Protein AF-A0A0N4XKV4-F1 (afdb_monomer_lite)

Sequence (459 aa):
LARQKFRELRDILNRVPDIALVIYGSSAWNGFHTFFLPNDKAFAKVIDRNRIDREVLLAHVTGMNRVLFTYPWMYDFGIHYYPSVRFSSNIIEDNFKLKLSMRNITDRRTGRWDLFAVSEVYERYSQFRRGAVWAKILVPNIPVQNGVVHIVDNVLGIVSNTIDQLLMDNYRCTTLMRYINTIGQIVRNYFSATGGLVTFFAPVNEAFERIPEQIERRLLRDRVWLEQVLKLHIVPAKELTSDEINNETIVSTVDNIRQLYFIKGEWPKNNITYYVIGGGIKTAIFQDNVAATNGIVHYIERVLGVPYQSLWEIIRNETRLQRSYEMLRNLQLRYALDPWQVLTPEQNFTFFVPTNEAWDLKVAPSLRARMNDGNHWLALQYVYKRHIIQGQALMYTDLRERTYVMMNDEKVVIRRRGRYFELYWPRGGRVARVIEGGEIAGKCDELFWRMPRFFIGLR

Structure (mmCIF, N/CA/C/O backbone):
data_AF-A0A0N4XKV4-F1
#
_entry.id   AF-A0A0N4XKV4-F1
#
loop_
_atom_site.group_PDB
_atom_site.id
_atom_site.type_symbol
_atom_site.label_atom_id
_atom_site.label_alt_id
_atom_site.label_comp_id
_atom_site.label_asym_id
_atom_site.label_entity_id
_atom_site.label_seq_id
_atom_site.pdbx_PDB_ins_code
_atom_site.Cartn_x
_atom_site.Cartn_y
_atom_site.Cartn_z
_atom_site.occupancy
_atom_site.B_iso_or_equiv
_atom_site.auth_seq_id
_atom_site.auth_comp_id
_atom_site.auth_asym_id
_atom_site.auth_atom_id
_atom_site.pdbx_PDB_model_num
ATOM 1 N N . LEU A 1 1 ? -33.233 -11.458 20.538 1.00 38.41 1 LEU A N 1
ATOM 2 C CA . LEU A 1 1 ? -32.051 -11.294 19.654 1.00 38.41 1 LEU A CA 1
ATOM 3 C C . LEU A 1 1 ? -31.167 -10.099 20.043 1.00 38.41 1 LEU A C 1
ATOM 5 O O . LEU A 1 1 ? -30.001 -10.334 20.319 1.00 38.41 1 LEU A O 1
ATOM 9 N N . ALA A 1 2 ? -31.674 -8.861 20.164 1.00 41.53 2 ALA A N 1
ATOM 10 C CA . ALA A 1 2 ? -30.857 -7.708 20.605 1.00 41.53 2 ALA A CA 1
ATOM 11 C C . ALA A 1 2 ? -30.274 -7.855 22.033 1.00 41.53 2 ALA A C 1
ATOM 13 O O . ALA A 1 2 ? -29.098 -7.586 22.245 1.00 41.53 2 ALA A O 1
ATOM 14 N N . ARG A 1 3 ? -31.042 -8.405 22.991 1.00 43.50 3 ARG A N 1
ATOM 15 C CA . ARG A 1 3 ? -30.588 -8.679 24.379 1.00 43.50 3 ARG A CA 1
ATOM 16 C C . ARG A 1 3 ? -29.423 -9.678 24.512 1.00 43.50 3 ARG A C 1
ATOM 18 O O . ARG A 1 3 ? -28.839 -9.777 25.584 1.00 43.50 3 ARG A O 1
ATOM 25 N N . GLN A 1 4 ? -29.124 -10.457 23.474 1.00 53.59 4 GLN A N 1
ATOM 26 C CA . GLN A 1 4 ? -28.037 -11.447 23.485 1.00 53.59 4 GLN A CA 1
ATOM 27 C C . GLN A 1 4 ? -26.747 -10.936 22.834 1.00 53.59 4 GLN A C 1
ATOM 29 O O . GLN A 1 4 ? -25.746 -11.619 22.964 1.00 53.59 4 GLN A O 1
ATOM 34 N N . LYS A 1 5 ? -26.781 -9.797 22.121 1.00 59.19 5 LYS A N 1
ATOM 35 C CA . LYS A 1 5 ? -25.649 -9.269 21.333 1.00 59.19 5 LYS A CA 1
ATOM 36 C C . LYS A 1 5 ? -24.845 -8.153 22.021 1.00 59.19 5 LYS A C 1
ATOM 38 O O . LYS A 1 5 ? -23.857 -7.708 21.439 1.00 59.19 5 LYS A O 1
ATOM 43 N N . PHE A 1 6 ? -25.302 -7.689 23.186 1.00 65.69 6 PHE A N 1
ATOM 44 C CA . PHE A 1 6 ? -24.722 -6.571 23.945 1.00 65.69 6 PHE A CA 1
ATOM 45 C C . PHE A 1 6 ? -24.595 -6.878 25.441 1.00 65.69 6 PHE A C 1
ATOM 47 O O . PHE A 1 6 ? -24.685 -5.975 26.277 1.00 65.69 6 PHE A O 1
ATOM 54 N N . ARG A 1 7 ? -24.477 -8.158 25.810 1.00 75.50 7 ARG A N 1
ATOM 55 C CA . ARG A 1 7 ? -24.331 -8.522 27.228 1.00 75.50 7 ARG A CA 1
ATOM 56 C C . ARG A 1 7 ? -23.021 -7.977 27.781 1.00 75.50 7 ARG A C 1
ATOM 58 O O . ARG A 1 7 ? -23.017 -7.426 28.876 1.00 75.50 7 ARG A O 1
ATOM 65 N N . GLU A 1 8 ? -21.953 -8.060 26.994 1.00 74.94 8 GLU A N 1
ATOM 66 C CA . GLU A 1 8 ? -20.627 -7.615 27.419 1.00 74.94 8 GLU A CA 1
ATOM 67 C C . GLU A 1 8 ? -20.560 -6.092 27.512 1.00 74.94 8 GLU A C 1
ATOM 69 O O . GLU A 1 8 ? -20.041 -5.559 28.491 1.00 74.94 8 GLU A O 1
ATOM 74 N N . LEU A 1 9 ? -21.179 -5.385 26.559 1.00 76.12 9 LEU A N 1
ATOM 75 C CA . LEU A 1 9 ? -21.307 -3.929 26.633 1.00 76.12 9 LEU A CA 1
ATOM 76 C C . LEU A 1 9 ? -22.019 -3.504 27.922 1.00 76.12 9 LEU A C 1
ATOM 78 O O . LEU A 1 9 ? -21.560 -2.596 28.606 1.00 76.12 9 LEU A O 1
ATOM 82 N N . ARG A 1 10 ? -23.122 -4.172 28.282 1.00 77.12 10 ARG A N 1
ATOM 83 C CA . ARG A 1 10 ? -23.870 -3.855 29.504 1.00 77.12 10 ARG A CA 1
ATOM 84 C C . ARG A 1 10 ? -23.022 -4.048 30.759 1.00 77.12 10 ARG A C 1
ATOM 86 O O . ARG A 1 10 ? -23.053 -3.188 31.633 1.00 77.12 10 ARG A O 1
ATOM 93 N N . ASP A 1 11 ? -22.264 -5.136 30.842 1.00 78.44 11 ASP A N 1
ATOM 94 C CA . ASP A 1 11 ? -21.378 -5.389 31.980 1.00 78.44 11 ASP A CA 1
ATOM 95 C C . ASP A 1 11 ? -20.280 -4.326 32.096 1.00 78.44 11 ASP A C 1
ATOM 97 O O . ASP A 1 11 ? -19.992 -3.865 33.199 1.00 78.44 11 ASP A O 1
ATOM 101 N N . ILE A 1 12 ? -19.704 -3.889 30.973 1.00 75.44 12 ILE A N 1
ATOM 102 C CA . ILE A 1 12 ? -18.707 -2.809 30.944 1.00 75.44 12 ILE A CA 1
ATOM 103 C C . ILE A 1 12 ? -19.331 -1.485 31.399 1.00 75.44 12 ILE A C 1
ATOM 105 O O . ILE A 1 12 ? -18.766 -0.794 32.243 1.00 75.44 12 ILE A O 1
ATOM 109 N N . LEU A 1 13 ? -20.522 -1.153 30.901 1.00 76.12 13 LEU A N 1
ATOM 110 C CA . LEU A 1 13 ? -21.241 0.055 31.303 1.00 76.12 13 LEU A CA 1
ATOM 111 C C . LEU A 1 13 ? -21.625 0.039 32.789 1.00 76.12 13 LEU A C 1
ATOM 113 O O . LEU A 1 13 ? -21.560 1.074 33.443 1.00 76.12 13 LEU A O 1
ATOM 117 N N . ASN A 1 14 ? -21.944 -1.126 33.354 1.00 77.00 14 ASN A N 1
ATOM 118 C CA . ASN A 1 14 ? -22.190 -1.260 34.792 1.00 77.00 14 ASN A CA 1
ATOM 119 C C . ASN A 1 14 ? -20.922 -1.041 35.635 1.00 77.00 14 ASN A C 1
ATOM 121 O O . ASN A 1 14 ? -21.028 -0.598 36.775 1.00 77.00 14 ASN A O 1
ATOM 125 N N . ARG A 1 15 ? -19.730 -1.351 35.101 1.00 77.19 15 ARG A N 1
ATOM 126 C CA . ARG A 1 15 ? -18.445 -1.094 35.781 1.00 77.19 15 ARG A CA 1
ATOM 127 C C . ARG A 1 15 ? -18.070 0.384 35.789 1.00 77.19 15 ARG A C 1
ATOM 129 O O . ARG A 1 15 ? -17.327 0.800 36.671 1.00 77.19 15 ARG A O 1
ATOM 136 N N . VAL A 1 16 ? -18.566 1.156 34.821 1.00 73.12 16 VAL A N 1
ATOM 137 C CA . VAL A 1 16 ? -18.258 2.585 34.659 1.00 73.12 16 VAL A CA 1
ATOM 138 C C . VAL A 1 16 ? -19.567 3.391 34.568 1.00 73.12 16 VAL A C 1
ATOM 140 O O . VAL A 1 16 ? -19.893 3.950 33.514 1.00 73.12 16 VAL A O 1
ATOM 143 N N . PRO A 1 17 ? -20.384 3.381 35.644 1.00 70.06 17 PRO A N 1
ATOM 144 C CA . PRO A 1 17 ? -21.762 3.866 35.610 1.00 70.06 17 PRO A CA 1
ATOM 145 C C . PRO A 1 17 ? -21.857 5.379 35.405 1.00 70.06 17 PRO A C 1
ATOM 147 O O . PRO A 1 17 ? -22.820 5.850 34.810 1.00 70.06 17 PRO A O 1
ATOM 150 N N . ASP A 1 18 ? -20.853 6.132 35.846 1.00 66.31 18 ASP A N 1
ATOM 151 C CA . ASP A 1 18 ? -20.698 7.569 35.623 1.00 66.31 18 ASP A CA 1
ATOM 152 C C . ASP A 1 18 ? -20.663 7.902 34.125 1.00 66.31 18 ASP A C 1
ATOM 154 O O . ASP A 1 18 ? -21.394 8.771 33.652 1.00 66.31 18 ASP A O 1
ATOM 158 N N . ILE A 1 19 ? -19.882 7.148 33.353 1.00 66.94 19 ILE A N 1
ATOM 159 C CA . ILE A 1 19 ? -19.776 7.315 31.902 1.00 66.94 19 ILE A CA 1
ATOM 160 C C . ILE A 1 19 ? -20.976 6.721 31.193 1.00 66.94 19 ILE A C 1
ATOM 162 O O . ILE A 1 19 ? -21.460 7.298 30.225 1.00 66.94 19 ILE A O 1
ATOM 166 N N . ALA A 1 20 ? -21.472 5.578 31.655 1.00 66.38 20 ALA A N 1
ATOM 167 C CA . ALA A 1 20 ? -22.654 4.968 31.073 1.00 66.38 20 ALA A CA 1
ATOM 168 C C . ALA A 1 20 ? -23.873 5.891 31.182 1.00 66.38 20 ALA A C 1
ATOM 170 O O . ALA A 1 20 ? -24.606 6.038 30.205 1.00 66.38 20 ALA A O 1
ATOM 171 N N . LEU A 1 21 ? -24.057 6.569 32.322 1.00 63.41 21 LEU A N 1
ATOM 172 C CA . LEU A 1 21 ? -25.083 7.601 32.462 1.00 63.41 21 LEU A CA 1
ATOM 173 C C . LEU A 1 21 ? -24.807 8.781 31.531 1.00 63.41 21 LEU A C 1
ATOM 175 O O . LEU A 1 21 ? -25.715 9.243 30.854 1.00 63.41 21 LEU A O 1
ATOM 179 N N . VAL A 1 22 ? -23.565 9.256 31.476 1.00 58.44 22 VAL A N 1
ATOM 180 C CA . VAL A 1 22 ? -23.162 10.396 30.640 1.00 58.44 22 VAL A CA 1
ATOM 181 C C . VAL A 1 22 ? -23.374 10.137 29.143 1.00 58.44 22 VAL A C 1
ATOM 183 O O . VAL A 1 22 ? -23.864 11.010 28.437 1.00 58.44 22 VAL A O 1
ATOM 186 N N . ILE A 1 23 ? -23.037 8.943 28.658 1.00 62.19 23 ILE A N 1
ATOM 187 C CA . ILE A 1 23 ? -23.083 8.587 27.235 1.00 62.19 23 ILE A CA 1
ATOM 188 C C . ILE A 1 23 ? -24.475 8.059 26.835 1.00 62.19 23 ILE A C 1
ATOM 190 O O . ILE A 1 23 ? -24.957 8.378 25.748 1.00 62.19 23 ILE A O 1
ATOM 194 N N . TYR A 1 24 ? -25.141 7.276 27.695 1.00 64.19 24 TYR A N 1
ATOM 195 C CA . TYR A 1 24 ? -26.354 6.517 27.338 1.00 64.19 24 TYR A CA 1
ATOM 196 C C . TYR A 1 24 ? -27.591 6.799 28.198 1.00 64.19 24 TYR A C 1
ATOM 198 O O . TYR A 1 24 ? -28.667 6.309 27.857 1.00 64.19 24 TYR A O 1
ATOM 206 N N . GLY A 1 25 ? -27.469 7.525 29.313 1.00 54.38 25 GLY A N 1
ATOM 207 C CA . GLY A 1 25 ? -28.520 7.580 30.338 1.00 54.38 25 GLY A CA 1
ATOM 208 C C . GLY A 1 25 ? -28.974 8.966 30.793 1.00 54.38 25 GLY A C 1
ATOM 209 O O . GLY A 1 25 ? -29.924 9.036 31.566 1.00 54.38 25 GLY A O 1
ATOM 210 N N . SER A 1 26 ? -28.338 10.058 30.367 1.00 51.59 26 SER A N 1
ATOM 211 C CA . SER A 1 26 ? -28.558 11.373 30.972 1.00 51.59 26 SER A CA 1
ATOM 212 C C . SER A 1 26 ? -28.829 12.470 29.949 1.00 51.59 26 SER A C 1
ATOM 214 O O . SER A 1 26 ? -28.073 12.666 29.002 1.00 51.59 26 SER A O 1
ATOM 216 N N . SER A 1 27 ? -29.875 13.253 30.219 1.00 49.88 27 SER A N 1
ATOM 217 C CA . SER A 1 27 ? -30.174 14.540 29.584 1.00 49.88 27 SER A CA 1
ATOM 218 C C . SER A 1 27 ? -29.180 15.651 29.961 1.00 49.88 27 SER A C 1
ATOM 220 O O . SER A 1 27 ? -29.312 16.766 29.471 1.00 49.88 27 SER A O 1
ATOM 222 N N . ALA A 1 28 ? -28.214 15.387 30.853 1.00 47.12 28 ALA A N 1
ATOM 223 C CA . ALA A 1 28 ? -27.253 16.384 31.335 1.00 47.12 28 ALA A CA 1
ATOM 224 C C . ALA A 1 28 ? -26.119 16.684 30.338 1.00 47.12 28 ALA A C 1
ATOM 226 O O . ALA A 1 28 ? -25.458 17.714 30.460 1.00 47.12 28 ALA A O 1
ATOM 227 N N . TRP A 1 29 ? -25.896 15.821 29.342 1.00 57.09 29 TRP A N 1
ATOM 228 C CA . TRP A 1 29 ? -25.086 16.170 28.175 1.00 57.09 29 TRP A CA 1
ATOM 229 C C . TRP A 1 29 ? -25.999 16.825 27.140 1.00 57.09 29 TRP A C 1
ATOM 231 O O . TRP A 1 29 ? -26.644 16.156 26.337 1.00 57.09 29 TRP A O 1
ATOM 241 N N . ASN A 1 30 ? -26.083 18.155 27.199 1.00 57.88 30 ASN A N 1
ATOM 242 C CA . ASN A 1 30 ? -26.790 18.962 26.209 1.00 57.88 30 ASN A CA 1
ATOM 243 C C . ASN A 1 30 ? -26.079 18.832 24.859 1.00 57.88 30 ASN A C 1
ATOM 245 O O . ASN A 1 30 ? -25.188 19.613 24.567 1.00 57.88 30 ASN A O 1
ATOM 249 N N . GLY A 1 31 ? -26.427 17.859 24.026 1.00 68.38 31 GLY A N 1
ATOM 250 C CA . GLY A 1 31 ? -25.850 17.776 22.692 1.00 68.38 31 GLY A CA 1
ATOM 251 C C . GLY A 1 31 ? -26.158 16.478 21.978 1.00 68.38 31 GLY A C 1
ATOM 252 O O . GLY A 1 31 ? -26.447 15.453 22.591 1.00 68.38 31 GLY A O 1
ATOM 253 N N . PHE A 1 32 ? -26.086 16.532 20.653 1.00 78.94 32 PHE A N 1
ATOM 254 C CA . PHE A 1 32 ? -26.254 15.346 19.830 1.00 78.94 32 PHE A CA 1
ATOM 255 C C . PHE A 1 32 ? -24.901 14.727 19.463 1.00 78.94 32 PHE A C 1
ATOM 257 O O . PHE A 1 32 ? -23.983 15.435 19.039 1.00 78.94 32 PHE A O 1
ATOM 264 N N . HIS A 1 33 ? -24.787 13.407 19.584 1.00 83.62 33 HIS A N 1
ATOM 265 C CA . HIS A 1 33 ? -23.550 12.657 19.373 1.00 83.62 33 HIS A CA 1
ATOM 266 C C . HIS A 1 33 ? -23.731 11.499 18.389 1.00 83.62 33 HIS A C 1
ATOM 268 O O . HIS A 1 33 ? -24.838 11.042 18.105 1.00 83.62 33 HIS A O 1
ATOM 274 N N . THR A 1 34 ? -22.614 10.986 17.886 1.00 86.38 34 THR A N 1
ATOM 275 C CA . THR A 1 34 ? -22.557 9.732 17.141 1.00 86.38 34 THR A CA 1
ATOM 276 C C . THR A 1 34 ? -21.841 8.693 17.988 1.00 86.38 34 THR A C 1
ATOM 278 O O . THR A 1 34 ? -20.711 8.919 18.425 1.00 86.38 34 THR A O 1
ATOM 281 N N . PHE A 1 35 ? -22.495 7.558 18.210 1.00 87.62 35 PHE A N 1
ATOM 282 C CA . PHE A 1 35 ? -22.003 6.464 19.039 1.00 87.62 35 PHE A CA 1
ATOM 283 C C . PHE A 1 35 ? -21.613 5.274 18.168 1.00 87.62 35 PHE A C 1
ATOM 285 O O . PHE A 1 35 ? -22.405 4.811 17.347 1.00 87.62 35 PHE A O 1
ATOM 292 N N . PHE A 1 36 ? -20.423 4.731 18.392 1.00 89.56 36 PHE A N 1
ATOM 293 C CA . PHE A 1 36 ? -19.970 3.486 17.784 1.00 89.56 36 PHE A CA 1
ATOM 294 C C . PHE A 1 36 ? -20.004 2.383 18.831 1.00 89.56 36 PHE A C 1
ATOM 296 O O . PHE A 1 36 ? -19.192 2.372 19.745 1.00 89.56 36 PHE A O 1
ATOM 303 N N . LEU A 1 37 ? -20.955 1.458 18.732 1.00 89.12 37 LEU A N 1
ATOM 304 C CA . LEU A 1 37 ? -21.138 0.408 19.734 1.00 89.12 37 LEU A CA 1
ATOM 305 C C . LEU A 1 37 ? -20.534 -0.906 19.259 1.00 89.12 37 LEU A C 1
ATOM 307 O O . LEU A 1 37 ? -21.073 -1.504 18.321 1.00 89.12 37 LEU A O 1
ATOM 311 N N . PRO A 1 38 ? -19.460 -1.397 19.900 1.00 89.12 38 PRO A N 1
ATOM 312 C CA . PRO A 1 38 ? -18.952 -2.723 19.609 1.00 89.12 38 PRO A CA 1
ATOM 313 C C . PRO A 1 38 ? -19.982 -3.781 20.014 1.00 89.12 38 PRO A C 1
ATOM 315 O O . PRO A 1 38 ? -20.668 -3.660 21.031 1.00 89.12 38 PRO A O 1
ATOM 318 N N . ASN A 1 39 ? -20.114 -4.824 19.201 1.00 89.19 39 ASN A N 1
ATOM 319 C CA . ASN A 1 39 ? -20.915 -5.994 19.555 1.00 89.19 39 ASN A CA 1
ATOM 320 C C . ASN A 1 39 ? -20.140 -6.947 20.492 1.00 89.19 39 ASN A C 1
ATOM 322 O O . ASN A 1 39 ? -18.925 -6.837 20.639 1.00 89.19 39 ASN A O 1
ATOM 326 N N . ASP A 1 40 ? -20.815 -7.945 21.069 1.00 86.12 40 ASP A N 1
ATOM 327 C CA . ASP A 1 40 ? -20.156 -8.935 21.946 1.00 86.12 40 ASP A CA 1
ATOM 328 C C . ASP A 1 40 ? -18.999 -9.689 21.243 1.00 86.12 40 ASP A C 1
ATOM 330 O O . ASP A 1 40 ? -18.014 -10.064 21.870 1.00 86.12 40 ASP A O 1
ATOM 334 N N . LYS A 1 41 ? -19.053 -9.869 19.913 1.00 86.44 41 LYS A N 1
ATOM 335 C CA . LYS A 1 41 ? -17.936 -10.476 19.161 1.00 86.44 41 LYS A CA 1
ATOM 336 C C . LYS A 1 41 ? -16.698 -9.577 19.118 1.00 86.44 41 LYS A C 1
ATOM 338 O O . LYS A 1 41 ? -15.590 -10.095 19.063 1.00 86.44 41 LYS A O 1
ATOM 343 N N . ALA A 1 42 ? -16.878 -8.261 19.101 1.00 84.88 42 ALA A N 1
ATOM 344 C CA . ALA A 1 42 ? -15.798 -7.286 19.115 1.00 84.88 42 ALA A CA 1
ATOM 345 C C . ALA A 1 42 ? -15.077 -7.312 20.463 1.00 84.88 42 ALA A C 1
ATOM 347 O O . ALA A 1 42 ? -13.853 -7.369 20.507 1.00 84.88 42 ALA A O 1
ATOM 348 N N . PHE A 1 43 ? -15.839 -7.347 21.555 1.00 84.94 43 PHE A N 1
ATOM 349 C CA . PHE A 1 43 ? -15.293 -7.452 22.904 1.00 84.94 43 PHE A CA 1
ATOM 350 C C . PHE A 1 43 ? -14.587 -8.789 23.149 1.00 84.94 43 PHE A C 1
ATOM 352 O O . PHE A 1 43 ? -13.522 -8.806 23.762 1.00 84.94 43 PHE A O 1
ATOM 359 N N . ALA A 1 44 ? -15.087 -9.887 22.575 1.00 83.75 44 ALA A N 1
ATOM 360 C CA . ALA A 1 44 ? -14.415 -11.185 22.627 1.00 83.75 44 ALA A CA 1
ATOM 361 C C . ALA A 1 44 ? -13.024 -11.206 21.957 1.00 83.75 44 ALA A C 1
ATOM 363 O O . ALA A 1 44 ? -12.199 -12.042 22.320 1.00 83.75 44 ALA A O 1
ATOM 364 N N . LYS A 1 45 ? -12.735 -10.298 21.009 1.00 82.12 45 LYS A N 1
ATOM 365 C CA . LYS A 1 45 ? -11.398 -10.165 20.392 1.00 82.12 45 LYS A CA 1
ATOM 366 C C . LYS A 1 45 ? -10.381 -9.501 21.325 1.00 82.12 45 LYS A C 1
ATOM 368 O O . LYS A 1 45 ? -9.176 -9.647 21.132 1.00 82.12 45 LYS A O 1
ATOM 373 N N . VAL A 1 46 ? -10.844 -8.753 22.326 1.00 82.31 46 VAL A N 1
ATOM 374 C CA . VAL A 1 46 ? -9.967 -8.050 23.261 1.00 82.31 46 VAL A CA 1
ATOM 375 C C . VAL A 1 46 ? -9.502 -9.029 24.338 1.00 82.31 46 VAL A C 1
ATOM 377 O O . VAL A 1 46 ? -10.264 -9.401 25.228 1.00 82.31 46 VAL A O 1
ATOM 380 N N . ILE A 1 47 ? -8.230 -9.429 24.256 1.00 77.94 47 ILE A N 1
ATOM 381 C CA . ILE A 1 47 ? -7.608 -10.385 25.190 1.00 77.94 47 ILE A CA 1
ATOM 382 C C . ILE A 1 47 ? -7.656 -9.853 26.629 1.00 77.94 47 ILE A C 1
ATOM 384 O O . ILE A 1 47 ? -8.091 -10.552 27.540 1.00 77.94 47 ILE A O 1
ATOM 388 N N . ASP A 1 48 ? -7.229 -8.604 26.829 1.00 79.81 48 ASP A N 1
ATOM 389 C CA . ASP A 1 48 ? -7.230 -7.959 28.140 1.00 79.81 48 ASP A CA 1
ATOM 390 C C . ASP A 1 48 ? -8.407 -6.990 28.266 1.00 79.81 48 ASP A C 1
ATOM 392 O O . ASP A 1 48 ? -8.351 -5.839 27.825 1.00 79.81 48 ASP A O 1
ATOM 396 N N . ARG A 1 49 ? -9.485 -7.469 28.891 1.00 76.75 49 ARG A N 1
ATOM 397 C CA . ARG A 1 49 ? -10.711 -6.691 29.110 1.00 76.75 49 ARG A CA 1
ATOM 398 C C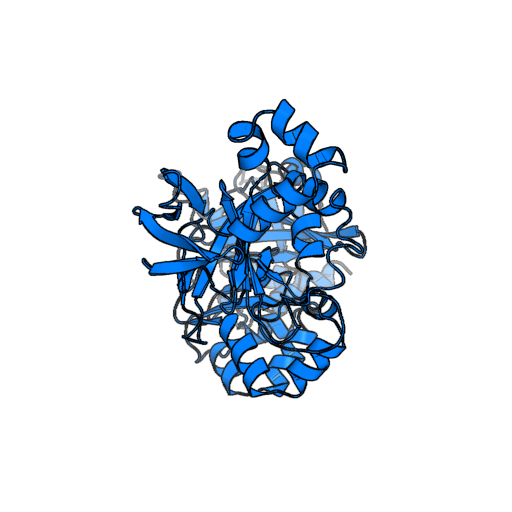 . ARG A 1 49 ? -10.503 -5.493 30.035 1.00 76.75 49 ARG A C 1
ATOM 400 O O . ARG A 1 49 ? -11.286 -4.552 29.954 1.00 76.75 49 ARG A O 1
ATOM 407 N N . ASN A 1 50 ? -9.467 -5.491 30.876 1.00 79.12 50 ASN A N 1
ATOM 408 C CA . ASN A 1 50 ? -9.196 -4.370 31.781 1.00 79.12 50 ASN A CA 1
ATOM 409 C C . ASN A 1 50 ? -8.689 -3.132 31.033 1.00 79.12 50 ASN A C 1
ATOM 411 O O . ASN A 1 50 ? -8.764 -2.027 31.560 1.00 79.12 50 ASN A O 1
ATOM 415 N N . ARG A 1 51 ? -8.231 -3.299 29.785 1.00 78.56 51 ARG A N 1
ATOM 416 C CA . ARG A 1 51 ? -7.872 -2.183 28.900 1.00 78.56 51 ARG A CA 1
ATOM 417 C C . ARG A 1 51 ? -9.080 -1.391 28.413 1.00 78.56 51 ARG A C 1
ATOM 419 O O . ARG A 1 51 ? -8.921 -0.260 27.963 1.00 78.56 51 ARG A O 1
ATOM 426 N N . ILE A 1 52 ? -10.283 -1.966 28.482 1.00 80.50 52 ILE A N 1
ATOM 427 C CA . ILE A 1 52 ? -11.518 -1.258 28.140 1.00 80.50 52 ILE A CA 1
ATOM 428 C C . ILE A 1 52 ? -11.900 -0.388 29.334 1.00 80.50 52 ILE A C 1
ATOM 430 O O . ILE A 1 52 ? -12.683 -0.776 30.200 1.00 80.50 52 ILE A O 1
ATOM 434 N N . ASP A 1 53 ? -11.290 0.785 29.381 1.00 77.38 53 ASP A N 1
ATOM 435 C CA . ASP A 1 53 ? -11.498 1.784 30.411 1.00 77.38 53 ASP A CA 1
ATOM 436 C C . ASP A 1 53 ? -12.411 2.917 29.915 1.00 77.38 53 ASP A C 1
ATOM 438 O O . ASP A 1 53 ? -12.937 2.930 28.795 1.00 77.38 53 ASP A O 1
ATOM 442 N N . ARG A 1 54 ? -12.567 3.914 30.785 1.00 77.94 54 ARG A N 1
ATOM 443 C CA . ARG A 1 54 ? -13.207 5.199 30.502 1.00 77.94 54 ARG A CA 1
ATOM 444 C C . ARG A 1 54 ? -12.782 5.811 29.167 1.00 77.94 54 ARG A C 1
ATOM 446 O O . ARG A 1 54 ? -13.601 6.345 28.423 1.00 77.94 54 ARG A O 1
ATOM 453 N N . GLU A 1 55 ? -11.493 5.764 28.889 1.00 77.69 55 GLU A N 1
ATOM 454 C CA . GLU A 1 55 ? -10.846 6.482 27.802 1.00 77.69 55 GLU A CA 1
ATOM 455 C C . GLU A 1 55 ? -11.195 5.843 26.461 1.00 77.69 55 GLU A C 1
ATOM 457 O O . GLU A 1 55 ? -11.520 6.538 25.497 1.00 77.69 55 GLU A O 1
ATOM 462 N N . VAL A 1 56 ? -11.207 4.509 26.432 1.00 80.88 56 VAL A N 1
ATOM 463 C CA . VAL A 1 56 ? -11.643 3.719 25.281 1.00 80.88 56 VAL A CA 1
ATOM 464 C C . VAL A 1 56 ? -13.122 3.947 24.999 1.00 80.88 56 VAL A C 1
ATOM 466 O O . VAL A 1 56 ? -13.487 4.167 23.848 1.00 80.88 56 VAL A O 1
ATOM 469 N N . LEU A 1 57 ? -13.992 3.959 26.013 1.00 80.81 57 LEU A N 1
ATOM 470 C CA . LEU A 1 57 ? -15.423 4.216 25.793 1.00 80.81 57 LEU A CA 1
ATOM 471 C C . LEU A 1 57 ? -15.672 5.607 25.195 1.00 80.81 57 LEU A C 1
ATOM 473 O O . LEU A 1 57 ? -16.476 5.750 24.277 1.00 80.81 57 LEU A O 1
ATOM 477 N N . LEU A 1 58 ? -14.936 6.623 25.647 1.00 79.50 58 LEU A N 1
ATOM 478 C CA . LEU A 1 58 ? -15.035 7.979 25.102 1.00 79.50 58 LEU A CA 1
ATOM 479 C C . LEU A 1 58 ? -14.448 8.115 23.687 1.00 79.50 58 LEU A C 1
ATOM 481 O O . LEU A 1 58 ? -14.848 9.019 22.953 1.00 79.50 58 LEU A O 1
ATOM 485 N N . ALA A 1 59 ? -13.538 7.225 23.280 1.00 80.25 59 ALA A N 1
ATOM 486 C CA . ALA A 1 59 ? -13.036 7.153 21.906 1.00 80.25 59 ALA A CA 1
ATOM 487 C C . ALA A 1 59 ? -14.111 6.692 20.901 1.00 80.25 59 ALA A C 1
ATOM 489 O O . ALA A 1 59 ? -14.012 6.995 19.713 1.00 80.25 59 ALA A O 1
ATOM 490 N N . HIS A 1 60 ? -15.155 6.003 21.375 1.00 84.88 60 HIS A N 1
ATOM 491 C CA . HIS A 1 60 ? -16.272 5.518 20.559 1.00 84.88 60 HIS A CA 1
ATOM 492 C C . HIS A 1 60 ? -17.379 6.559 20.341 1.00 84.88 60 HIS A C 1
ATOM 494 O O . HIS A 1 60 ? -18.386 6.260 19.698 1.00 84.88 60 HIS A O 1
ATOM 500 N N . VAL A 1 61 ? -17.224 7.770 20.878 1.00 83.50 61 VAL A N 1
ATOM 501 C CA . VAL A 1 61 ? -18.232 8.829 20.788 1.00 83.50 61 VAL A CA 1
ATOM 502 C C . VAL A 1 61 ? -17.622 10.044 20.116 1.00 83.50 61 VAL A C 1
ATOM 504 O O . VAL A 1 61 ? -16.511 10.453 20.450 1.00 83.50 61 VAL A O 1
ATOM 507 N N . THR A 1 62 ? -18.335 10.647 19.172 1.00 81.00 62 THR A N 1
ATOM 508 C CA . THR A 1 62 ? -17.915 11.911 18.549 1.00 81.00 62 THR A CA 1
ATOM 509 C C . THR A 1 62 ? -18.166 13.101 19.465 1.00 81.00 62 THR A C 1
ATOM 511 O O . THR A 1 62 ? -19.098 13.081 20.268 1.00 81.00 62 THR A O 1
ATOM 514 N N . GLY A 1 63 ? -17.391 14.177 19.294 1.00 75.31 63 GLY A N 1
ATOM 515 C CA . GLY A 1 63 ? -17.612 15.445 19.996 1.00 75.31 63 GLY A CA 1
ATOM 516 C C . GLY A 1 63 ? -19.054 15.983 19.911 1.00 75.31 63 GLY A C 1
ATOM 517 O O . GLY A 1 63 ? -19.869 15.540 19.100 1.00 75.31 63 GLY A O 1
ATOM 518 N N . MET A 1 64 ? -19.364 16.951 20.773 1.00 75.81 64 MET A N 1
ATOM 519 C CA . MET A 1 64 ? -20.699 17.544 20.932 1.00 75.81 64 MET A CA 1
ATOM 520 C C . MET A 1 64 ? -21.258 18.132 19.625 1.00 75.81 64 MET A C 1
ATOM 522 O O . MET A 1 64 ? -20.533 18.762 18.854 1.00 75.81 64 MET A O 1
ATOM 526 N N . ASN A 1 65 ? -22.562 17.938 19.396 1.00 76.25 65 ASN A N 1
ATOM 527 C CA . ASN A 1 65 ? -23.314 18.383 18.212 1.00 76.25 65 ASN A CA 1
ATOM 528 C C . ASN A 1 65 ? -22.780 17.837 16.877 1.00 76.25 65 ASN A C 1
ATOM 530 O O . ASN A 1 65 ? -22.872 18.489 15.835 1.00 76.25 65 ASN A O 1
ATOM 534 N N . ARG A 1 66 ? -22.234 16.616 16.895 1.00 78.25 66 ARG A N 1
ATOM 535 C CA . ARG A 1 66 ? -21.792 15.888 15.700 1.00 78.25 66 ARG A CA 1
ATOM 536 C C . ARG A 1 66 ? -22.631 14.627 15.534 1.00 78.25 66 ARG A C 1
ATOM 538 O O . ARG A 1 66 ? -22.299 13.570 16.065 1.00 78.25 66 ARG A O 1
ATOM 545 N N . VAL A 1 67 ? -23.721 14.749 14.779 1.00 81.38 67 VAL A N 1
ATOM 546 C CA . VAL A 1 67 ? -24.550 13.615 14.345 1.00 81.38 67 VAL A CA 1
ATOM 547 C C . VAL A 1 67 ? -24.171 13.254 12.929 1.00 81.38 67 VAL A C 1
ATOM 549 O O . VAL A 1 67 ? -24.360 14.046 12.008 1.00 81.38 67 VAL A O 1
ATOM 552 N N . LEU A 1 68 ? -23.628 12.060 12.759 1.00 81.25 68 LEU A N 1
ATOM 553 C CA . LEU A 1 68 ? -23.027 11.655 11.509 1.00 81.25 68 LEU A CA 1
ATOM 554 C C . LEU A 1 68 ? -23.724 10.401 11.007 1.00 81.25 68 LEU A C 1
ATOM 556 O O . LEU A 1 68 ? -23.518 9.285 11.493 1.00 81.25 68 LEU A O 1
ATOM 560 N N . PHE A 1 69 ? -24.580 10.614 10.015 1.00 83.69 69 PHE A N 1
ATOM 561 C CA . PHE A 1 69 ? -25.121 9.540 9.202 1.00 83.69 69 PHE A CA 1
ATOM 562 C C . PHE A 1 69 ? -24.067 9.086 8.193 1.00 83.69 69 PHE A C 1
ATOM 564 O O . PHE A 1 69 ? -23.230 9.864 7.735 1.00 83.69 69 PHE A O 1
ATOM 571 N N . THR A 1 70 ? -24.139 7.815 7.822 1.00 82.12 70 THR A N 1
ATOM 572 C CA . THR A 1 70 ? -23.155 7.184 6.934 1.00 82.12 70 THR A CA 1
ATOM 573 C C . THR A 1 70 ? -23.062 7.842 5.559 1.00 82.12 70 THR A C 1
ATOM 575 O O . THR A 1 70 ? -21.964 8.023 5.047 1.00 82.12 70 THR A O 1
ATOM 578 N N . TYR A 1 71 ? -24.189 8.240 4.963 1.00 78.25 71 TYR A N 1
ATOM 579 C CA . TYR A 1 71 ? -24.201 8.821 3.618 1.00 78.25 71 TYR A CA 1
ATOM 580 C C . TYR A 1 71 ? -23.621 10.251 3.563 1.00 78.25 71 TYR A C 1
ATOM 582 O O . TYR A 1 71 ? -22.705 10.468 2.772 1.00 78.25 71 TYR A O 1
ATOM 590 N N . PRO A 1 72 ? -24.048 11.215 4.411 1.00 71.69 72 PRO A N 1
ATOM 591 C CA . PRO A 1 72 ? -23.465 12.561 4.420 1.00 71.69 72 PRO A CA 1
ATOM 592 C C . PRO A 1 72 ? -21.978 12.599 4.784 1.00 71.69 72 PRO A C 1
ATOM 594 O O . PRO A 1 72 ? -21.246 13.414 4.236 1.00 71.69 72 PRO A O 1
ATOM 597 N N . TRP A 1 73 ? -21.518 11.721 5.681 1.00 71.81 73 TRP A N 1
ATOM 598 C CA . TRP A 1 73 ? -20.108 11.689 6.084 1.00 71.81 73 TRP A CA 1
ATOM 599 C C . TRP A 1 73 ? -19.200 11.099 4.998 1.00 71.81 73 TRP A C 1
ATOM 601 O O . TRP A 1 73 ? -18.034 11.440 4.925 1.00 71.81 73 TRP A O 1
ATOM 611 N N . MET A 1 74 ? -19.717 10.260 4.100 1.00 70.75 74 MET A N 1
ATOM 612 C CA . MET A 1 74 ? -18.936 9.769 2.959 1.00 70.75 74 MET A CA 1
ATOM 613 C C . MET A 1 74 ? -18.883 10.739 1.772 1.00 70.75 74 MET A C 1
ATOM 615 O O . MET A 1 74 ? -18.225 10.426 0.779 1.00 70.75 74 MET A O 1
ATOM 619 N N . TYR A 1 75 ? -19.576 11.885 1.828 1.00 66.12 75 TYR A N 1
ATOM 620 C CA . TYR A 1 75 ? -19.669 12.825 0.701 1.00 66.12 75 TYR A CA 1
ATOM 621 C C . TYR A 1 75 ? -18.298 13.323 0.215 1.00 66.12 75 TYR A C 1
ATOM 623 O O . TYR A 1 75 ? -18.113 13.638 -0.957 1.00 66.12 75 TYR A O 1
ATOM 631 N N . ASP A 1 76 ? -17.326 13.365 1.113 1.00 59.94 76 ASP A N 1
ATOM 632 C CA . ASP A 1 76 ? -15.966 13.822 0.869 1.00 59.94 76 ASP A CA 1
ATOM 633 C C . ASP A 1 76 ? -14.951 12.668 0.784 1.00 59.94 76 ASP A C 1
ATOM 635 O O . ASP A 1 76 ? -13.750 12.889 0.919 1.00 59.94 76 ASP A O 1
ATOM 639 N N . PHE A 1 77 ? -15.430 11.435 0.605 1.00 61.31 77 PHE A N 1
ATOM 640 C CA . PHE A 1 77 ? -14.607 10.227 0.569 1.00 61.31 77 PHE A CA 1
ATOM 641 C C . PHE A 1 77 ? -13.840 9.934 1.873 1.00 61.31 77 PHE A C 1
ATOM 643 O O . PHE A 1 77 ? -12.841 9.217 1.845 1.00 61.31 77 PHE A O 1
ATOM 650 N N . GLY A 1 78 ? -14.318 10.426 3.023 1.00 59.62 78 GLY A N 1
ATOM 651 C CA . GLY A 1 78 ? -13.739 10.102 4.330 1.00 59.62 78 GLY A CA 1
ATOM 652 C C . GLY A 1 78 ? -12.512 10.937 4.702 1.00 59.62 78 GLY A C 1
ATOM 653 O O . GLY A 1 78 ? -11.713 10.514 5.539 1.00 59.62 78 GLY A O 1
ATOM 654 N N . ILE A 1 79 ? -12.354 12.111 4.085 1.00 62.16 79 ILE A N 1
ATOM 655 C CA . ILE A 1 79 ? -11.286 13.078 4.385 1.00 62.16 79 ILE A CA 1
ATOM 656 C C . ILE A 1 79 ? -11.565 13.815 5.704 1.00 62.16 79 ILE A C 1
ATOM 658 O O . ILE A 1 79 ? -10.644 14.141 6.456 1.00 62.16 79 ILE A O 1
ATOM 662 N N . HIS A 1 80 ? -12.836 14.053 6.013 1.00 71.50 80 HIS A N 1
ATOM 663 C CA . HIS A 1 80 ? -13.301 14.698 7.223 1.00 71.50 80 HIS A CA 1
ATOM 664 C C . HIS A 1 80 ? -13.201 13.708 8.370 1.00 71.50 80 HIS A C 1
ATOM 666 O O . HIS A 1 80 ? -13.922 12.707 8.465 1.00 71.50 80 HIS A O 1
ATOM 672 N N . TYR A 1 81 ? -12.318 14.049 9.292 1.00 73.81 81 TYR A N 1
ATOM 673 C CA . TYR A 1 81 ? -12.255 13.431 10.594 1.00 73.81 81 TYR A CA 1
ATOM 674 C C . TYR A 1 81 ? -12.967 14.310 11.616 1.00 73.81 81 TYR A C 1
ATOM 676 O O . TYR A 1 81 ? -12.984 15.538 11.524 1.00 73.81 81 TYR A O 1
ATOM 684 N N . TYR A 1 82 ? -13.518 13.662 12.632 1.00 74.44 82 TYR A N 1
ATOM 685 C CA . TYR A 1 82 ? -14.072 14.328 13.795 1.00 74.44 82 TYR A CA 1
ATOM 686 C C . TYR A 1 82 ? -13.286 13.915 15.037 1.00 74.44 82 TYR A C 1
ATOM 688 O O . TYR A 1 82 ? -12.893 12.749 15.165 1.00 74.44 82 TYR A O 1
ATOM 696 N N . PRO A 1 83 ? -13.043 14.848 15.970 1.00 71.31 83 PRO A N 1
ATOM 697 C CA . PRO A 1 83 ? -12.483 14.488 17.257 1.00 71.31 83 PRO A CA 1
ATOM 698 C C . PRO A 1 83 ? -13.499 13.645 18.034 1.00 71.31 83 PRO A C 1
ATOM 700 O O . PRO A 1 83 ? -14.709 13.910 18.021 1.00 71.31 83 PRO A O 1
ATOM 703 N N . SER A 1 84 ? -13.003 12.628 18.732 1.00 73.25 84 SER A N 1
ATOM 704 C CA . SER A 1 84 ? -13.814 11.915 19.719 1.00 73.25 84 SER A CA 1
ATOM 705 C C . SER A 1 84 ? -14.024 12.776 20.969 1.00 73.25 84 SER A C 1
ATOM 707 O O . SER A 1 84 ? -13.216 13.664 21.257 1.00 73.25 84 SER A O 1
ATOM 709 N N . VAL A 1 85 ? -15.083 12.498 21.741 1.00 73.62 85 VAL A N 1
ATOM 710 C CA . VAL A 1 85 ? -15.387 13.193 23.010 1.00 73.62 85 VAL A CA 1
ATOM 711 C C . VAL A 1 85 ? -14.187 13.162 23.941 1.00 73.62 85 VAL A C 1
ATOM 713 O O . VAL A 1 85 ? -13.911 14.135 24.641 1.00 73.62 85 VAL A O 1
ATOM 716 N N . ARG A 1 86 ? -13.433 12.057 23.918 1.00 65.62 86 ARG A N 1
ATOM 717 C CA . ARG A 1 86 ? -12.249 11.916 24.754 1.00 65.62 86 ARG A CA 1
ATOM 718 C C . ARG A 1 86 ? -11.253 13.057 24.561 1.00 65.62 86 ARG A C 1
ATOM 720 O O . ARG A 1 86 ? -10.647 13.497 25.534 1.00 65.62 86 ARG A O 1
ATOM 727 N N . PHE A 1 87 ? -11.073 13.519 23.331 1.00 58.38 87 PHE A N 1
ATOM 728 C CA . PHE A 1 87 ? -10.053 14.504 22.983 1.00 58.38 87 PHE A CA 1
ATOM 729 C C . PHE A 1 87 ? -10.644 15.874 22.627 1.00 58.38 87 PHE A C 1
ATOM 731 O O . PHE A 1 87 ? -9.887 16.800 22.363 1.00 58.38 87 PHE A O 1
ATOM 738 N N . SER A 1 88 ? -11.973 16.041 22.668 1.00 52.72 88 SER A N 1
ATOM 739 C CA . SER A 1 88 ? -12.633 17.323 22.389 1.00 52.72 88 SER A CA 1
ATOM 740 C C . SER A 1 88 ? -12.660 18.291 23.579 1.00 52.72 88 SER A C 1
ATOM 742 O O . SER A 1 88 ? -12.995 19.454 23.390 1.00 52.72 88 SER A O 1
ATOM 744 N N . SER A 1 89 ? -12.354 17.837 24.802 1.00 49.31 89 SER A N 1
ATOM 745 C CA . SER A 1 89 ? -12.427 18.666 26.019 1.00 49.31 89 SER A CA 1
ATOM 746 C C . SER A 1 89 ? -11.178 19.515 26.295 1.00 49.31 89 SER A C 1
ATOM 748 O O . SER A 1 89 ? -11.232 20.386 27.156 1.00 49.31 89 SER A O 1
ATOM 750 N N . ASN A 1 90 ? -10.077 19.306 25.564 1.00 44.94 90 ASN A N 1
ATOM 751 C CA . ASN A 1 90 ? -8.893 20.165 25.630 1.00 44.94 90 ASN A CA 1
ATOM 752 C C . ASN A 1 90 ? -8.874 21.067 24.389 1.00 44.94 90 ASN A C 1
ATOM 754 O O . ASN A 1 90 ? -8.299 20.719 23.366 1.00 44.94 90 ASN A O 1
ATOM 758 N N . ILE A 1 91 ? -9.544 22.217 24.489 1.00 42.97 91 ILE A N 1
ATOM 759 C CA . ILE A 1 91 ? -9.718 23.241 23.434 1.00 42.97 91 ILE A CA 1
ATOM 760 C C . ILE A 1 91 ? -8.443 24.101 23.254 1.00 42.97 91 ILE A C 1
ATOM 762 O O . ILE A 1 91 ? -8.481 25.204 22.723 1.00 42.97 91 ILE A O 1
ATOM 766 N N . ILE A 1 92 ? -7.281 23.613 23.690 1.00 42.53 92 ILE A N 1
ATOM 767 C CA . ILE A 1 92 ? -6.018 24.339 23.551 1.00 42.53 92 ILE A CA 1
ATOM 768 C C . ILE A 1 92 ? -5.061 23.447 22.758 1.00 42.53 92 ILE A C 1
ATOM 770 O O . ILE A 1 92 ? -4.621 22.413 23.253 1.00 42.53 92 ILE A O 1
ATOM 774 N N . GLU A 1 93 ? -4.797 23.903 21.531 1.00 41.25 93 GLU A N 1
ATOM 775 C CA . GLU A 1 93 ? -3.845 23.424 20.518 1.00 41.25 93 GLU A CA 1
ATOM 776 C C . GLU A 1 93 ? -4.301 22.284 19.591 1.00 41.25 93 GLU A C 1
ATOM 778 O O . GLU A 1 93 ? -4.802 21.245 20.009 1.00 41.25 93 GLU A O 1
ATOM 783 N N . ASP A 1 94 ? -4.047 22.496 18.296 1.00 40.69 94 ASP A N 1
ATOM 784 C CA . ASP A 1 94 ? -4.342 21.690 17.101 1.00 40.69 94 ASP A CA 1
ATOM 785 C C . ASP A 1 94 ? -3.765 20.249 17.082 1.00 40.69 94 ASP A C 1
ATOM 787 O O . ASP A 1 94 ? -3.658 19.611 16.033 1.00 40.69 94 ASP A O 1
ATOM 791 N N . ASN A 1 95 ? -3.425 19.685 18.240 1.00 47.94 95 ASN A N 1
ATOM 792 C CA . ASN A 1 95 ? -2.820 18.368 18.421 1.00 47.94 95 ASN A CA 1
ATOM 793 C C . ASN A 1 95 ? -3.877 17.294 18.721 1.00 47.94 95 ASN A C 1
ATOM 795 O O . ASN A 1 95 ? -3.850 16.632 19.764 1.00 47.94 95 ASN A O 1
ATOM 799 N N . PHE A 1 96 ? -4.829 17.087 17.807 1.00 51.59 96 PHE A N 1
ATOM 800 C CA . PHE A 1 96 ? -5.781 15.977 17.925 1.00 51.59 96 PHE A CA 1
ATOM 801 C C . PHE A 1 96 ? -5.053 14.630 17.786 1.00 51.59 96 PHE A C 1
ATOM 803 O O . PHE A 1 96 ? -4.815 14.145 16.681 1.00 51.59 96 PHE A O 1
ATOM 810 N N . LYS A 1 97 ? -4.720 14.012 18.927 1.00 63.91 97 LYS A N 1
ATOM 811 C CA . LYS A 1 97 ? -3.994 12.730 19.000 1.00 63.91 97 LYS A CA 1
ATOM 812 C C . LYS A 1 97 ? -4.812 11.526 18.532 1.00 63.91 97 LYS A C 1
ATOM 814 O O . LYS A 1 97 ? -4.205 10.533 18.148 1.00 63.91 97 LYS A O 1
ATOM 819 N N . LEU A 1 98 ? -6.147 11.617 18.554 1.00 71.31 98 LEU A N 1
ATOM 820 C CA . LEU A 1 98 ? -7.070 10.576 18.094 1.00 71.31 98 LEU A CA 1
ATOM 821 C C . LEU A 1 98 ? -8.106 11.150 17.118 1.00 71.31 98 LEU A C 1
ATOM 823 O O . LEU A 1 98 ? -8.951 11.960 17.510 1.00 71.31 98 LEU A O 1
ATOM 827 N N . LYS A 1 99 ? -8.079 10.688 15.870 1.00 77.50 99 LYS A N 1
ATOM 828 C CA . LYS A 1 99 ? -9.026 11.068 14.817 1.00 77.50 99 LYS A CA 1
ATOM 829 C C . LYS A 1 99 ? -10.031 9.951 14.584 1.00 77.50 99 LYS A C 1
ATOM 831 O O . LYS A 1 99 ? -9.650 8.787 14.490 1.00 77.50 99 LYS A O 1
ATOM 836 N N . LEU A 1 100 ? -11.309 10.300 14.476 1.00 81.88 100 LEU A N 1
ATOM 837 C CA . LEU A 1 100 ? -12.353 9.370 14.069 1.00 81.88 100 LEU A CA 1
ATOM 838 C C . LEU A 1 100 ? -12.816 9.725 12.658 1.00 81.88 100 LEU A C 1
ATOM 840 O O . LEU A 1 100 ? -13.235 10.854 12.412 1.00 81.88 100 LEU A O 1
ATOM 844 N N . SER A 1 101 ? -12.741 8.775 11.736 1.00 83.25 101 SER A N 1
ATOM 845 C CA . SER A 1 101 ? -13.182 8.942 10.348 1.00 83.25 101 SER A CA 1
ATOM 846 C C . SER A 1 101 ? -14.069 7.775 9.921 1.00 83.25 101 SER A C 1
ATOM 848 O O . SER A 1 101 ? -13.992 6.684 10.490 1.00 83.25 101 SER A O 1
ATOM 850 N N . MET A 1 102 ? -14.929 7.995 8.927 1.00 84.94 102 MET A N 1
ATOM 851 C CA . MET A 1 102 ? -15.589 6.908 8.208 1.00 84.94 102 MET A CA 1
ATOM 852 C C . MET A 1 102 ? -14.885 6.696 6.878 1.00 84.94 102 MET A C 1
ATOM 854 O O . MET A 1 102 ? -14.684 7.642 6.124 1.00 84.94 102 MET A O 1
ATOM 858 N N . ARG A 1 103 ? -14.538 5.448 6.576 1.00 84.06 103 ARG A N 1
ATOM 859 C CA . ARG A 1 103 ? -13.912 5.070 5.309 1.00 84.06 103 ARG A CA 1
ATOM 860 C C . ARG A 1 103 ? -14.677 3.923 4.677 1.00 84.06 103 ARG A C 1
ATOM 862 O O . ARG A 1 103 ? -15.172 3.040 5.377 1.00 84.06 103 ARG A O 1
ATOM 869 N N . ASN A 1 104 ? -14.769 3.921 3.354 1.00 85.50 104 ASN A N 1
ATOM 870 C CA . ASN A 1 104 ? -15.336 2.809 2.608 1.00 85.50 104 ASN A CA 1
ATOM 871 C C . ASN A 1 104 ? -14.231 2.022 1.902 1.00 85.50 104 ASN A C 1
ATOM 873 O O . ASN A 1 104 ? -13.259 2.574 1.395 1.00 85.50 104 ASN A O 1
ATOM 877 N N . ILE A 1 105 ? -14.394 0.705 1.853 1.00 81.44 105 ILE A N 1
ATOM 878 C CA . ILE A 1 105 ? -13.557 -0.158 1.023 1.00 81.44 105 ILE A CA 1
ATOM 879 C C . ILE A 1 105 ? -14.482 -0.821 0.016 1.00 81.44 105 ILE A C 1
ATOM 881 O O . ILE A 1 105 ? -15.348 -1.620 0.376 1.00 81.44 105 ILE A O 1
ATOM 885 N N . THR A 1 106 ? -14.305 -0.467 -1.253 1.00 79.06 106 THR A N 1
ATOM 886 C CA . THR A 1 106 ? -15.028 -1.064 -2.376 1.00 79.06 106 THR A CA 1
ATOM 887 C C . THR A 1 106 ? -14.298 -2.323 -2.834 1.00 79.06 106 THR A C 1
ATOM 889 O O . THR A 1 106 ? -13.109 -2.303 -3.149 1.00 79.06 106 THR A O 1
ATOM 892 N N . ASP A 1 107 ? -15.003 -3.448 -2.873 1.00 73.19 107 ASP A N 1
ATOM 893 C CA . ASP A 1 107 ? -14.548 -4.625 -3.599 1.00 73.19 107 ASP A CA 1
ATOM 894 C C . ASP A 1 107 ? -14.794 -4.391 -5.094 1.00 73.19 107 ASP A C 1
ATOM 896 O O . ASP A 1 107 ? -15.933 -4.361 -5.565 1.00 73.19 107 ASP A O 1
ATOM 900 N N . ARG A 1 108 ? -13.706 -4.226 -5.854 1.00 70.12 108 ARG A N 1
ATOM 901 C CA . ARG A 1 108 ? -13.761 -3.959 -7.299 1.00 70.12 108 ARG A CA 1
ATOM 902 C C . ARG A 1 108 ? -14.385 -5.104 -8.100 1.00 70.12 108 ARG A C 1
ATOM 904 O O . ARG A 1 108 ? -14.865 -4.855 -9.200 1.00 70.12 108 ARG A O 1
ATOM 911 N N . ARG A 1 109 ? -14.381 -6.339 -7.585 1.00 67.12 109 ARG A N 1
ATOM 912 C CA . ARG A 1 109 ? -14.908 -7.512 -8.300 1.00 67.12 109 ARG A CA 1
ATOM 913 C C . ARG A 1 109 ? -16.422 -7.614 -8.181 1.00 67.12 109 ARG A C 1
ATOM 915 O O . ARG A 1 109 ? -17.096 -7.947 -9.149 1.00 67.12 109 ARG A O 1
ATOM 922 N N . THR A 1 110 ? -16.950 -7.361 -6.987 1.00 74.38 110 THR A N 1
ATOM 923 C CA . THR A 1 110 ? -18.387 -7.494 -6.708 1.00 74.38 110 THR A CA 1
ATOM 924 C C . THR A 1 110 ? -19.133 -6.164 -6.767 1.00 74.38 110 THR A C 1
ATOM 926 O O . THR A 1 110 ? -20.362 -6.161 -6.772 1.00 74.38 110 THR A O 1
ATOM 929 N N . GLY A 1 111 ? -18.414 -5.037 -6.769 1.00 75.25 111 GLY A N 1
ATOM 930 C CA . GLY A 1 111 ? -18.986 -3.695 -6.639 1.00 75.25 111 GLY A CA 1
ATOM 931 C C . GLY A 1 111 ? -19.581 -3.418 -5.255 1.00 75.25 111 GLY A C 1
ATOM 932 O O . GLY A 1 111 ? -20.092 -2.325 -5.011 1.00 75.25 111 GLY A O 1
ATOM 933 N N . ARG A 1 112 ? -19.527 -4.389 -4.332 1.00 81.19 112 ARG A N 1
ATOM 934 C CA . ARG A 1 112 ? -19.980 -4.213 -2.954 1.00 81.19 112 ARG A CA 1
ATOM 935 C C . ARG A 1 112 ? -18.954 -3.394 -2.196 1.00 81.19 112 ARG A C 1
ATOM 937 O O . ARG A 1 112 ? -17.752 -3.551 -2.390 1.00 81.19 112 ARG A O 1
ATOM 944 N N . TRP A 1 113 ? -19.426 -2.541 -1.306 1.00 81.56 113 TRP A N 1
ATOM 945 C CA . TRP A 1 113 ? -18.567 -1.761 -0.435 1.00 81.56 113 TRP A CA 1
ATOM 946 C C . TRP A 1 113 ? -18.931 -2.023 1.012 1.00 81.56 113 TRP A C 1
ATOM 948 O O . TRP A 1 113 ? -20.100 -2.169 1.364 1.00 81.56 113 TRP A O 1
ATOM 958 N N . ASP A 1 114 ? -17.894 -2.096 1.829 1.00 86.94 114 ASP A N 1
ATOM 959 C CA . ASP A 1 114 ? -18.009 -2.184 3.270 1.00 86.94 114 ASP A CA 1
ATOM 960 C C . ASP A 1 114 ? -17.655 -0.826 3.871 1.00 86.94 114 ASP A C 1
ATOM 962 O O . ASP A 1 114 ? -16.734 -0.148 3.406 1.00 86.94 114 ASP A O 1
ATOM 966 N N . LEU A 1 115 ? -18.394 -0.435 4.907 1.00 89.06 115 LEU A N 1
ATOM 967 C CA . LEU A 1 115 ? -18.157 0.801 5.636 1.00 89.06 115 LEU A CA 1
ATOM 968 C C . LEU A 1 115 ? -17.409 0.525 6.932 1.00 89.06 115 LEU A C 1
ATOM 970 O O . LEU A 1 115 ? -17.752 -0.404 7.665 1.00 89.06 115 LEU A O 1
ATOM 974 N N . PHE A 1 116 ? -16.436 1.371 7.239 1.00 90.25 116 PHE A N 1
ATOM 975 C CA . PHE A 1 116 ? -15.603 1.263 8.422 1.00 90.25 116 PHE A CA 1
ATOM 976 C C . PHE A 1 116 ? -15.605 2.571 9.203 1.00 90.25 116 PHE A C 1
ATOM 978 O O . PHE A 1 116 ? -15.477 3.648 8.627 1.00 90.25 116 PHE A O 1
ATOM 985 N N . ALA A 1 117 ? -15.709 2.460 10.522 1.00 89.75 117 ALA A N 1
ATOM 986 C CA . ALA A 1 117 ? -15.290 3.490 11.454 1.00 89.75 117 ALA A CA 1
ATOM 987 C C . ALA A 1 117 ? -13.805 3.272 11.756 1.00 89.75 117 ALA A C 1
ATOM 989 O O . ALA A 1 117 ? -13.399 2.167 12.125 1.00 89.75 117 ALA A O 1
ATOM 990 N N . VAL A 1 118 ? -12.993 4.305 11.573 1.00 88.94 118 VAL A N 1
ATOM 991 C CA . VAL A 1 118 ? -11.542 4.237 11.726 1.00 88.94 118 VAL A CA 1
ATOM 992 C C . VAL A 1 118 ? -11.125 5.205 12.815 1.00 88.94 118 VAL A C 1
ATOM 994 O O . VAL A 1 118 ? -11.392 6.403 12.730 1.00 88.94 118 VAL A O 1
ATOM 997 N N . SER A 1 119 ? -10.485 4.665 13.845 1.00 88.25 119 SER A N 1
ATOM 998 C CA . SER A 1 119 ? -9.926 5.430 14.952 1.00 88.25 119 SER A CA 1
ATOM 999 C C . SER A 1 119 ? -8.412 5.440 14.823 1.00 88.25 119 SER A C 1
ATOM 1001 O O . SER A 1 119 ? -7.780 4.393 14.934 1.00 88.25 119 SER A O 1
ATOM 1003 N N . GLU A 1 120 ? -7.849 6.606 14.537 1.00 85.31 120 GLU A N 1
ATOM 1004 C CA . GLU A 1 120 ? -6.450 6.787 14.165 1.00 85.31 120 GLU A CA 1
ATOM 1005 C C . GLU A 1 120 ? -5.692 7.605 15.205 1.00 85.31 120 GLU A C 1
ATOM 1007 O O . GLU A 1 120 ? -6.121 8.692 15.591 1.00 85.31 120 GLU A O 1
ATOM 1012 N N . VAL A 1 121 ? -4.560 7.067 15.653 1.00 82.06 121 VAL A N 1
ATOM 1013 C CA . VAL A 1 121 ? -3.680 7.616 16.680 1.00 82.06 121 VAL A CA 1
ATOM 1014 C C . VAL A 1 121 ? -2.352 8.018 16.046 1.00 82.06 121 VAL A C 1
ATOM 1016 O O . VAL A 1 121 ? -1.620 7.172 15.524 1.00 82.06 121 VAL A O 1
ATOM 1019 N N . TYR A 1 122 ? -2.009 9.299 16.146 1.00 73.88 122 TYR A N 1
ATOM 1020 C CA . TYR A 1 122 ? -0.787 9.851 15.547 1.00 73.88 122 TYR A CA 1
ATOM 1021 C C . TYR A 1 122 ? 0.458 9.584 16.388 1.00 73.88 122 TYR A C 1
ATOM 1023 O O . TYR A 1 122 ? 1.494 9.170 15.871 1.00 73.88 122 TYR A O 1
ATOM 1031 N N . GLU A 1 123 ? 0.337 9.781 17.696 1.00 71.25 123 GLU A N 1
ATOM 1032 C CA . GLU A 1 123 ? 1.415 9.596 18.659 1.00 71.25 123 GLU A CA 1
ATOM 1033 C C . GLU A 1 123 ? 0.991 8.596 19.722 1.00 71.25 123 GLU A C 1
ATOM 1035 O O . GLU A 1 123 ? -0.140 8.630 20.213 1.00 71.25 123 GLU A O 1
ATOM 1040 N N . ARG A 1 124 ? 1.919 7.722 20.120 1.00 70.94 124 ARG A N 1
ATOM 1041 C CA . ARG A 1 124 ? 1.679 6.787 21.218 1.00 70.94 124 ARG A CA 1
ATOM 1042 C C . ARG A 1 124 ? 1.311 7.570 22.478 1.00 70.94 124 ARG A C 1
ATOM 1044 O O . ARG A 1 124 ? 2.087 8.402 22.943 1.00 70.94 124 ARG A O 1
ATOM 1051 N N . TYR A 1 125 ? 0.157 7.261 23.060 1.00 67.19 125 TYR A N 1
ATOM 1052 C CA . TYR A 1 125 ? -0.311 7.933 24.267 1.00 67.19 125 TYR A CA 1
ATOM 1053 C C . TYR A 1 125 ? -1.038 6.963 25.192 1.00 67.19 125 TYR A C 1
ATOM 1055 O O . TYR A 1 125 ? -2.027 6.343 24.805 1.00 67.19 125 TYR A O 1
ATOM 1063 N N . SER A 1 126 ? -0.564 6.855 26.437 1.00 72.38 126 SER A N 1
ATOM 1064 C CA . SER A 1 126 ? -1.097 5.907 27.422 1.00 72.38 126 SER A CA 1
ATOM 1065 C C . SER A 1 126 ? -1.136 4.479 26.840 1.00 72.38 126 SER A C 1
ATOM 1067 O O . SER A 1 126 ? -0.106 3.948 26.415 1.00 72.38 126 SER A O 1
ATOM 1069 N N . GLN A 1 127 ? -2.318 3.866 26.781 1.00 72.31 127 GLN A N 1
ATOM 1070 C CA . GLN A 1 127 ? -2.555 2.544 26.211 1.00 72.31 127 GLN A CA 1
ATOM 1071 C C . GLN A 1 127 ? -2.861 2.528 24.702 1.00 72.31 127 GLN A C 1
ATOM 1073 O O . GLN A 1 127 ? -2.953 1.441 24.116 1.00 72.31 127 GLN A O 1
ATOM 1078 N N . PHE A 1 128 ? -3.003 3.699 24.072 1.00 76.56 128 PHE A N 1
ATOM 1079 C CA . PHE A 1 128 ? -3.242 3.840 22.639 1.00 76.56 128 PHE A CA 1
ATOM 1080 C C . PHE A 1 128 ? -1.917 3.749 21.881 1.00 76.56 128 PHE A C 1
ATOM 1082 O O . PHE A 1 128 ? -0.969 4.505 22.124 1.00 76.56 128 PHE A O 1
ATOM 1089 N N . ARG A 1 129 ? -1.843 2.781 20.967 1.00 79.75 129 ARG A N 1
ATOM 1090 C CA . ARG A 1 129 ? -0.702 2.608 20.064 1.00 79.75 129 ARG A CA 1
ATOM 1091 C C . ARG A 1 129 ? -0.889 3.465 18.825 1.00 79.75 129 ARG A C 1
ATOM 1093 O O . ARG A 1 129 ? -2.018 3.750 18.446 1.00 79.75 129 ARG A O 1
ATOM 1100 N N . ARG A 1 130 ? 0.229 3.836 18.208 1.00 84.56 130 ARG A N 1
ATOM 1101 C CA . ARG A 1 130 ? 0.250 4.549 16.936 1.00 84.56 130 ARG A CA 1
ATOM 1102 C C . ARG A 1 130 ? -0.383 3.699 15.828 1.00 84.56 130 ARG A C 1
ATOM 1104 O O . ARG A 1 130 ? -0.223 2.480 15.817 1.00 84.56 130 ARG A O 1
ATOM 1111 N N . GLY A 1 131 ? -1.072 4.358 14.901 1.00 86.44 131 GLY A N 1
ATOM 1112 C CA . GLY A 1 131 ? -1.792 3.732 13.797 1.00 86.44 131 GLY A CA 1
ATOM 1113 C C . GLY A 1 131 ? -3.306 3.789 13.988 1.00 86.44 131 GLY A C 1
ATOM 1114 O O . GLY A 1 131 ? -3.827 4.543 14.801 1.00 86.44 131 GLY A O 1
ATOM 1115 N N . ALA A 1 132 ? -4.021 2.994 13.212 1.00 89.69 132 ALA A N 1
ATOM 1116 C CA . ALA A 1 132 ? -5.457 3.031 13.045 1.00 89.69 132 ALA A CA 1
ATOM 1117 C C . ALA A 1 132 ? -6.104 1.685 13.383 1.00 89.69 132 ALA A C 1
ATOM 1119 O O . ALA A 1 132 ? -5.681 0.617 12.932 1.00 89.69 132 ALA A O 1
ATOM 1120 N N . VAL A 1 133 ? -7.188 1.751 14.150 1.00 90.62 133 VAL A N 1
ATOM 1121 C CA . VAL A 1 133 ? -8.087 0.629 14.406 1.00 90.62 133 VAL A CA 1
ATOM 1122 C C . VAL A 1 133 ? -9.292 0.768 13.490 1.00 90.62 133 VAL A C 1
ATOM 1124 O O . VAL A 1 133 ? -10.068 1.718 13.602 1.00 90.62 133 VAL A O 1
ATOM 1127 N N . TRP A 1 134 ? -9.442 -0.194 12.586 1.00 91.38 134 TRP A N 1
ATOM 1128 C CA . TRP A 1 134 ? -10.562 -0.273 11.658 1.00 91.38 134 TRP A CA 1
ATOM 1129 C C . TRP A 1 134 ? -11.666 -1.149 12.257 1.00 91.38 134 TRP A C 1
ATOM 1131 O O . TRP A 1 134 ? -11.411 -2.282 12.677 1.00 91.38 134 TRP A O 1
ATOM 1141 N N . ALA A 1 135 ? -12.891 -0.630 12.283 1.00 91.94 135 ALA A N 1
ATOM 1142 C CA . ALA A 1 135 ? -14.074 -1.336 12.755 1.00 91.94 135 ALA A CA 1
ATOM 1143 C C . ALA A 1 135 ? -15.164 -1.290 11.682 1.00 91.94 135 ALA A C 1
ATOM 1145 O O . ALA A 1 135 ? -15.645 -0.218 11.318 1.00 91.94 135 ALA A O 1
ATOM 1146 N N . LYS A 1 136 ? -15.562 -2.449 11.158 1.00 91.56 136 LYS A N 1
ATOM 1147 C CA . LYS A 1 136 ? -16.630 -2.552 10.166 1.00 91.56 136 LYS A CA 1
ATOM 1148 C C . LYS A 1 136 ? -17.957 -2.182 10.816 1.00 91.56 136 LYS A C 1
ATOM 1150 O O . LYS A 1 136 ? -18.328 -2.730 11.855 1.00 91.56 136 LYS A O 1
ATOM 1155 N N . ILE A 1 137 ? -18.696 -1.281 10.180 1.00 91.56 137 ILE A N 1
ATOM 1156 C CA . ILE A 1 137 ? -20.049 -0.922 10.594 1.00 91.56 137 ILE A CA 1
ATOM 1157 C C . ILE A 1 137 ? -20.993 -2.026 10.115 1.00 91.56 137 ILE A C 1
ATOM 1159 O O . ILE A 1 137 ? -21.178 -2.246 8.920 1.00 91.56 137 ILE A O 1
ATOM 1163 N N . LEU A 1 138 ? -21.571 -2.746 11.071 1.00 91.81 138 LEU A N 1
ATOM 1164 C CA . LEU A 1 138 ? -22.496 -3.853 10.836 1.00 91.81 138 LEU A CA 1
ATOM 1165 C C . LEU A 1 138 ? -23.928 -3.362 10.658 1.00 91.81 138 LEU A C 1
ATOM 1167 O O . LEU A 1 138 ? -24.660 -3.875 9.816 1.00 91.81 138 LEU A O 1
ATOM 1171 N N . VAL A 1 139 ? -24.332 -2.397 11.484 1.00 90.88 139 VAL A N 1
ATOM 1172 C CA . VAL A 1 139 ? -25.663 -1.790 11.431 1.00 90.88 139 VAL A CA 1
ATOM 1173 C C . VAL A 1 139 ? -25.496 -0.280 11.563 1.00 90.88 139 VAL A C 1
ATOM 1175 O O . VAL A 1 139 ? -25.162 0.191 12.652 1.00 90.88 139 VAL A O 1
ATOM 1178 N N . PRO A 1 140 ? -25.679 0.475 10.473 1.00 90.88 140 PRO A N 1
ATOM 1179 C CA . PRO A 1 140 ? -25.569 1.925 10.501 1.00 90.88 140 PRO A CA 1
ATOM 1180 C C . PRO A 1 140 ? -26.889 2.622 10.865 1.00 90.88 140 PRO A C 1
ATOM 1182 O O . PRO A 1 140 ? -27.966 2.043 10.733 1.00 90.88 140 PRO A O 1
ATOM 1185 N N . ASN A 1 141 ? -26.792 3.914 11.192 1.00 90.12 141 ASN A N 1
ATOM 1186 C CA . ASN A 1 141 ? -27.890 4.892 11.194 1.00 90.12 141 ASN A CA 1
ATOM 1187 C C . ASN A 1 141 ? -29.062 4.570 12.143 1.00 90.12 141 ASN A C 1
ATOM 1189 O O . ASN A 1 141 ? -30.219 4.739 11.762 1.00 90.12 141 ASN A O 1
ATOM 1193 N N . ILE A 1 142 ? -28.798 4.124 13.370 1.00 89.00 142 ILE A N 1
ATOM 1194 C CA . ILE A 1 142 ? -29.857 3.896 14.363 1.00 89.00 142 ILE A CA 1
ATOM 1195 C C . ILE A 1 142 ? -30.120 5.215 15.113 1.00 89.00 142 ILE A C 1
ATOM 1197 O O . ILE A 1 142 ? -29.256 5.638 15.881 1.00 89.00 142 ILE A O 1
ATOM 1201 N N . PRO A 1 143 ? -31.263 5.894 14.920 1.00 86.38 143 PRO A N 1
ATOM 1202 C CA . PRO A 1 143 ? -31.541 7.148 15.613 1.00 86.38 143 PRO A CA 1
ATOM 1203 C C . PRO A 1 143 ? -31.831 6.911 17.101 1.00 86.38 143 PRO A C 1
ATOM 1205 O O . PRO A 1 143 ? -32.529 5.965 17.469 1.00 86.38 143 PRO A O 1
ATOM 1208 N N . VAL A 1 144 ? -31.317 7.796 17.953 1.00 83.06 144 VAL A N 1
ATOM 1209 C CA . VAL A 1 144 ? -31.562 7.835 19.402 1.00 83.06 144 VAL A CA 1
ATOM 1210 C C . VAL A 1 144 ? -31.859 9.271 19.842 1.00 83.06 144 VAL A C 1
ATOM 1212 O O . VAL A 1 144 ? -31.596 10.219 19.106 1.00 83.06 144 VAL A O 1
ATOM 1215 N N . GLN A 1 145 ? -32.415 9.459 21.044 1.00 81.56 145 GLN A N 1
ATOM 1216 C CA . GLN A 1 145 ? -32.827 10.789 21.529 1.00 81.56 145 GLN A CA 1
ATOM 1217 C C . GLN A 1 145 ? -31.681 11.815 21.532 1.00 81.56 145 GLN A C 1
ATOM 1219 O O . GLN A 1 145 ? -31.902 12.988 21.253 1.00 81.56 145 GLN A O 1
ATOM 1224 N N . ASN A 1 146 ? -30.458 11.362 21.797 1.00 79.75 146 ASN A N 1
ATOM 1225 C CA . ASN A 1 146 ? -29.244 12.170 21.865 1.00 79.75 146 ASN A CA 1
ATOM 1226 C C . ASN A 1 146 ? -28.310 11.966 20.653 1.00 79.75 146 ASN A C 1
ATOM 1228 O O . ASN A 1 146 ? -27.115 12.234 20.753 1.00 79.75 146 ASN A O 1
ATOM 1232 N N . GLY A 1 147 ? -28.826 11.510 19.500 1.00 86.12 147 GLY A N 1
ATOM 1233 C CA . GLY A 1 147 ? -28.069 11.442 18.244 1.00 86.12 147 GLY A CA 1
ATOM 1234 C C . GLY A 1 147 ? -28.240 10.142 17.453 1.00 86.12 147 GLY A C 1
ATOM 1235 O O . GLY A 1 147 ? -29.363 9.745 17.152 1.00 86.12 147 GLY A O 1
ATOM 1236 N N . VAL A 1 148 ? -27.140 9.500 17.044 1.00 88.31 148 VAL A N 1
ATOM 1237 C CA . VAL A 1 148 ? -27.161 8.307 16.169 1.00 88.31 148 VAL A CA 1
ATOM 1238 C C . VAL A 1 148 ? -26.181 7.241 16.645 1.00 88.31 148 VAL A C 1
ATOM 1240 O O . VAL A 1 148 ? -25.061 7.539 17.043 1.00 88.31 148 VAL A O 1
ATOM 1243 N N . VAL A 1 149 ? -26.589 5.980 16.551 1.00 89.50 149 VAL A N 1
ATOM 1244 C CA . VAL A 1 149 ? -25.803 4.797 16.899 1.00 89.50 149 VAL A CA 1
ATOM 1245 C C . VAL A 1 149 ? -25.432 4.010 15.637 1.00 89.50 149 VAL A C 1
ATOM 1247 O O . VAL A 1 149 ? -26.274 3.738 14.779 1.00 89.50 149 VAL A O 1
ATOM 1250 N N . HIS A 1 150 ? -24.174 3.578 15.564 1.00 90.69 150 HIS A N 1
ATOM 1251 C CA . HIS A 1 150 ? -23.656 2.617 14.592 1.00 90.69 150 HIS A CA 1
ATOM 1252 C C . HIS A 1 150 ? -23.085 1.412 15.337 1.00 90.69 150 HIS A C 1
ATOM 1254 O O . HIS A 1 150 ? -22.236 1.560 16.213 1.00 90.69 150 HIS A O 1
ATOM 1260 N N . ILE A 1 151 ? -23.529 0.205 14.996 1.00 90.44 151 ILE A N 1
ATOM 1261 C CA . ILE A 1 151 ? -22.996 -1.028 15.588 1.00 90.44 151 ILE A CA 1
ATOM 1262 C C . ILE A 1 151 ? -21.746 -1.438 14.812 1.00 90.44 151 ILE A C 1
ATOM 1264 O O . ILE A 1 151 ? -21.816 -1.599 13.592 1.00 90.44 151 ILE A O 1
ATOM 1268 N N . VAL A 1 152 ? -20.636 -1.660 15.513 1.00 91.75 152 VAL A N 1
ATOM 1269 C CA . VAL A 1 152 ? -19.331 -2.009 14.934 1.00 91.75 152 VAL A CA 1
ATOM 1270 C C . VAL A 1 152 ? -18.829 -3.383 15.388 1.00 91.75 152 VAL A C 1
ATOM 1272 O O . VAL A 1 152 ? -19.291 -3.943 16.385 1.00 91.75 152 VAL A O 1
ATOM 1275 N N . ASP A 1 153 ? -17.901 -3.963 14.628 1.00 90.88 153 ASP A N 1
ATOM 1276 C CA . ASP A 1 153 ? -17.356 -5.311 14.852 1.00 90.88 153 ASP A CA 1
ATOM 1277 C C . ASP A 1 153 ? -15.972 -5.348 15.529 1.00 90.88 153 ASP A C 1
ATOM 1279 O O . ASP A 1 153 ? -15.383 -6.429 15.685 1.00 90.88 153 ASP A O 1
ATOM 1283 N N . ASN A 1 154 ? -15.455 -4.180 15.915 1.00 90.25 154 ASN A N 1
ATOM 1284 C CA . ASN A 1 154 ? -14.169 -4.022 16.577 1.00 90.25 154 ASN A CA 1
ATOM 1285 C C . ASN A 1 154 ? -14.225 -2.899 17.626 1.00 90.25 154 ASN A C 1
ATOM 1287 O O . ASN A 1 154 ? -15.031 -1.977 17.502 1.00 90.25 154 ASN A O 1
ATOM 1291 N N . VAL A 1 155 ? -13.377 -2.990 18.653 1.00 89.06 155 VAL A N 1
ATOM 1292 C CA . VAL A 1 155 ? -13.277 -1.979 19.717 1.00 89.06 155 VAL A CA 1
ATOM 1293 C C . VAL A 1 155 ? -12.255 -0.927 19.292 1.00 89.06 155 VAL A C 1
ATOM 1295 O O . VAL A 1 155 ? -11.063 -1.209 19.203 1.00 89.06 155 VAL A O 1
ATOM 1298 N N . LEU A 1 156 ? -12.719 0.288 19.012 1.00 87.94 156 LEU A N 1
ATOM 1299 C CA . LEU A 1 156 ? -11.885 1.404 18.573 1.00 87.94 156 LEU A CA 1
ATOM 1300 C C . LEU A 1 156 ? -10.848 1.787 19.641 1.00 87.94 156 LEU A C 1
ATOM 1302 O O . LEU A 1 156 ? -11.117 1.749 20.841 1.00 87.94 156 LEU A O 1
ATOM 1306 N N . GLY A 1 157 ? -9.648 2.159 19.191 1.00 81.19 157 GLY A N 1
ATOM 1307 C CA . GLY A 1 157 ? -8.541 2.600 20.045 1.00 81.19 157 GLY A CA 1
ATOM 1308 C C . GLY A 1 157 ? -7.767 1.482 20.761 1.00 81.19 157 GLY A C 1
ATOM 1309 O O . GLY A 1 157 ? -6.622 1.697 21.157 1.00 81.19 157 GLY A O 1
ATOM 1310 N N . ILE A 1 158 ? -8.315 0.269 20.882 1.00 84.06 158 ILE A N 1
ATOM 1311 C CA . ILE A 1 158 ? -7.575 -0.867 21.445 1.00 84.06 158 ILE A CA 1
ATOM 1312 C C . ILE A 1 158 ? -6.903 -1.667 20.333 1.00 84.06 158 ILE A C 1
ATOM 1314 O O . ILE A 1 158 ? -7.537 -2.145 19.399 1.00 84.06 158 ILE A O 1
ATOM 1318 N N . VAL A 1 159 ? -5.600 -1.884 20.502 1.00 86.25 159 VAL A N 1
ATOM 1319 C CA . VAL A 1 159 ? -4.801 -2.785 19.669 1.00 86.25 159 VAL A CA 1
ATOM 1320 C C . VAL A 1 159 ? -4.393 -3.994 20.509 1.00 86.25 159 VAL A C 1
ATOM 1322 O O . VAL A 1 159 ? -3.601 -3.857 21.450 1.00 86.25 159 VAL A O 1
ATOM 1325 N N . SER A 1 160 ? -4.964 -5.160 20.202 1.00 83.81 160 SER A N 1
ATOM 1326 C CA . SER A 1 160 ? -4.700 -6.441 20.883 1.00 83.81 160 SER A CA 1
ATOM 1327 C C . SER A 1 160 ? -3.960 -7.451 20.012 1.00 83.81 160 SER A C 1
ATOM 1329 O O . SER A 1 160 ? -3.190 -8.251 20.537 1.00 83.81 160 SER A O 1
ATOM 1331 N N . ASN A 1 161 ? -4.166 -7.402 18.698 1.00 88.12 161 ASN A N 1
ATOM 1332 C CA . ASN A 1 161 ? -3.709 -8.449 17.795 1.00 88.12 161 ASN A CA 1
ATOM 1333 C C . ASN A 1 161 ? -2.268 -8.199 17.335 1.00 88.12 161 ASN A C 1
ATOM 1335 O O . ASN A 1 161 ? -1.856 -7.056 17.120 1.00 88.12 161 ASN A O 1
ATOM 1339 N N . THR A 1 162 ? -1.490 -9.269 17.185 1.00 90.56 162 THR A N 1
ATOM 1340 C CA . THR A 1 162 ? -0.211 -9.226 16.457 1.00 90.56 162 THR A CA 1
ATOM 1341 C C . THR A 1 162 ? -0.457 -9.174 14.950 1.00 90.56 162 THR A C 1
ATOM 1343 O O . THR A 1 162 ? -1.558 -9.467 14.481 1.00 90.56 162 THR A O 1
ATOM 1346 N N . ILE A 1 163 ? 0.575 -8.852 14.168 1.00 91.81 163 ILE A N 1
ATOM 1347 C CA . ILE A 1 163 ? 0.506 -8.912 12.700 1.00 91.81 163 ILE A CA 1
ATOM 1348 C C . ILE A 1 163 ? 0.100 -10.319 12.233 1.00 91.81 163 ILE A C 1
ATOM 1350 O O . ILE A 1 163 ? -0.793 -10.438 11.403 1.00 91.81 163 ILE A O 1
ATOM 1354 N N . ASP A 1 164 ? 0.677 -11.383 12.808 1.00 90.81 164 ASP A N 1
ATOM 1355 C CA . ASP A 1 164 ? 0.327 -12.774 12.463 1.00 90.81 164 ASP A CA 1
ATOM 1356 C C . ASP A 1 164 ? -1.174 -13.057 12.685 1.00 90.81 164 ASP A C 1
ATOM 1358 O O . ASP A 1 164 ? -1.843 -13.590 11.804 1.00 90.81 164 ASP A O 1
ATOM 1362 N N . GLN A 1 165 ? -1.732 -12.618 13.821 1.00 90.19 165 GLN A N 1
ATOM 1363 C CA . GLN A 1 165 ? -3.160 -12.772 14.133 1.00 90.19 165 GLN A CA 1
ATOM 1364 C C . GLN A 1 165 ? -4.055 -11.950 13.196 1.00 90.19 165 GLN A C 1
ATOM 1366 O O . GLN A 1 165 ? -5.062 -12.457 12.712 1.00 90.19 165 GLN A O 1
ATOM 1371 N N . LEU A 1 166 ? -3.674 -10.705 12.887 1.00 90.81 166 LEU A N 1
ATOM 1372 C CA . LEU A 1 166 ? -4.415 -9.864 11.941 1.00 90.81 166 LEU A CA 1
ATOM 1373 C C . LEU A 1 166 ? -4.496 -10.499 10.549 1.00 90.81 166 LEU A C 1
ATOM 1375 O O . LEU A 1 166 ? -5.547 -10.443 9.913 1.00 90.81 166 LEU A O 1
ATOM 1379 N N . LEU A 1 167 ? -3.405 -11.108 10.079 1.00 92.06 167 LEU A N 1
ATOM 1380 C CA . LEU A 1 167 ? -3.373 -11.776 8.779 1.00 92.06 167 LEU A CA 1
ATOM 1381 C C . LEU A 1 167 ? -4.191 -13.074 8.772 1.00 92.06 167 LEU A C 1
ATOM 1383 O O . LEU A 1 167 ? -4.805 -13.386 7.754 1.00 92.06 167 LEU A O 1
ATOM 1387 N N . MET A 1 168 ? -4.227 -13.812 9.887 1.00 90.50 168 MET A N 1
ATOM 1388 C CA . MET A 1 168 ? -5.059 -15.014 10.034 1.00 90.50 168 MET A CA 1
ATOM 1389 C C . MET A 1 168 ? -6.554 -14.702 10.057 1.00 90.50 168 MET A C 1
ATOM 1391 O O . MET A 1 168 ? -7.333 -15.402 9.412 1.00 90.50 168 MET A O 1
ATOM 1395 N N . ASP A 1 169 ? -6.948 -13.653 10.778 1.00 88.19 169 ASP A N 1
ATOM 1396 C CA . ASP A 1 169 ? -8.350 -13.249 10.907 1.00 88.19 169 ASP A CA 1
ATOM 1397 C C . ASP A 1 169 ? -8.893 -12.613 9.615 1.00 88.19 169 ASP A C 1
ATOM 1399 O O . ASP A 1 169 ? -10.108 -12.529 9.407 1.00 88.19 169 ASP A O 1
ATOM 1403 N N . ASN A 1 170 ? -8.006 -12.154 8.727 1.00 89.44 170 ASN A N 1
ATOM 1404 C CA . ASN A 1 170 ? -8.381 -11.493 7.489 1.00 89.44 170 ASN A CA 1
ATOM 1405 C C . ASN A 1 170 ? -8.542 -12.486 6.328 1.00 89.44 170 ASN A C 1
ATOM 1407 O O . ASN A 1 170 ? -7.571 -12.985 5.755 1.00 89.44 170 ASN A O 1
ATOM 1411 N N . TYR A 1 171 ? -9.789 -12.683 5.889 1.00 89.62 171 TYR A N 1
ATOM 1412 C CA . TYR A 1 171 ? -10.127 -13.537 4.742 1.00 89.62 171 TYR A CA 1
ATOM 1413 C C . TYR A 1 171 ? -9.433 -13.127 3.430 1.00 89.62 171 TYR A C 1
ATOM 1415 O O . TYR A 1 171 ? -9.314 -13.951 2.525 1.00 89.62 171 TYR A O 1
ATOM 1423 N N . ARG A 1 172 ? -8.967 -11.875 3.310 1.00 89.88 172 ARG A N 1
ATOM 1424 C CA . ARG A 1 172 ? -8.236 -11.377 2.136 1.00 89.88 172 ARG A CA 1
ATOM 1425 C C . ARG A 1 172 ? -6.751 -11.732 2.140 1.00 89.88 172 ARG A C 1
ATOM 1427 O O . ARG A 1 172 ? -6.083 -11.438 1.160 1.00 89.88 172 ARG A O 1
ATOM 1434 N N . CYS A 1 173 ? -6.217 -12.341 3.197 1.00 92.44 173 CYS A N 1
ATOM 1435 C CA . CYS A 1 173 ? -4.786 -12.647 3.321 1.00 92.44 173 CYS A CA 1
ATOM 1436 C C . CYS A 1 173 ? -4.478 -14.149 3.366 1.00 92.44 173 CYS A C 1
ATOM 1438 O O . CYS A 1 173 ? -3.352 -14.546 3.666 1.00 92.44 173 CYS A O 1
ATOM 1440 N N . THR A 1 174 ? -5.441 -15.004 3.025 1.00 94.00 174 THR A N 1
ATOM 1441 C CA . THR A 1 174 ? -5.278 -16.466 3.074 1.00 94.00 174 THR A CA 1
ATOM 1442 C C . THR A 1 174 ? -4.143 -16.974 2.176 1.00 94.00 174 THR A C 1
ATOM 1444 O O . THR A 1 174 ? -3.385 -17.859 2.578 1.00 94.00 174 THR A O 1
ATOM 1447 N N . THR A 1 175 ? -3.968 -16.395 0.985 1.00 93.62 175 THR A N 1
ATOM 1448 C CA . THR A 1 175 ? -2.898 -16.770 0.041 1.00 93.62 175 THR A CA 1
ATOM 1449 C C . THR A 1 175 ? -1.527 -16.354 0.560 1.00 93.62 175 THR A C 1
ATOM 1451 O O . THR A 1 175 ? -0.581 -17.143 0.520 1.00 93.62 175 THR A O 1
ATOM 1454 N N . LEU A 1 176 ? -1.433 -15.148 1.123 1.00 93.69 176 LEU A N 1
ATOM 1455 C CA . LEU A 1 176 ? -0.222 -14.657 1.772 1.00 93.69 176 LEU A CA 1
ATOM 1456 C C . LEU A 1 176 ? 0.187 -15.562 2.940 1.00 93.69 176 LEU A C 1
ATOM 1458 O O . LEU A 1 176 ? 1.345 -15.966 3.028 1.00 93.69 176 LEU A O 1
ATOM 1462 N N . MET A 1 177 ? -0.768 -15.944 3.793 1.00 92.94 177 MET A N 1
ATOM 1463 C CA . MET A 1 177 ? -0.516 -16.850 4.916 1.00 92.94 177 MET A CA 1
ATOM 1464 C C . MET A 1 177 ? -0.007 -18.215 4.451 1.00 92.94 177 MET A C 1
ATOM 1466 O O . MET A 1 177 ? 0.936 -18.751 5.032 1.00 92.94 177 MET A O 1
ATOM 1470 N N . ARG A 1 178 ? -0.556 -18.762 3.359 1.00 92.56 178 ARG A N 1
ATOM 1471 C CA . ARG A 1 178 ? -0.042 -19.995 2.739 1.00 92.56 178 ARG A CA 1
ATOM 1472 C C . ARG A 1 178 ? 1.433 -19.857 2.340 1.00 92.56 178 ARG A C 1
ATOM 1474 O O . ARG A 1 178 ? 2.209 -20.790 2.543 1.00 92.56 178 ARG A O 1
ATOM 1481 N N . TYR A 1 179 ? 1.836 -18.706 1.803 1.00 92.19 179 TYR A N 1
ATOM 1482 C CA . TYR A 1 179 ? 3.217 -18.468 1.362 1.00 92.19 179 TYR A CA 1
ATOM 1483 C C . TYR A 1 179 ? 4.172 -18.272 2.535 1.00 92.19 179 TYR A C 1
ATOM 1485 O O . TYR A 1 179 ? 5.243 -18.878 2.551 1.00 92.19 179 TYR A O 1
ATOM 1493 N N . ILE A 1 180 ? 3.757 -17.514 3.552 1.00 91.56 180 ILE A N 1
ATOM 1494 C CA . ILE A 1 180 ? 4.510 -17.368 4.804 1.00 91.56 180 ILE A CA 1
ATOM 1495 C C . ILE A 1 180 ? 4.723 -18.744 5.448 1.00 91.56 180 ILE A C 1
ATOM 1497 O O . ILE A 1 180 ? 5.849 -19.086 5.801 1.00 91.56 180 ILE A O 1
ATOM 1501 N N . ASN A 1 181 ? 3.680 -19.579 5.514 1.00 90.69 181 ASN A N 1
ATOM 1502 C CA . ASN A 1 181 ? 3.773 -20.938 6.056 1.00 90.69 181 ASN A CA 1
ATOM 1503 C C . ASN A 1 181 ? 4.703 -21.854 5.240 1.00 90.69 181 ASN A C 1
ATOM 1505 O O . ASN A 1 181 ? 5.300 -22.764 5.806 1.00 90.69 181 ASN A O 1
ATOM 1509 N N . THR A 1 182 ? 4.854 -21.611 3.934 1.00 88.81 182 THR A N 1
ATOM 1510 C CA . THR A 1 182 ? 5.743 -22.397 3.059 1.00 88.81 182 THR A CA 1
ATOM 1511 C C . THR A 1 182 ? 7.224 -22.096 3.316 1.00 88.81 182 THR A C 1
ATOM 1513 O O . THR A 1 182 ? 8.049 -23.007 3.266 1.00 88.81 182 THR A O 1
ATOM 1516 N N . ILE A 1 183 ? 7.568 -20.833 3.597 1.00 87.25 183 ILE A N 1
ATOM 1517 C CA . ILE A 1 183 ? 8.935 -20.426 3.973 1.00 87.25 183 ILE A CA 1
ATOM 1518 C C . ILE A 1 183 ? 9.228 -20.761 5.441 1.00 87.25 183 ILE A C 1
ATOM 1520 O O . ILE A 1 183 ? 10.343 -21.147 5.786 1.00 87.25 183 ILE A O 1
ATOM 1524 N N . GLY A 1 184 ? 8.217 -20.653 6.303 1.00 84.38 184 GLY A N 1
ATOM 1525 C CA . GLY A 1 184 ? 8.299 -21.007 7.713 1.00 84.38 184 GLY A CA 1
ATOM 1526 C C . GLY A 1 184 ? 8.816 -19.871 8.597 1.00 84.38 184 GLY A C 1
ATOM 1527 O O . GLY A 1 184 ? 8.490 -18.695 8.414 1.00 84.38 184 GLY A O 1
ATOM 1528 N N . GLN A 1 185 ? 9.596 -20.232 9.618 1.00 82.75 185 GLN A N 1
ATOM 1529 C CA . GLN A 1 185 ? 9.822 -19.369 10.779 1.00 82.75 185 GLN A CA 1
ATOM 1530 C C . GLN A 1 185 ? 10.677 -18.123 10.493 1.00 82.75 185 GLN A C 1
ATOM 1532 O O . GLN A 1 185 ? 10.555 -17.131 11.208 1.00 82.75 185 GLN A O 1
ATOM 1537 N N . ILE A 1 186 ? 11.489 -18.132 9.427 1.00 81.81 186 ILE A N 1
ATOM 1538 C CA . ILE A 1 186 ? 12.389 -17.021 9.064 1.00 81.81 186 ILE A CA 1
ATOM 1539 C C . ILE A 1 186 ? 11.614 -15.707 8.923 1.00 81.81 186 ILE A C 1
ATOM 1541 O O . ILE A 1 186 ? 12.001 -14.690 9.491 1.00 81.81 186 ILE A O 1
ATOM 1545 N N . VAL A 1 187 ? 10.496 -15.738 8.197 1.00 83.44 187 VAL A N 1
ATOM 1546 C CA . VAL A 1 187 ? 9.644 -14.561 7.983 1.00 83.44 187 VAL A CA 1
ATOM 1547 C C . VAL A 1 187 ? 8.692 -14.374 9.166 1.00 83.44 187 VAL A C 1
ATOM 1549 O O . VAL A 1 187 ? 8.480 -13.256 9.630 1.00 83.44 187 VAL A O 1
ATOM 1552 N N . ARG A 1 188 ? 8.163 -15.473 9.715 1.00 85.50 188 ARG A N 1
ATOM 1553 C CA . ARG A 1 188 ? 7.172 -15.431 10.798 1.00 85.50 188 ARG A CA 1
ATOM 1554 C C . ARG A 1 188 ? 7.710 -14.852 12.109 1.00 85.50 188 ARG A C 1
ATOM 1556 O O . ARG A 1 188 ? 6.946 -14.250 12.860 1.00 85.50 188 ARG A O 1
ATOM 1563 N N . ASN A 1 189 ? 9.017 -14.953 12.360 1.00 85.62 189 ASN A N 1
ATOM 1564 C CA . ASN A 1 189 ? 9.669 -14.325 13.511 1.00 85.62 189 ASN A CA 1
ATOM 1565 C C . ASN A 1 189 ? 9.425 -12.811 13.571 1.00 85.62 189 ASN A C 1
ATOM 1567 O O . ASN A 1 189 ? 9.164 -12.294 14.656 1.00 85.62 189 ASN A O 1
ATOM 1571 N N . TYR A 1 190 ? 9.410 -12.118 12.428 1.00 84.19 190 TYR A N 1
ATOM 1572 C CA . TYR A 1 190 ? 9.133 -10.677 12.370 1.00 84.19 190 TYR A CA 1
ATOM 1573 C C . TYR A 1 190 ? 7.680 -10.332 12.728 1.00 84.19 190 TYR A C 1
ATOM 1575 O O . TYR A 1 190 ? 7.407 -9.247 13.229 1.00 84.19 190 TYR A O 1
ATOM 1583 N N . PHE A 1 191 ? 6.744 -11.259 12.512 1.00 83.69 191 PHE A N 1
ATOM 1584 C CA . PHE A 1 191 ? 5.317 -11.057 12.792 1.00 83.69 191 PHE A CA 1
ATOM 1585 C C . PHE A 1 191 ? 4.886 -11.552 14.173 1.00 83.69 191 PHE A C 1
ATOM 1587 O O . PHE A 1 191 ? 3.745 -11.319 14.583 1.00 83.69 191 PHE A O 1
ATOM 1594 N N . SER A 1 192 ? 5.798 -12.191 14.903 1.00 80.62 192 SER A N 1
ATOM 1595 C CA . SER A 1 192 ? 5.603 -12.593 16.292 1.00 80.62 192 SER A CA 1
ATOM 1596 C C . SER A 1 192 ? 5.766 -11.410 17.255 1.00 80.62 192 SER A C 1
ATOM 1598 O O . SER A 1 192 ? 6.407 -10.409 16.931 1.00 80.62 192 SER A O 1
ATOM 1600 N N . ALA A 1 193 ? 5.235 -11.537 18.475 1.00 69.06 193 ALA A N 1
ATOM 1601 C CA . ALA A 1 193 ? 5.367 -10.515 19.521 1.00 69.06 193 ALA A CA 1
ATOM 1602 C C . ALA A 1 193 ? 6.834 -10.207 19.900 1.00 69.06 193 ALA A C 1
ATOM 1604 O O . ALA A 1 193 ? 7.133 -9.118 20.381 1.00 69.06 193 ALA A O 1
ATOM 1605 N N . THR A 1 194 ? 7.752 -11.144 19.655 1.00 67.44 194 THR A N 1
ATOM 1606 C CA . THR A 1 194 ? 9.195 -11.011 19.907 1.00 67.44 194 THR A CA 1
ATOM 1607 C C . THR A 1 194 ? 9.972 -10.358 18.759 1.00 67.44 194 THR A C 1
ATOM 1609 O O . THR A 1 194 ? 11.150 -10.064 18.923 1.00 67.44 194 THR A O 1
ATOM 1612 N N . GLY A 1 195 ? 9.338 -10.118 17.604 1.00 63.97 195 GLY A N 1
ATOM 1613 C CA . GLY A 1 195 ? 9.989 -9.654 16.369 1.00 63.97 195 GLY A CA 1
ATOM 1614 C C . GLY A 1 195 ? 10.395 -8.176 16.329 1.00 63.97 195 GLY A C 1
ATOM 1615 O O . GLY A 1 195 ? 10.962 -7.732 15.332 1.00 63.97 195 GLY A O 1
ATOM 1616 N N . GLY A 1 196 ? 10.121 -7.413 17.391 1.00 79.38 196 GLY A N 1
ATOM 1617 C CA . GLY A 1 196 ? 10.280 -5.957 17.404 1.00 79.38 196 GLY A CA 1
ATOM 1618 C C . GLY A 1 196 ? 9.172 -5.234 16.630 1.00 79.38 196 GLY A C 1
ATOM 1619 O O . GLY A 1 196 ? 8.208 -5.849 16.181 1.00 79.38 196 GLY A O 1
ATOM 1620 N N . LEU A 1 197 ? 9.288 -3.909 16.513 1.00 87.38 197 LEU A N 1
ATOM 1621 C CA . LEU A 1 197 ? 8.340 -3.091 15.751 1.00 87.38 197 LEU A CA 1
ATOM 1622 C C . LEU A 1 197 ? 8.637 -3.197 14.253 1.00 87.38 197 LEU A C 1
ATOM 1624 O O . LEU A 1 197 ? 9.767 -2.934 13.837 1.00 87.38 197 LEU A O 1
ATOM 1628 N N . VAL A 1 198 ? 7.638 -3.541 13.442 1.00 92.12 198 VAL A N 1
ATOM 1629 C CA . VAL A 1 198 ? 7.784 -3.655 11.982 1.00 92.12 198 VAL A CA 1
ATOM 1630 C C . VAL A 1 198 ? 6.639 -2.971 11.237 1.00 92.12 198 VAL A C 1
ATOM 1632 O O . VAL A 1 198 ? 5.508 -2.924 11.712 1.00 92.12 198 VAL A O 1
ATOM 1635 N N . THR A 1 199 ? 6.911 -2.479 10.030 1.00 93.19 199 THR A N 1
ATOM 1636 C CA . THR A 1 199 ? 5.853 -2.119 9.079 1.00 93.19 199 THR A CA 1
ATOM 1637 C C . THR A 1 199 ? 5.776 -3.181 8.002 1.00 93.19 199 THR A C 1
ATOM 1639 O O . THR A 1 199 ? 6.773 -3.471 7.339 1.00 93.19 199 THR A O 1
ATOM 1642 N N . PHE A 1 200 ? 4.595 -3.761 7.822 1.00 94.62 200 PHE A N 1
ATOM 1643 C CA . PHE A 1 200 ? 4.365 -4.821 6.856 1.00 94.62 200 PHE A CA 1
ATOM 1644 C C . PHE A 1 200 ? 3.411 -4.375 5.752 1.00 94.62 200 PHE A C 1
ATOM 1646 O O . PHE A 1 200 ? 2.272 -3.993 6.014 1.00 94.62 200 PHE A O 1
ATOM 1653 N N . PHE A 1 201 ? 3.865 -4.461 4.506 1.00 95.25 201 PHE A N 1
ATOM 1654 C CA . PHE A 1 201 ? 3.032 -4.236 3.332 1.00 95.25 201 PHE A CA 1
ATOM 1655 C C . PHE A 1 201 ? 2.410 -5.566 2.899 1.00 95.25 201 PHE A C 1
ATOM 1657 O O . PHE A 1 201 ? 3.030 -6.346 2.188 1.00 95.25 201 PHE A O 1
ATOM 1664 N N . ALA A 1 202 ? 1.198 -5.858 3.359 1.00 95.19 202 ALA A N 1
ATOM 1665 C CA . ALA A 1 202 ? 0.536 -7.141 3.160 1.00 95.19 202 ALA A CA 1
ATOM 1666 C C . ALA A 1 202 ? -0.210 -7.193 1.813 1.00 95.19 202 ALA A C 1
ATOM 1668 O O . ALA A 1 202 ? -1.240 -6.524 1.662 1.00 95.19 202 ALA A O 1
ATOM 1669 N N . PRO A 1 203 ? 0.243 -7.981 0.820 1.00 95.12 203 PRO A N 1
ATOM 1670 C CA . PRO A 1 203 ? -0.537 -8.198 -0.392 1.00 95.12 203 PRO A CA 1
ATOM 1671 C C . PRO A 1 203 ? -1.796 -9.016 -0.094 1.00 95.12 203 PRO A C 1
ATOM 1673 O O . PRO A 1 203 ? -1.748 -10.038 0.594 1.00 95.12 203 PRO A O 1
ATOM 1676 N N . VAL A 1 204 ? -2.927 -8.570 -0.634 1.00 93.31 204 VAL A N 1
ATOM 1677 C CA . VAL A 1 204 ? -4.195 -9.311 -0.552 1.00 93.31 204 VAL A CA 1
ATOM 1678 C C . VAL A 1 204 ? -4.269 -10.442 -1.575 1.00 93.31 204 VAL A C 1
ATOM 1680 O O . VAL A 1 204 ? -3.472 -10.505 -2.506 1.00 93.31 204 VAL A O 1
ATOM 1683 N N . ASN A 1 205 ? -5.238 -11.340 -1.433 1.00 93.31 205 ASN A N 1
ATOM 1684 C CA . ASN A 1 205 ? -5.471 -12.470 -2.331 1.00 93.31 205 ASN A CA 1
ATOM 1685 C C . ASN A 1 205 ? -5.556 -12.028 -3.795 1.00 93.31 205 ASN A C 1
ATOM 1687 O O . ASN A 1 205 ? -4.894 -12.607 -4.652 1.00 93.31 205 ASN A O 1
ATOM 1691 N N . GLU A 1 206 ? -6.252 -10.924 -4.062 1.00 90.12 206 GLU A N 1
ATOM 1692 C CA . GLU A 1 206 ? -6.394 -10.354 -5.400 1.00 90.12 206 GLU A CA 1
ATOM 1693 C C . GLU A 1 206 ? -5.042 -9.905 -5.983 1.00 90.12 206 GLU A C 1
ATOM 1695 O O . GLU A 1 206 ? -4.872 -9.827 -7.198 1.00 90.12 206 GLU A O 1
ATOM 1700 N N . ALA A 1 207 ? -4.052 -9.589 -5.142 1.00 90.81 207 ALA A N 1
ATOM 1701 C CA . ALA A 1 207 ? -2.700 -9.273 -5.590 1.00 90.81 207 ALA A CA 1
ATOM 1702 C C . ALA A 1 207 ? -1.989 -10.503 -6.168 1.00 90.81 207 ALA A C 1
ATOM 1704 O O . ALA A 1 207 ? -1.256 -10.368 -7.148 1.00 90.81 207 ALA A O 1
ATOM 1705 N N . PHE A 1 208 ? -2.219 -11.680 -5.579 1.00 92.19 208 PHE A N 1
ATOM 1706 C CA . PHE A 1 208 ? -1.673 -12.950 -6.053 1.00 92.19 208 PHE A CA 1
ATOM 1707 C C . PHE A 1 208 ? -2.430 -13.477 -7.269 1.00 92.19 208 PHE A C 1
ATOM 1709 O O . PHE A 1 208 ? -1.792 -13.945 -8.202 1.00 92.19 208 PHE A O 1
ATOM 1716 N N . GLU A 1 209 ? -3.755 -13.319 -7.314 1.00 90.81 209 GLU A N 1
ATOM 1717 C CA . GLU A 1 209 ? -4.585 -13.713 -8.467 1.00 90.81 209 GLU A CA 1
ATOM 1718 C C . GLU A 1 209 ? -4.200 -12.985 -9.764 1.00 90.81 209 GLU A C 1
ATOM 1720 O O . GLU A 1 209 ? -4.400 -13.502 -10.861 1.00 90.81 209 GLU A O 1
ATOM 1725 N N . ARG A 1 210 ? -3.625 -11.780 -9.660 1.00 87.94 210 ARG A N 1
ATOM 1726 C CA . ARG A 1 210 ? -3.106 -11.041 -10.821 1.00 87.94 210 ARG A CA 1
ATOM 1727 C C . ARG A 1 210 ? -1.809 -11.622 -11.381 1.00 87.94 210 ARG A C 1
ATOM 1729 O O . ARG A 1 210 ? -1.432 -11.267 -12.496 1.00 87.94 210 ARG A O 1
ATOM 1736 N N . ILE A 1 211 ? -1.103 -12.457 -10.621 1.00 88.94 211 ILE A N 1
ATOM 1737 C CA . ILE A 1 211 ? 0.144 -13.073 -11.066 1.00 88.94 211 ILE A CA 1
ATOM 1738 C C . ILE A 1 211 ? -0.210 -14.246 -11.992 1.00 88.94 211 ILE A C 1
ATOM 1740 O O . ILE A 1 211 ? -0.954 -15.136 -11.591 1.00 88.94 211 ILE A O 1
ATOM 1744 N N . PRO A 1 212 ? 0.340 -14.303 -13.217 1.00 89.06 212 PRO A N 1
ATOM 1745 C CA . PRO A 1 212 ? 0.164 -15.449 -14.097 1.00 89.06 212 PRO A CA 1
ATOM 1746 C C . PRO A 1 212 ? 0.619 -16.749 -13.426 1.00 89.06 212 PRO A C 1
ATOM 1748 O O . PRO A 1 212 ? 1.716 -16.815 -12.867 1.00 89.06 212 PRO A O 1
ATOM 1751 N N . GLU A 1 213 ? -0.172 -17.811 -13.576 1.00 88.75 213 GLU A N 1
ATOM 1752 C CA . GLU A 1 213 ? 0.043 -19.115 -12.927 1.00 88.75 213 GLU A CA 1
ATOM 1753 C C . GLU A 1 213 ? 1.460 -19.684 -13.162 1.00 88.75 213 GLU A C 1
ATOM 1755 O O . GLU A 1 213 ? 2.046 -20.345 -12.307 1.00 88.75 213 GLU A O 1
ATOM 1760 N N . GLN A 1 214 ? 2.061 -19.414 -14.324 1.00 86.44 214 GLN A N 1
ATOM 1761 C CA . GLN A 1 214 ? 3.431 -19.841 -14.630 1.00 86.44 214 GLN A CA 1
ATOM 1762 C C . GLN A 1 214 ? 4.474 -19.173 -13.716 1.00 86.44 214 GLN A C 1
ATOM 1764 O O . GLN A 1 214 ? 5.435 -19.816 -13.289 1.00 86.44 214 GLN A O 1
ATOM 1769 N N . ILE A 1 215 ? 4.295 -17.881 -13.420 1.00 86.38 215 ILE A N 1
ATOM 1770 C CA . ILE A 1 215 ? 5.180 -17.101 -12.546 1.00 86.38 215 ILE A CA 1
ATOM 1771 C C . ILE A 1 215 ? 4.955 -17.521 -11.096 1.00 86.38 215 ILE A C 1
ATOM 1773 O O . ILE A 1 215 ? 5.924 -17.745 -10.375 1.00 86.38 215 ILE A O 1
ATOM 1777 N N . GLU A 1 216 ? 3.698 -17.707 -10.696 1.00 89.38 216 GLU A N 1
ATOM 1778 C CA . GLU A 1 216 ? 3.335 -18.203 -9.368 1.00 89.38 216 GLU A CA 1
ATOM 1779 C C . GLU A 1 216 ? 3.959 -19.581 -9.091 1.00 89.38 216 GLU A C 1
ATOM 1781 O O . GLU A 1 216 ? 4.619 -19.775 -8.070 1.00 89.38 216 GLU A O 1
ATOM 1786 N N . ARG A 1 217 ? 3.857 -20.523 -10.040 1.00 88.94 217 ARG A N 1
ATOM 1787 C CA . ARG A 1 217 ? 4.489 -21.849 -9.928 1.00 88.94 217 ARG A CA 1
ATOM 1788 C C . ARG A 1 217 ? 6.003 -21.761 -9.771 1.00 88.94 217 ARG A C 1
ATOM 1790 O O . ARG A 1 217 ? 6.582 -22.533 -9.010 1.00 88.94 217 ARG A O 1
ATOM 1797 N N . ARG A 1 218 ? 6.659 -20.836 -10.476 1.00 87.62 218 ARG A N 1
ATOM 1798 C CA . ARG A 1 218 ? 8.099 -20.604 -10.320 1.00 87.62 218 ARG A CA 1
ATOM 1799 C C . ARG A 1 218 ? 8.423 -20.023 -8.946 1.00 87.62 218 ARG A C 1
ATOM 1801 O O . ARG A 1 218 ? 9.359 -20.501 -8.315 1.00 87.62 218 ARG A O 1
ATOM 1808 N N . LEU A 1 219 ? 7.647 -19.041 -8.494 1.00 88.44 219 LEU A N 1
ATOM 1809 C CA . LEU A 1 219 ? 7.806 -18.412 -7.184 1.00 88.44 219 LEU A CA 1
ATOM 1810 C C . LEU A 1 219 ? 7.709 -19.452 -6.065 1.00 88.44 219 LEU A C 1
ATOM 1812 O O . LEU A 1 219 ? 8.539 -19.471 -5.171 1.00 88.44 219 LEU A O 1
ATOM 1816 N N . LEU A 1 220 ? 6.756 -20.377 -6.161 1.00 89.06 220 LEU A N 1
ATOM 1817 C CA . LEU A 1 220 ? 6.580 -21.448 -5.180 1.00 89.06 220 LEU A CA 1
ATOM 1818 C C . LEU A 1 220 ? 7.671 -22.529 -5.228 1.00 89.06 220 LEU A C 1
ATOM 1820 O O . LEU A 1 220 ? 7.967 -23.141 -4.202 1.00 89.06 220 LEU A O 1
ATOM 1824 N N . ARG A 1 221 ? 8.266 -22.785 -6.400 1.00 90.50 221 ARG A N 1
ATOM 1825 C CA . ARG A 1 221 ? 9.382 -23.738 -6.546 1.00 90.50 221 ARG A CA 1
ATOM 1826 C C . ARG A 1 221 ? 10.697 -23.170 -6.019 1.00 90.50 221 ARG A C 1
ATOM 1828 O O . ARG A 1 221 ? 11.488 -23.909 -5.439 1.00 90.50 221 ARG A O 1
ATOM 1835 N N . ASP A 1 222 ? 10.931 -21.880 -6.228 1.00 90.12 222 ASP A N 1
ATOM 1836 C CA . ASP A 1 222 ? 12.147 -21.190 -5.812 1.00 90.12 222 ASP A CA 1
ATOM 1837 C C . ASP A 1 222 ? 11.957 -20.547 -4.433 1.00 90.12 222 ASP A C 1
ATOM 1839 O O . ASP A 1 222 ? 11.550 -19.392 -4.299 1.00 90.12 222 ASP A O 1
ATOM 1843 N N . ARG A 1 223 ? 12.258 -21.318 -3.382 1.00 88.94 223 ARG A N 1
ATOM 1844 C CA . ARG A 1 223 ? 12.122 -20.854 -1.992 1.00 88.94 223 ARG A CA 1
ATOM 1845 C C . ARG A 1 223 ? 12.979 -19.631 -1.684 1.00 88.94 223 ARG A C 1
ATOM 1847 O O . ARG A 1 223 ? 12.541 -18.787 -0.910 1.00 88.94 223 ARG A O 1
ATOM 1854 N N . VAL A 1 224 ? 14.164 -19.523 -2.287 1.00 89.75 224 VAL A N 1
ATOM 1855 C CA . VAL A 1 224 ? 15.059 -18.377 -2.075 1.00 89.75 224 VAL A CA 1
ATOM 1856 C C . VAL A 1 224 ? 14.413 -17.119 -2.642 1.00 89.75 224 VAL A C 1
ATOM 1858 O O . VAL A 1 224 ? 14.363 -16.089 -1.971 1.00 89.75 224 VAL A O 1
ATOM 1861 N N . TRP A 1 225 ? 13.849 -17.215 -3.847 1.00 88.94 225 TRP A N 1
ATOM 1862 C CA . TRP A 1 225 ? 13.146 -16.092 -4.451 1.00 88.94 225 TRP A CA 1
ATOM 1863 C C . TRP A 1 225 ? 11.873 -15.713 -3.680 1.00 88.94 225 TRP A C 1
ATOM 1865 O O . TRP A 1 225 ? 11.640 -14.528 -3.439 1.00 88.94 225 TRP A O 1
ATOM 1875 N N . LEU A 1 226 ? 11.074 -16.688 -3.230 1.00 90.75 226 LEU A N 1
ATOM 1876 C CA . LEU A 1 226 ? 9.890 -16.414 -2.408 1.00 90.75 226 LEU A CA 1
ATOM 1877 C C . LEU A 1 226 ? 10.253 -15.752 -1.071 1.00 90.75 226 LEU A C 1
ATOM 1879 O O . LEU A 1 226 ? 9.582 -14.807 -0.659 1.00 90.75 226 LEU A O 1
ATOM 1883 N N . GLU A 1 227 ? 11.321 -16.197 -0.410 1.00 91.19 227 GLU A N 1
ATOM 1884 C CA . GLU A 1 227 ? 11.807 -15.576 0.824 1.00 91.19 227 GLU A CA 1
ATOM 1885 C C . GLU A 1 227 ? 12.221 -14.115 0.599 1.00 91.19 227 GLU A C 1
ATOM 1887 O O . GLU A 1 227 ? 11.798 -13.241 1.356 1.00 91.19 227 GLU A O 1
ATOM 1892 N N . GLN A 1 228 ? 12.986 -13.831 -0.462 1.00 90.06 228 GLN A N 1
ATOM 1893 C CA . GLN A 1 228 ? 13.370 -12.464 -0.844 1.00 90.06 228 GLN A CA 1
ATOM 1894 C C . GLN A 1 228 ? 12.143 -11.587 -1.109 1.00 90.06 228 GLN A C 1
ATOM 1896 O O . GLN A 1 228 ? 12.059 -10.455 -0.631 1.00 90.06 228 GLN A O 1
ATOM 1901 N N . VAL A 1 229 ? 11.149 -12.121 -1.826 1.00 90.88 229 VAL A N 1
ATOM 1902 C CA . VAL A 1 229 ? 9.887 -11.420 -2.088 1.00 90.88 229 VAL 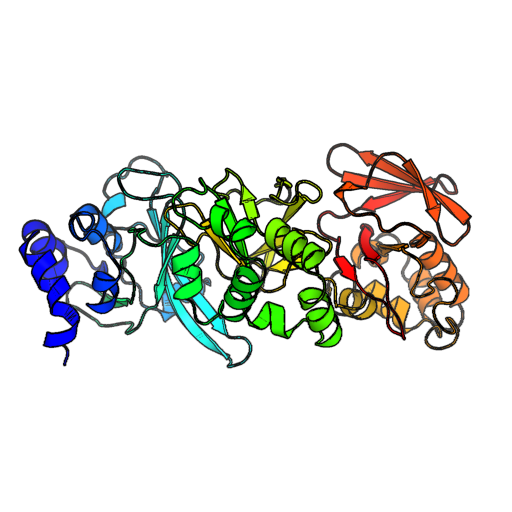A CA 1
ATOM 1903 C C . VAL A 1 229 ? 9.160 -11.106 -0.782 1.00 90.88 229 VAL A C 1
ATOM 1905 O O . VAL A 1 229 ? 8.735 -9.972 -0.597 1.00 90.88 229 VAL A O 1
ATOM 1908 N N . LEU A 1 230 ? 9.039 -12.047 0.157 1.00 92.94 230 LEU A N 1
ATOM 1909 C CA . LEU A 1 230 ? 8.379 -11.780 1.441 1.00 92.94 230 LEU A CA 1
ATOM 1910 C C . LEU A 1 230 ? 9.156 -10.765 2.294 1.00 92.94 230 LEU A C 1
ATOM 1912 O O . LEU A 1 230 ? 8.546 -9.864 2.867 1.00 92.94 230 LEU A O 1
ATOM 1916 N N . LYS A 1 231 ? 10.491 -10.850 2.330 1.00 92.06 231 LYS A N 1
ATOM 1917 C CA . LYS A 1 231 ? 11.355 -9.896 3.047 1.00 92.06 231 LYS A CA 1
ATOM 1918 C C . LYS A 1 231 ? 11.261 -8.474 2.494 1.00 92.06 231 LYS A C 1
ATOM 1920 O O . LYS A 1 231 ? 11.307 -7.523 3.271 1.00 92.06 231 LYS A O 1
ATOM 1925 N N . LEU A 1 232 ? 11.059 -8.322 1.185 1.00 91.69 232 LEU A N 1
ATOM 1926 C CA . LEU A 1 232 ? 10.852 -7.023 0.538 1.00 91.69 232 LEU A CA 1
ATOM 1927 C C . LEU A 1 232 ? 9.602 -6.289 1.052 1.00 91.69 232 LEU A C 1
ATOM 1929 O O . LEU A 1 232 ? 9.534 -5.066 0.993 1.00 91.69 232 LEU A O 1
ATOM 1933 N N . HIS A 1 233 ? 8.609 -7.012 1.568 1.00 94.00 233 HIS A N 1
ATOM 1934 C CA . HIS A 1 233 ? 7.386 -6.412 2.102 1.00 94.00 233 HIS A CA 1
ATOM 1935 C C . HIS A 1 233 ? 7.515 -5.974 3.569 1.00 94.00 233 HIS A C 1
ATOM 1937 O O . HIS A 1 233 ? 6.575 -5.393 4.113 1.00 94.00 233 HIS A O 1
ATOM 1943 N N . ILE A 1 234 ? 8.649 -6.250 4.222 1.00 92.94 234 ILE A N 1
ATOM 1944 C CA . ILE A 1 234 ? 8.866 -5.977 5.645 1.00 92.94 234 ILE A CA 1
ATOM 1945 C C . ILE A 1 234 ? 9.879 -4.847 5.795 1.00 92.94 234 ILE A C 1
ATOM 1947 O O . ILE A 1 234 ? 11.023 -4.953 5.351 1.00 92.94 234 ILE A O 1
ATOM 1951 N N . VAL A 1 235 ? 9.472 -3.790 6.488 1.00 92.44 235 VAL A N 1
ATOM 1952 C CA . VAL A 1 235 ? 10.345 -2.702 6.932 1.00 92.44 235 VAL A CA 1
ATOM 1953 C C . VAL A 1 235 ? 10.621 -2.899 8.426 1.00 92.44 235 VAL A C 1
ATOM 1955 O O . VAL A 1 235 ? 9.692 -2.794 9.234 1.00 92.44 235 VAL A O 1
ATOM 1958 N N . PRO A 1 236 ? 11.864 -3.224 8.819 1.00 90.44 236 PRO A N 1
ATOM 1959 C CA . PRO A 1 236 ? 12.194 -3.503 10.210 1.00 90.44 236 PRO A CA 1
ATOM 1960 C C . PRO A 1 236 ? 12.349 -2.216 11.034 1.00 90.44 236 PRO A C 1
ATOM 1962 O O . PRO A 1 236 ? 12.712 -1.166 10.507 1.00 90.44 236 PRO A O 1
ATOM 1965 N N . ALA A 1 237 ? 12.123 -2.324 12.346 1.00 85.62 237 ALA A N 1
ATOM 1966 C CA . ALA A 1 237 ? 12.400 -1.301 13.362 1.00 85.62 237 ALA A CA 1
ATOM 1967 C C . ALA A 1 237 ? 11.712 0.067 13.156 1.00 85.62 237 ALA A C 1
ATOM 1969 O O . ALA A 1 237 ? 12.153 1.069 13.721 1.00 85.62 237 ALA A O 1
ATOM 1970 N N . LYS A 1 238 ? 10.632 0.130 12.369 1.00 84.69 238 LYS A N 1
ATOM 1971 C CA . LYS A 1 238 ? 9.897 1.373 12.099 1.00 84.69 238 LYS A CA 1
ATOM 1972 C C . LYS A 1 238 ? 8.396 1.122 11.978 1.00 84.69 238 LYS A C 1
ATOM 1974 O O . LYS A 1 238 ? 7.983 0.200 11.281 1.00 84.69 238 LYS A O 1
ATOM 1979 N N . GLU A 1 239 ? 7.599 1.980 12.614 1.00 86.31 239 GLU A N 1
ATOM 1980 C CA . GLU A 1 239 ? 6.140 2.092 12.461 1.00 86.31 239 GLU A CA 1
ATOM 1981 C C . GLU A 1 239 ? 5.828 3.251 11.505 1.00 86.31 239 GLU A C 1
ATOM 1983 O O . GLU A 1 239 ? 5.624 4.386 11.931 1.00 86.31 239 GLU A O 1
ATOM 1988 N N . LEU A 1 240 ? 5.864 2.981 10.203 1.00 87.75 240 LEU A N 1
ATOM 1989 C CA . LEU A 1 240 ? 5.649 3.980 9.165 1.00 87.75 240 LEU A CA 1
ATOM 1990 C C . LEU A 1 240 ? 4.143 4.184 8.973 1.00 87.75 240 LEU A C 1
ATOM 1992 O O . LEU A 1 240 ? 3.469 3.305 8.433 1.00 87.75 240 LEU A O 1
ATOM 1996 N N . THR A 1 241 ? 3.617 5.332 9.401 1.00 86.94 241 THR A N 1
ATOM 1997 C CA . THR A 1 241 ? 2.224 5.722 9.125 1.00 86.94 241 THR A CA 1
ATOM 1998 C C . THR A 1 241 ? 2.106 6.463 7.797 1.00 86.94 241 THR A C 1
ATOM 2000 O O . THR A 1 241 ? 3.072 7.057 7.321 1.00 86.94 241 THR A O 1
ATOM 2003 N N . SER A 1 242 ? 0.918 6.469 7.194 1.00 83.19 242 SER A N 1
ATOM 2004 C CA . SER A 1 242 ? 0.666 7.137 5.913 1.00 83.19 242 SER A CA 1
ATOM 2005 C C . SER A 1 242 ? 0.901 8.653 5.945 1.00 83.19 242 SER A C 1
ATOM 2007 O O . SER A 1 242 ? 1.256 9.229 4.921 1.00 83.19 242 SER A O 1
ATOM 2009 N N . ASP A 1 243 ? 0.826 9.303 7.109 1.00 79.25 243 ASP A N 1
ATOM 2010 C CA . ASP A 1 243 ? 1.203 10.718 7.258 1.00 79.25 243 ASP A CA 1
ATOM 2011 C C . ASP A 1 243 ? 2.713 10.968 7.158 1.00 79.25 243 ASP A C 1
ATOM 2013 O O . ASP A 1 243 ? 3.136 12.043 6.735 1.00 79.25 243 ASP A O 1
ATOM 2017 N N . GLU A 1 244 ? 3.540 9.983 7.524 1.00 81.38 244 GLU A N 1
ATOM 2018 C CA . GLU A 1 244 ? 4.989 10.069 7.314 1.00 81.38 244 GLU A CA 1
ATOM 2019 C C . GLU A 1 244 ? 5.357 9.814 5.857 1.00 81.38 244 GLU A C 1
ATOM 2021 O O . GLU A 1 244 ? 6.421 10.241 5.415 1.00 81.38 244 GLU A O 1
ATOM 2026 N N . ILE A 1 245 ? 4.489 9.120 5.115 1.00 82.44 245 ILE A N 1
ATOM 2027 C CA . ILE A 1 245 ? 4.714 8.758 3.724 1.00 82.44 245 ILE A CA 1
ATOM 2028 C C . ILE A 1 245 ? 4.566 9.997 2.836 1.00 82.44 245 ILE A C 1
ATOM 2030 O O . ILE A 1 245 ? 3.480 10.533 2.610 1.00 82.44 245 ILE A O 1
ATOM 2034 N N . ASN A 1 246 ? 5.686 10.416 2.260 1.00 79.88 246 ASN A N 1
ATOM 2035 C CA . ASN A 1 246 ? 5.751 11.472 1.259 1.00 79.88 246 ASN A CA 1
ATOM 2036 C C . ASN A 1 246 ? 6.600 11.021 0.060 1.00 79.88 246 ASN A C 1
ATOM 2038 O O . ASN A 1 246 ? 7.215 9.955 0.087 1.00 79.88 246 ASN A O 1
ATOM 2042 N N . ASN A 1 247 ? 6.654 11.838 -0.993 1.00 76.81 247 ASN A N 1
ATOM 2043 C CA . ASN A 1 247 ? 7.392 11.506 -2.219 1.00 76.81 247 ASN A CA 1
ATOM 2044 C C . ASN A 1 247 ? 8.909 11.329 -1.999 1.00 76.81 247 ASN A C 1
ATOM 2046 O O . ASN A 1 247 ? 9.594 10.795 -2.862 1.00 76.81 247 ASN A O 1
ATOM 2050 N N . GLU A 1 248 ? 9.425 11.765 -0.849 1.00 73.12 248 GLU A N 1
ATOM 2051 C CA . GLU A 1 248 ? 10.839 11.711 -0.471 1.00 73.12 248 GLU A CA 1
ATOM 2052 C C . GLU A 1 248 ? 11.136 10.559 0.500 1.00 73.12 248 GLU A C 1
ATOM 2054 O O . GLU A 1 248 ? 12.294 10.314 0.842 1.00 73.12 248 GLU A O 1
ATOM 2059 N N . THR A 1 249 ? 10.107 9.844 0.967 1.00 82.88 249 THR A N 1
ATOM 2060 C CA . THR A 1 249 ? 10.311 8.735 1.894 1.00 82.88 249 THR A CA 1
ATOM 2061 C C . THR A 1 249 ? 10.943 7.547 1.193 1.00 82.88 249 THR A C 1
ATOM 2063 O O . THR A 1 249 ? 10.414 6.998 0.226 1.00 82.88 249 THR A O 1
ATOM 2066 N N . ILE A 1 250 ? 12.090 7.139 1.730 1.00 84.38 250 ILE A N 1
ATOM 2067 C CA . ILE A 1 250 ? 12.832 5.958 1.312 1.00 84.38 250 ILE A CA 1
ATOM 2068 C C . ILE A 1 250 ? 13.075 5.128 2.561 1.00 84.38 250 ILE A C 1
ATOM 2070 O O . ILE A 1 250 ? 13.572 5.638 3.569 1.00 84.38 250 ILE A O 1
ATOM 2074 N N . VAL A 1 251 ? 12.711 3.852 2.509 1.00 87.94 251 VAL A N 1
ATOM 2075 C CA . VAL A 1 251 ? 12.902 2.930 3.632 1.00 87.94 251 VAL A CA 1
ATOM 2076 C C . VAL A 1 251 ? 13.591 1.659 3.168 1.00 87.94 251 VAL A C 1
ATOM 2078 O O . VAL A 1 251 ? 13.297 1.120 2.101 1.00 87.94 251 VAL A O 1
ATOM 2081 N N . SER A 1 252 ? 14.522 1.174 3.982 1.00 89.44 252 SER A N 1
ATOM 2082 C CA . SER A 1 252 ? 15.157 -0.122 3.761 1.00 89.44 252 SER A CA 1
ATOM 2083 C C . SER A 1 252 ? 14.234 -1.247 4.218 1.00 89.44 252 SER A C 1
ATOM 2085 O O . SER A 1 252 ? 13.502 -1.110 5.198 1.00 89.44 252 SER A O 1
ATOM 2087 N N . THR A 1 253 ? 14.282 -2.366 3.505 1.00 89.94 253 THR A N 1
ATOM 2088 C CA . THR A 1 253 ? 13.520 -3.579 3.829 1.00 89.94 253 THR A CA 1
ATOM 2089 C C . THR A 1 253 ? 14.426 -4.631 4.450 1.00 89.94 253 THR A C 1
ATOM 2091 O O . THR A 1 253 ? 15.648 -4.506 4.397 1.00 89.94 253 THR A O 1
ATOM 2094 N N . VAL A 1 254 ? 13.844 -5.699 4.999 1.00 88.12 254 VAL A N 1
ATOM 2095 C CA . VAL A 1 254 ? 14.605 -6.844 5.536 1.00 88.12 254 VAL A CA 1
ATOM 2096 C C . VAL A 1 254 ? 15.465 -7.528 4.464 1.00 88.12 254 VAL A C 1
ATOM 2098 O O . VAL A 1 254 ? 16.475 -8.147 4.789 1.00 88.12 254 VAL A O 1
ATOM 2101 N N . ASP A 1 255 ? 15.102 -7.402 3.184 1.00 82.50 255 ASP A N 1
ATOM 2102 C CA . ASP A 1 255 ? 15.897 -7.926 2.067 1.00 82.50 255 ASP A CA 1
ATOM 2103 C C . ASP A 1 255 ? 17.276 -7.239 1.967 1.00 82.50 255 ASP A C 1
ATOM 2105 O O . ASP A 1 255 ? 18.188 -7.797 1.367 1.00 82.50 255 ASP A O 1
ATOM 2109 N N . ASN A 1 256 ? 17.463 -6.057 2.584 1.00 70.50 256 ASN A N 1
ATOM 2110 C CA . ASN A 1 256 ? 18.679 -5.217 2.617 1.00 70.50 256 ASN A CA 1
ATOM 2111 C C . ASN A 1 256 ? 19.248 -4.787 1.249 1.00 70.50 256 ASN A C 1
ATOM 2113 O O . ASN A 1 256 ? 20.049 -3.858 1.184 1.00 70.50 256 ASN A O 1
ATOM 2117 N N . ILE A 1 257 ? 18.831 -5.425 0.156 1.00 71.19 257 ILE A N 1
ATOM 2118 C CA . ILE A 1 257 ? 19.255 -5.142 -1.217 1.00 71.19 257 ILE A CA 1
ATOM 2119 C C . ILE A 1 257 ? 18.359 -4.065 -1.832 1.00 71.19 257 ILE A C 1
ATOM 2121 O O . ILE A 1 257 ? 18.820 -3.232 -2.609 1.00 71.19 257 ILE A O 1
ATOM 2125 N N . ARG A 1 258 ? 17.068 -4.076 -1.488 1.00 75.81 258 ARG A N 1
ATOM 2126 C CA . ARG A 1 258 ? 16.043 -3.238 -2.114 1.00 75.81 258 ARG A CA 1
ATOM 2127 C C . ARG A 1 258 ? 15.395 -2.301 -1.102 1.00 75.81 258 ARG A C 1
ATOM 2129 O O . ARG A 1 258 ? 15.012 -2.705 -0.001 1.00 75.81 258 ARG A O 1
ATOM 2136 N N . GLN A 1 259 ? 15.246 -1.049 -1.517 1.00 83.62 259 GLN A N 1
ATOM 2137 C CA . GLN A 1 259 ? 14.527 -0.016 -0.778 1.00 83.62 259 GLN A CA 1
ATOM 2138 C C . GLN A 1 259 ? 13.100 0.122 -1.313 1.00 83.62 259 GLN A C 1
ATOM 2140 O O . GLN A 1 259 ? 12.831 -0.184 -2.478 1.00 83.62 259 GLN A O 1
ATOM 2145 N N . LEU A 1 260 ? 12.194 0.579 -0.451 1.00 87.81 260 LEU A N 1
ATOM 2146 C CA . LEU A 1 260 ? 10.865 1.019 -0.851 1.00 87.81 260 LEU A CA 1
ATOM 2147 C C . LEU A 1 260 ? 10.845 2.534 -0.962 1.00 87.81 260 LEU A C 1
ATOM 2149 O O . LEU A 1 260 ? 11.388 3.244 -0.113 1.00 87.81 260 LEU A O 1
ATOM 2153 N N . TYR A 1 261 ? 10.161 2.989 -1.997 1.00 85.88 261 TYR A N 1
ATOM 2154 C CA . TYR A 1 261 ? 9.853 4.379 -2.267 1.00 85.88 261 TYR A CA 1
ATOM 2155 C C . TYR A 1 261 ? 8.361 4.580 -2.163 1.00 85.88 261 TYR A C 1
ATOM 2157 O O . TYR A 1 261 ? 7.580 3.650 -2.394 1.00 85.88 261 TYR A O 1
ATOM 2165 N N . PHE A 1 262 ? 7.963 5.814 -1.908 1.00 86.88 262 PHE A N 1
ATOM 2166 C CA . PHE A 1 262 ? 6.559 6.137 -1.845 1.00 86.88 262 PHE A CA 1
ATOM 2167 C C . PHE A 1 262 ? 6.208 7.332 -2.703 1.00 86.88 262 PHE A C 1
ATOM 2169 O O . PHE A 1 262 ? 7.017 8.224 -2.934 1.00 86.88 262 PHE A O 1
ATOM 2176 N N . ILE A 1 263 ? 4.968 7.338 -3.175 1.00 82.44 263 ILE A N 1
ATOM 2177 C CA . ILE A 1 263 ? 4.381 8.487 -3.848 1.00 82.44 263 ILE A CA 1
ATOM 2178 C C . ILE A 1 263 ? 3.017 8.740 -3.236 1.00 82.44 263 ILE A C 1
ATOM 2180 O O . ILE A 1 263 ? 2.186 7.835 -3.155 1.00 82.44 263 ILE A O 1
ATOM 2184 N N . LYS A 1 264 ? 2.758 9.993 -2.895 1.00 80.88 264 LYS A N 1
ATOM 2185 C CA . LYS A 1 264 ? 1.419 10.492 -2.638 1.00 80.88 264 LYS A CA 1
ATOM 2186 C C . LYS A 1 264 ? 0.790 10.908 -3.967 1.00 80.88 264 LYS A C 1
ATOM 2188 O O . LYS A 1 264 ? 1.273 11.825 -4.631 1.00 80.88 264 LYS A O 1
ATOM 2193 N N . GLY A 1 265 ? -0.254 10.200 -4.378 1.00 72.31 265 GLY A N 1
ATOM 2194 C CA . GLY A 1 265 ? -1.062 10.529 -5.547 1.00 72.31 265 GLY A CA 1
ATOM 2195 C C . GLY A 1 265 ? -2.495 10.878 -5.160 1.00 72.31 265 GLY A C 1
ATOM 2196 O O . GLY A 1 265 ? -2.914 10.686 -4.021 1.00 72.31 265 GLY A O 1
ATOM 2197 N N . GLU A 1 266 ? -3.259 11.368 -6.130 1.00 67.81 266 GLU A N 1
ATOM 2198 C CA . GLU A 1 266 ? -4.693 11.620 -5.987 1.00 67.81 266 GLU A CA 1
ATOM 2199 C C . GLU A 1 266 ? -5.439 10.787 -7.028 1.00 67.81 266 GLU A C 1
ATOM 2201 O O . GLU A 1 266 ? -5.275 11.007 -8.232 1.00 67.81 266 GLU A O 1
ATOM 2206 N N . TRP A 1 267 ? -6.207 9.789 -6.584 1.00 54.06 267 TRP A N 1
ATOM 2207 C CA . TRP A 1 267 ? -7.028 8.974 -7.478 1.00 54.06 267 TRP A CA 1
ATOM 2208 C C . TRP A 1 267 ? -8.131 8.203 -6.725 1.00 54.06 267 TRP A C 1
ATOM 2210 O O . TRP A 1 267 ? -7.796 7.369 -5.886 1.00 54.06 267 TRP A O 1
ATOM 2220 N N . PRO A 1 268 ? -9.435 8.385 -7.027 1.00 59.28 268 PRO A N 1
ATOM 2221 C CA . PRO A 1 268 ? -10.054 9.408 -7.882 1.00 59.28 268 PRO A CA 1
ATOM 2222 C C . PRO A 1 268 ? -9.721 10.843 -7.443 1.00 59.28 268 PRO A C 1
ATOM 2224 O O . PRO A 1 268 ? -9.083 11.052 -6.416 1.00 59.28 268 PRO A O 1
ATOM 2227 N N . LYS A 1 269 ? -10.119 11.846 -8.233 1.00 53.91 269 LYS A N 1
ATOM 2228 C CA . LYS A 1 269 ? -9.888 13.265 -7.909 1.00 53.91 269 LYS A CA 1
ATOM 2229 C C . LYS A 1 269 ? -10.415 13.568 -6.497 1.00 53.91 269 LYS A C 1
ATOM 2231 O O . LYS A 1 269 ? -11.541 13.189 -6.191 1.00 53.91 269 LYS A O 1
ATOM 2236 N N . ASN A 1 270 ? -9.605 14.234 -5.673 1.00 56.06 270 ASN A N 1
ATOM 2237 C CA . ASN A 1 270 ? -9.853 14.472 -4.245 1.00 56.06 270 ASN A CA 1
ATOM 2238 C C . ASN A 1 270 ? -9.817 13.216 -3.356 1.00 56.06 270 ASN A C 1
ATOM 2240 O O . ASN A 1 270 ? -10.365 13.261 -2.268 1.00 56.06 270 ASN A O 1
ATOM 2244 N N . ASN A 1 271 ? -9.194 12.108 -3.767 1.00 64.50 271 ASN A N 1
ATOM 2245 C CA . ASN A 1 271 ? -8.914 10.986 -2.870 1.00 64.50 271 ASN A CA 1
ATOM 2246 C C . ASN A 1 271 ? -7.408 10.724 -2.818 1.00 64.50 271 ASN A C 1
ATOM 2248 O O . ASN A 1 271 ? -6.796 10.376 -3.832 1.00 64.50 271 ASN A O 1
ATOM 2252 N N . ILE A 1 272 ? -6.805 10.912 -1.644 1.00 69.94 272 ILE A N 1
ATOM 2253 C CA . ILE A 1 272 ? -5.373 10.696 -1.446 1.00 69.94 272 ILE A CA 1
ATOM 2254 C C . ILE A 1 272 ? -5.109 9.192 -1.48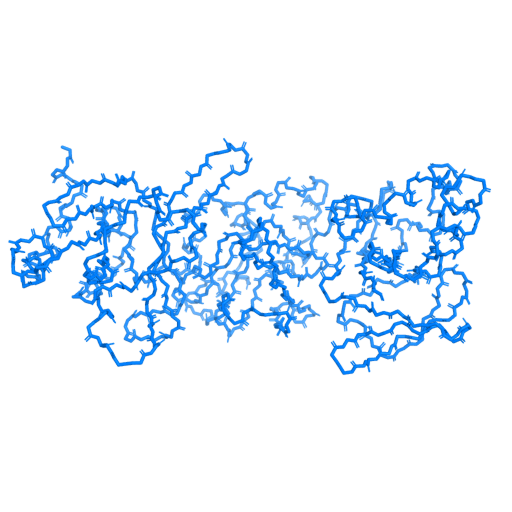8 1.00 69.94 272 ILE A C 1
ATOM 2256 O O . ILE A 1 272 ? -5.593 8.436 -0.652 1.00 69.94 272 ILE A O 1
ATOM 2260 N N . THR A 1 273 ? -4.302 8.765 -2.453 1.00 76.62 273 THR A N 1
ATOM 2261 C CA . THR A 1 273 ? -3.831 7.384 -2.563 1.00 76.62 273 THR A CA 1
ATOM 2262 C C . THR A 1 273 ? -2.327 7.340 -2.385 1.00 76.62 273 THR A C 1
ATOM 2264 O O . THR A 1 273 ? -1.569 8.037 -3.061 1.00 76.62 273 THR A O 1
ATOM 2267 N N . TYR A 1 274 ? -1.886 6.497 -1.461 1.00 85.25 274 TYR A N 1
ATOM 2268 C CA . TYR A 1 274 ? -0.474 6.249 -1.228 1.00 85.25 274 TYR A CA 1
ATOM 2269 C C . TYR A 1 274 ? -0.028 5.079 -2.093 1.00 85.25 274 TYR A C 1
ATOM 2271 O O . TYR A 1 274 ? -0.651 4.016 -2.099 1.00 85.25 274 TYR A O 1
ATOM 2279 N N . TYR A 1 275 ? 1.055 5.272 -2.835 1.00 86.88 275 TYR A N 1
ATOM 2280 C CA . TYR A 1 275 ? 1.679 4.231 -3.635 1.00 86.88 275 TYR A CA 1
ATOM 2281 C C . TYR A 1 275 ? 2.998 3.823 -3.002 1.00 86.88 275 TYR A C 1
ATOM 2283 O O . TYR A 1 275 ? 3.787 4.681 -2.617 1.00 86.88 275 TYR A O 1
ATOM 2291 N N . VAL A 1 276 ? 3.246 2.519 -2.961 1.00 89.12 276 VAL A N 1
ATOM 2292 C CA . VAL A 1 276 ? 4.533 1.925 -2.597 1.00 89.12 276 VAL A CA 1
ATOM 2293 C C . VAL A 1 276 ? 5.183 1.408 -3.866 1.00 89.12 276 VAL A C 1
ATOM 2295 O O . VAL A 1 276 ? 4.524 0.782 -4.701 1.00 89.12 276 VAL A O 1
ATOM 2298 N N . ILE A 1 277 ? 6.470 1.678 -4.021 1.00 86.38 277 ILE A N 1
ATOM 2299 C CA . ILE A 1 277 ? 7.277 1.209 -5.139 1.00 86.38 277 ILE A CA 1
ATOM 2300 C C . ILE A 1 277 ? 8.452 0.428 -4.584 1.00 86.38 277 ILE A C 1
ATOM 2302 O O . ILE A 1 277 ? 9.224 0.944 -3.783 1.00 86.38 277 ILE A O 1
ATOM 2306 N N . GLY A 1 278 ? 8.587 -0.820 -5.019 1.00 83.50 278 GLY A N 1
ATOM 2307 C CA . GLY A 1 278 ? 9.656 -1.701 -4.568 1.00 83.50 278 GLY A CA 1
ATOM 2308 C C . GLY A 1 278 ? 9.808 -2.919 -5.464 1.00 83.50 278 GLY A C 1
ATOM 2309 O O . GLY A 1 278 ? 8.823 -3.473 -5.957 1.00 83.50 278 GLY A O 1
ATOM 2310 N N . GLY A 1 279 ? 11.056 -3.329 -5.705 1.00 78.19 279 GLY A N 1
ATOM 2311 C CA . GLY A 1 279 ? 11.363 -4.474 -6.569 1.00 78.19 279 GLY A CA 1
ATOM 2312 C C . GLY A 1 279 ? 10.742 -4.358 -7.965 1.00 78.19 279 GLY A C 1
ATOM 2313 O O . GLY A 1 279 ? 10.276 -5.357 -8.511 1.00 78.19 279 GLY A O 1
ATOM 2314 N N . GLY A 1 280 ? 10.680 -3.135 -8.500 1.00 75.88 280 GLY A N 1
ATOM 2315 C CA . GLY A 1 280 ? 10.100 -2.842 -9.805 1.00 75.88 280 GLY A CA 1
ATOM 2316 C C . GLY A 1 280 ? 8.579 -2.836 -9.869 1.00 75.88 280 GLY A C 1
ATOM 2317 O O . GLY A 1 280 ? 8.020 -2.878 -10.953 1.00 75.88 280 GLY A O 1
ATOM 2318 N N . ILE A 1 281 ? 7.856 -2.810 -8.756 1.00 82.81 281 ILE A N 1
ATOM 2319 C CA . ILE A 1 281 ? 6.392 -2.785 -8.811 1.00 82.81 281 ILE A CA 1
ATOM 2320 C C . ILE A 1 281 ? 5.884 -1.588 -8.058 1.00 82.81 281 ILE A C 1
ATOM 2322 O O . ILE A 1 281 ? 6.200 -1.403 -6.888 1.00 82.81 281 ILE A O 1
ATOM 2326 N N . LYS A 1 282 ? 5.044 -0.818 -8.745 1.00 84.94 282 LYS A N 1
ATOM 2327 C CA . LYS A 1 282 ? 4.205 0.208 -8.150 1.00 84.94 282 LYS A CA 1
ATOM 2328 C C . LYS A 1 282 ? 2.865 -0.395 -7.754 1.00 84.94 282 LYS A C 1
ATOM 2330 O O . LYS A 1 282 ? 2.155 -0.946 -8.600 1.00 84.94 282 LYS A O 1
ATOM 2335 N N . THR A 1 283 ? 2.511 -0.257 -6.483 1.00 88.06 283 THR A N 1
ATOM 2336 C CA . THR A 1 283 ? 1.242 -0.723 -5.916 1.00 88.06 283 THR A CA 1
ATOM 2337 C C . THR A 1 283 ? 0.577 0.371 -5.096 1.00 88.06 283 THR A C 1
ATOM 2339 O O . THR A 1 283 ? 1.260 1.147 -4.439 1.00 88.06 283 THR A O 1
ATOM 2342 N N . ALA A 1 284 ? -0.753 0.432 -5.124 1.00 88.31 284 ALA A N 1
ATOM 2343 C CA . ALA A 1 284 ? -1.518 1.283 -4.219 1.00 88.31 284 ALA A CA 1
ATOM 2344 C C . ALA A 1 284 ? -1.685 0.595 -2.855 1.00 88.31 284 ALA A C 1
ATOM 2346 O O . ALA A 1 284 ? -1.836 -0.632 -2.795 1.00 88.31 284 ALA A O 1
ATOM 2347 N N . ILE A 1 285 ? -1.675 1.394 -1.789 1.00 89.56 285 ILE A N 1
ATOM 2348 C CA . ILE A 1 285 ? -2.157 1.021 -0.459 1.00 89.56 285 ILE A CA 1
ATOM 2349 C C . ILE A 1 285 ? -3.653 1.330 -0.434 1.00 89.56 285 ILE A C 1
ATOM 2351 O O . ILE A 1 285 ? -4.036 2.483 -0.626 1.00 89.56 285 ILE A O 1
ATOM 2355 N N . PHE A 1 286 ? -4.498 0.319 -0.234 1.00 85.38 286 PHE A N 1
ATOM 2356 C CA . PHE A 1 286 ? -5.954 0.529 -0.186 1.00 85.38 286 PHE A CA 1
ATOM 2357 C C . PHE A 1 286 ? -6.501 0.575 1.247 1.00 85.38 286 PHE A C 1
ATOM 2359 O O . PHE A 1 286 ? -7.568 1.139 1.475 1.00 85.38 286 PHE A O 1
ATOM 2366 N N . GLN A 1 287 ? -5.791 -0.022 2.206 1.00 88.69 287 GLN A N 1
ATOM 2367 C CA . GLN A 1 287 ? -6.098 0.076 3.628 1.00 88.69 287 GLN A CA 1
ATOM 2368 C C . GLN A 1 287 ? -4.790 0.296 4.382 1.00 88.69 287 GLN A C 1
ATOM 2370 O O . GLN A 1 287 ? -3.920 -0.575 4.408 1.00 88.69 287 GLN A O 1
ATOM 2375 N N . ASP A 1 288 ? -4.650 1.483 4.952 1.00 89.75 288 ASP A N 1
ATOM 2376 C CA . ASP A 1 288 ? -3.441 1.975 5.593 1.00 89.75 288 ASP A CA 1
ATOM 2377 C C . ASP A 1 288 ? -3.546 1.983 7.123 1.00 89.75 288 ASP A C 1
ATOM 2379 O O . ASP A 1 288 ? -4.626 1.908 7.721 1.00 89.75 288 ASP A O 1
ATOM 2383 N N . ASN A 1 289 ? -2.374 2.080 7.746 1.00 90.56 289 ASN A N 1
ATOM 2384 C CA . ASN A 1 289 ? -2.179 2.295 9.176 1.00 90.56 289 ASN A CA 1
ATOM 2385 C C . ASN A 1 289 ? -2.799 1.228 10.079 1.00 90.56 289 ASN A C 1
ATOM 2387 O O . ASN A 1 289 ? -3.017 1.510 11.245 1.00 90.56 289 ASN A O 1
ATOM 2391 N N . VAL A 1 290 ? -3.071 0.002 9.630 1.00 92.38 290 VAL A N 1
ATOM 2392 C CA . VAL A 1 290 ? -3.723 -0.996 10.491 1.00 92.38 290 VAL A CA 1
ATOM 2393 C C . VAL A 1 290 ? -2.799 -1.371 11.647 1.00 92.38 290 VAL A C 1
ATOM 2395 O O . VAL A 1 290 ? -1.759 -1.998 11.450 1.00 92.38 290 VAL A O 1
ATOM 2398 N N . ALA A 1 291 ? -3.165 -0.957 12.857 1.00 91.50 291 ALA A N 1
ATOM 2399 C CA . ALA A 1 291 ? -2.302 -1.080 14.020 1.00 91.50 291 ALA A CA 1
ATOM 2400 C C . ALA A 1 291 ? -2.278 -2.514 14.567 1.00 91.50 291 ALA A C 1
ATOM 2402 O O . ALA A 1 291 ? -3.315 -3.166 14.713 1.00 91.50 291 ALA A O 1
ATOM 2403 N N . ALA A 1 292 ? -1.083 -2.972 14.928 1.00 90.62 292 ALA A N 1
ATOM 2404 C CA . ALA A 1 292 ? -0.804 -4.251 15.563 1.00 90.62 292 ALA A CA 1
ATOM 2405 C C . ALA A 1 292 ? 0.062 -4.048 16.817 1.00 90.62 292 ALA A C 1
ATOM 2407 O O . ALA A 1 292 ? 0.681 -3.005 17.028 1.00 90.62 292 ALA A O 1
ATOM 2408 N N . THR A 1 293 ? 0.137 -5.051 17.688 1.00 88.44 293 THR A N 1
ATOM 2409 C CA . THR A 1 293 ? 0.952 -4.961 18.915 1.00 88.44 293 THR A CA 1
ATOM 2410 C C . THR A 1 293 ? 2.455 -4.881 18.637 1.00 88.44 293 THR A C 1
ATOM 2412 O O . THR A 1 293 ? 3.188 -4.288 19.432 1.00 88.44 293 THR A O 1
ATOM 2415 N N . ASN A 1 294 ? 2.891 -5.434 17.506 1.00 89.44 294 ASN A N 1
ATOM 2416 C CA . ASN A 1 294 ? 4.265 -5.464 17.015 1.00 89.44 294 ASN A CA 1
ATOM 2417 C C . ASN A 1 294 ? 4.485 -4.597 15.758 1.00 89.44 294 ASN A C 1
ATOM 2419 O O . ASN A 1 294 ? 5.467 -4.791 15.046 1.00 89.44 294 ASN A O 1
ATOM 2423 N N . GLY A 1 295 ? 3.601 -3.632 15.488 1.00 90.62 295 GLY A N 1
ATOM 2424 C CA . GLY A 1 295 ? 3.830 -2.602 14.475 1.00 90.62 295 GLY A CA 1
ATOM 2425 C C . GLY A 1 295 ? 2.599 -2.263 13.639 1.00 90.62 295 GLY A C 1
ATOM 2426 O O . GLY A 1 295 ? 1.495 -2.194 14.171 1.00 90.62 295 GLY A O 1
ATOM 2427 N N . ILE A 1 296 ? 2.779 -2.022 12.339 1.00 92.38 296 ILE A N 1
ATOM 2428 C CA . ILE A 1 296 ? 1.722 -1.516 11.445 1.00 92.38 296 ILE A CA 1
ATOM 2429 C C . ILE A 1 296 ? 1.617 -2.377 10.187 1.00 92.38 296 ILE A C 1
ATOM 2431 O O . ILE A 1 296 ? 2.625 -2.774 9.604 1.00 92.38 296 ILE A O 1
ATOM 2435 N N . VAL A 1 297 ? 0.389 -2.630 9.737 1.00 94.81 297 VAL A N 1
ATOM 2436 C CA . VAL A 1 297 ? 0.090 -3.310 8.476 1.00 94.81 297 VAL A CA 1
ATOM 2437 C C . VAL A 1 297 ? -0.546 -2.334 7.490 1.00 94.81 297 VAL A C 1
ATOM 2439 O O . VAL A 1 297 ? -1.503 -1.631 7.807 1.00 94.81 297 VAL A O 1
ATOM 2442 N N . HIS A 1 298 ? -0.034 -2.333 6.264 1.00 94.38 298 HIS A N 1
ATOM 2443 C CA . HIS A 1 298 ? -0.621 -1.652 5.114 1.00 94.38 298 HIS A CA 1
ATOM 2444 C C . HIS A 1 298 ? -1.002 -2.693 4.075 1.00 94.38 298 HIS A C 1
ATOM 2446 O O . HIS A 1 298 ? -0.139 -3.431 3.603 1.00 94.38 298 HIS A O 1
ATOM 2452 N N . TYR A 1 299 ? -2.270 -2.762 3.687 1.00 93.81 299 TYR A N 1
ATOM 2453 C CA . TYR A 1 299 ? -2.707 -3.714 2.674 1.00 93.81 299 TYR A CA 1
ATOM 2454 C C . TYR A 1 299 ? -2.538 -3.144 1.263 1.00 93.81 299 TYR A C 1
ATOM 2456 O O . TYR A 1 299 ? -2.974 -2.026 0.965 1.00 93.81 299 TYR A O 1
ATOM 2464 N N . ILE A 1 300 ? -1.914 -3.931 0.385 1.00 93.38 300 ILE A N 1
ATOM 2465 C CA . ILE A 1 300 ? -1.512 -3.516 -0.967 1.00 93.38 300 ILE A CA 1
ATOM 2466 C C . ILE A 1 300 ? -2.172 -4.369 -2.056 1.00 93.38 300 ILE A C 1
ATOM 2468 O O . ILE A 1 300 ? -2.459 -5.550 -1.863 1.00 93.38 300 ILE A O 1
ATOM 2472 N N . GLU A 1 301 ? -2.386 -3.775 -3.232 1.00 89.50 301 GLU A N 1
ATOM 2473 C CA . GLU A 1 301 ? -3.084 -4.423 -4.356 1.00 89.50 301 GLU A CA 1
ATOM 2474 C C . GLU A 1 301 ? -2.200 -5.305 -5.262 1.00 89.50 301 GLU A C 1
ATOM 2476 O O . GLU A 1 301 ? -2.724 -6.049 -6.098 1.00 89.50 301 GLU A O 1
ATOM 2481 N N . ARG A 1 302 ? -0.869 -5.217 -5.161 1.00 90.62 302 ARG A N 1
ATOM 2482 C CA . ARG A 1 302 ? 0.088 -6.000 -5.962 1.00 90.62 302 ARG A CA 1
ATOM 2483 C C . ARG A 1 302 ? 1.239 -6.487 -5.088 1.00 90.62 302 ARG A C 1
ATOM 2485 O O . ARG A 1 302 ? 1.657 -5.783 -4.179 1.00 90.62 302 ARG A O 1
ATOM 2492 N N . VAL A 1 303 ? 1.771 -7.665 -5.400 1.00 92.50 303 VAL A N 1
ATOM 2493 C CA . VAL A 1 303 ? 2.944 -8.233 -4.721 1.00 92.50 303 VAL A CA 1
ATOM 2494 C C . VAL A 1 303 ? 4.200 -7.519 -5.216 1.00 92.50 303 VAL A C 1
ATOM 2496 O O . VAL A 1 303 ? 4.458 -7.526 -6.414 1.00 92.50 303 VAL A O 1
ATOM 2499 N N . LEU A 1 304 ? 4.979 -6.910 -4.323 1.00 90.69 304 LEU A N 1
ATOM 2500 C CA . LEU A 1 304 ? 6.264 -6.276 -4.634 1.00 90.69 304 LEU A CA 1
ATOM 2501 C C . LEU A 1 304 ? 7.305 -7.323 -5.068 1.00 90.69 304 LEU A C 1
ATOM 2503 O O . LEU A 1 304 ? 7.333 -8.439 -4.556 1.00 90.69 304 LEU A O 1
ATOM 2507 N N . GLY A 1 305 ? 8.196 -6.969 -5.999 1.00 84.31 305 GLY A N 1
ATOM 2508 C CA . GLY A 1 305 ? 9.296 -7.844 -6.434 1.00 84.31 305 GLY A CA 1
ATOM 2509 C C . GLY A 1 305 ? 8.963 -8.945 -7.453 1.00 84.31 305 GLY A C 1
ATOM 2510 O O . GLY A 1 305 ? 9.888 -9.637 -7.881 1.00 84.31 305 GLY A O 1
ATOM 2511 N N . VAL A 1 306 ? 7.700 -9.101 -7.872 1.00 85.62 306 VAL A N 1
ATOM 2512 C CA . VAL A 1 306 ? 7.254 -10.102 -8.870 1.00 85.62 306 VAL A CA 1
ATOM 2513 C C . VAL A 1 306 ? 6.624 -9.432 -10.104 1.00 85.62 306 VAL A C 1
ATOM 2515 O O . VAL A 1 306 ? 5.400 -9.300 -10.178 1.00 85.62 306 VAL A O 1
ATOM 2518 N N . PRO A 1 307 ? 7.422 -8.911 -11.057 1.00 79.88 307 PRO A N 1
ATOM 2519 C CA . PRO A 1 307 ? 6.874 -8.192 -12.202 1.00 79.88 307 PRO A CA 1
ATOM 2520 C C . PRO A 1 307 ? 6.232 -9.174 -13.186 1.00 79.88 307 PRO A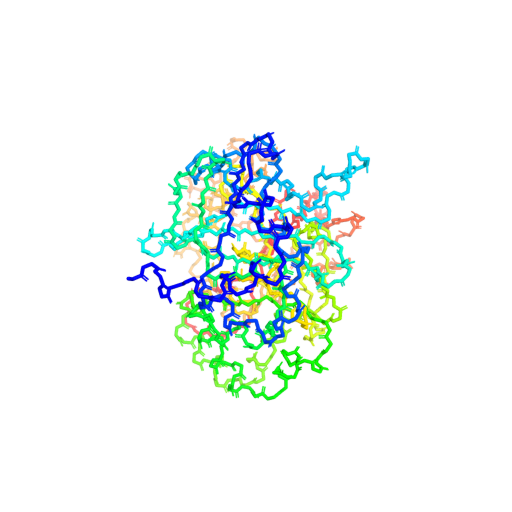 C 1
ATOM 2522 O O . PRO A 1 307 ? 6.866 -10.136 -13.620 1.00 79.88 307 PRO A O 1
ATOM 2525 N N . TYR A 1 308 ? 4.974 -8.925 -13.546 1.00 77.44 308 TYR A N 1
ATOM 2526 C CA . TYR A 1 308 ? 4.224 -9.760 -14.492 1.00 77.44 308 TYR A CA 1
ATOM 2527 C C . TYR A 1 308 ? 3.587 -8.984 -15.647 1.00 77.44 308 TYR A C 1
ATOM 2529 O O . TYR A 1 308 ? 3.218 -9.600 -16.640 1.00 77.44 308 TYR A O 1
ATOM 2537 N N . GLN A 1 309 ? 3.457 -7.661 -15.530 1.00 74.69 309 GLN A N 1
ATOM 2538 C CA . GLN A 1 309 ? 2.849 -6.823 -16.567 1.00 74.69 309 GLN A CA 1
ATOM 2539 C C . GLN A 1 309 ? 3.822 -6.629 -17.711 1.00 74.69 309 GLN A C 1
ATOM 2541 O O . GLN A 1 309 ? 5.016 -6.468 -17.462 1.00 74.69 309 GLN A O 1
ATOM 2546 N N . SER A 1 310 ? 3.345 -6.604 -18.951 1.00 73.12 310 SER A N 1
ATOM 2547 C CA . SER A 1 310 ? 4.237 -6.280 -20.060 1.00 73.12 310 SER A CA 1
ATOM 2548 C C . SER A 1 310 ? 4.526 -4.776 -20.119 1.00 73.12 310 SER A C 1
ATOM 2550 O O . SER A 1 310 ? 3.724 -3.951 -19.676 1.00 73.12 310 SER A O 1
ATOM 2552 N N . LEU A 1 311 ? 5.674 -4.383 -20.682 1.00 73.50 311 LEU A N 1
ATOM 2553 C CA . LEU A 1 311 ? 5.987 -2.965 -20.920 1.00 73.50 311 LEU A CA 1
ATOM 2554 C C . LEU A 1 311 ? 4.851 -2.260 -21.681 1.00 73.50 311 LEU A C 1
ATOM 2556 O O . LEU A 1 311 ? 4.503 -1.118 -21.384 1.00 73.50 311 LEU A O 1
ATOM 2560 N N . TRP A 1 312 ? 4.256 -2.963 -22.645 1.00 72.38 312 TRP A N 1
ATOM 2561 C CA . TRP A 1 312 ? 3.134 -2.468 -23.430 1.00 72.38 312 TRP A CA 1
ATOM 2562 C C . TRP A 1 312 ? 1.897 -2.199 -22.569 1.00 72.38 312 TRP A C 1
ATOM 2564 O O . TRP A 1 312 ? 1.296 -1.131 -22.678 1.00 72.38 312 TRP A O 1
ATOM 2574 N N . GLU A 1 313 ? 1.535 -3.127 -21.681 1.00 75.38 313 GLU A N 1
ATOM 2575 C CA . GLU A 1 313 ? 0.420 -2.951 -20.742 1.00 75.38 313 GLU A CA 1
ATOM 2576 C C . GLU A 1 313 ? 0.651 -1.785 -19.782 1.00 75.38 313 GLU A C 1
ATOM 2578 O O . GLU A 1 313 ? -0.272 -1.017 -19.508 1.00 75.38 313 GLU A O 1
ATOM 2583 N N . ILE A 1 314 ? 1.884 -1.625 -19.297 1.00 77.56 314 ILE A N 1
ATOM 2584 C CA . ILE A 1 314 ? 2.260 -0.530 -18.400 1.00 77.56 314 ILE A CA 1
ATOM 2585 C C . ILE A 1 314 ? 2.068 0.819 -19.102 1.00 77.56 314 ILE A C 1
ATOM 2587 O O . ILE A 1 314 ? 1.374 1.691 -18.576 1.00 77.56 314 ILE A O 1
ATOM 2591 N N . ILE A 1 315 ? 2.632 0.980 -20.304 1.00 78.12 315 ILE A N 1
ATOM 2592 C CA . ILE A 1 315 ? 2.528 2.221 -21.086 1.00 78.12 315 ILE A CA 1
ATOM 2593 C C . ILE A 1 315 ? 1.068 2.506 -21.465 1.00 78.12 315 ILE A C 1
ATOM 2595 O O . ILE A 1 315 ? 0.630 3.653 -21.404 1.00 78.12 315 ILE A O 1
ATOM 2599 N N . ARG A 1 316 ? 0.299 1.467 -21.811 1.00 80.31 316 ARG A N 1
ATOM 2600 C CA . ARG A 1 316 ? -1.124 1.583 -22.150 1.00 80.31 316 ARG A CA 1
ATOM 2601 C C . ARG A 1 316 ? -1.974 2.061 -20.974 1.00 80.31 316 ARG A C 1
ATOM 2603 O O . ARG A 1 316 ? -2.904 2.835 -21.185 1.00 80.31 316 ARG A O 1
ATOM 2610 N N . ASN A 1 317 ? -1.690 1.589 -19.761 1.00 80.19 317 ASN A N 1
ATOM 2611 C CA . ASN A 1 317 ? -2.523 1.853 -18.586 1.00 80.19 317 ASN A CA 1
ATOM 2612 C C . ASN A 1 317 ? -2.146 3.142 -17.837 1.00 80.19 317 ASN A C 1
ATOM 2614 O O . ASN A 1 317 ? -2.955 3.656 -17.067 1.00 80.19 317 ASN A O 1
ATOM 2618 N N . GLU A 1 318 ? -0.944 3.685 -18.038 1.00 80.62 318 GLU A N 1
ATOM 2619 C CA . GLU A 1 318 ? -0.532 4.939 -17.403 1.00 80.62 318 GLU A CA 1
ATOM 2620 C C . GLU A 1 318 ? -1.044 6.148 -18.205 1.00 80.62 318 GLU A C 1
ATOM 2622 O O . GLU A 1 318 ? -0.697 6.374 -19.368 1.00 80.62 318 GLU A O 1
ATOM 2627 N N . THR A 1 319 ? -1.875 6.975 -17.569 1.00 82.81 319 THR A N 1
ATOM 2628 C CA . THR A 1 319 ? -2.512 8.138 -18.212 1.00 82.81 319 THR A CA 1
ATOM 2629 C C . THR A 1 319 ? -1.495 9.189 -18.653 1.00 82.81 319 THR A C 1
ATOM 2631 O O . THR A 1 319 ? -1.685 9.846 -19.675 1.00 82.81 319 THR A O 1
ATOM 2634 N N . ARG A 1 320 ? -0.368 9.312 -17.941 1.00 83.69 320 ARG A N 1
ATOM 2635 C CA . ARG A 1 320 ? 0.728 10.237 -18.274 1.00 83.69 320 ARG A CA 1
ATOM 2636 C C . ARG A 1 320 ? 1.557 9.818 -19.489 1.00 83.69 320 ARG A C 1
ATOM 2638 O O . ARG A 1 320 ? 2.395 10.609 -19.915 1.00 83.69 320 ARG A O 1
ATOM 2645 N N . LEU A 1 321 ? 1.349 8.616 -20.032 1.00 85.56 321 LEU A N 1
ATOM 2646 C CA . LEU A 1 321 ? 2.123 8.064 -21.152 1.00 85.56 321 LEU A CA 1
ATOM 2647 C C . LEU A 1 321 ? 1.287 7.818 -22.413 1.00 85.56 321 LEU A C 1
ATOM 2649 O O . LEU A 1 321 ? 1.809 7.269 -23.381 1.00 85.56 321 LEU A O 1
ATOM 2653 N N . GLN A 1 322 ? 0.020 8.240 -22.441 1.00 87.62 322 GLN A N 1
ATOM 2654 C CA . GLN A 1 322 ? -0.887 8.009 -23.573 1.00 87.62 322 GLN A CA 1
ATOM 2655 C C . GLN A 1 322 ? -0.340 8.531 -24.909 1.00 87.62 322 GLN A C 1
ATOM 2657 O O . GLN A 1 322 ? -0.469 7.859 -25.925 1.00 87.62 322 GLN A O 1
ATOM 2662 N N . ARG A 1 323 ? 0.368 9.666 -24.920 1.00 87.00 323 ARG A N 1
ATOM 2663 C CA . ARG A 1 323 ? 1.053 10.169 -26.124 1.00 87.00 323 ARG A CA 1
ATOM 2664 C C . ARG A 1 323 ? 2.127 9.206 -26.617 1.00 87.00 323 ARG A C 1
ATOM 2666 O O . ARG A 1 323 ? 2.199 8.911 -27.804 1.00 87.00 323 ARG A O 1
ATOM 2673 N N . SER A 1 324 ? 2.950 8.694 -25.706 1.00 84.94 324 SER A N 1
ATOM 2674 C CA . SER A 1 324 ? 3.965 7.693 -26.039 1.00 84.94 324 SER A CA 1
ATOM 2675 C C . SER A 1 324 ? 3.337 6.377 -26.492 1.00 84.94 324 SER A C 1
ATOM 2677 O O . SER A 1 324 ? 3.862 5.738 -27.396 1.00 84.94 324 SER A O 1
ATOM 2679 N N . TYR A 1 325 ? 2.202 5.990 -25.910 1.00 84.00 325 TYR A N 1
ATOM 2680 C CA . TYR A 1 325 ? 1.424 4.837 -26.351 1.00 84.00 325 TYR A CA 1
ATOM 2681 C C . TYR A 1 325 ? 0.911 5.002 -27.792 1.00 84.00 325 TYR A C 1
ATOM 2683 O O . TYR A 1 325 ? 1.101 4.108 -28.613 1.00 84.00 325 TYR A O 1
ATOM 2691 N N . GLU A 1 326 ? 0.313 6.153 -28.121 1.00 83.88 326 GLU A N 1
ATOM 2692 C CA . GLU A 1 326 ? -0.160 6.490 -29.474 1.00 83.88 326 GLU A CA 1
ATOM 2693 C C . GLU A 1 326 ? 0.975 6.420 -30.503 1.00 83.88 326 GLU A C 1
ATOM 2695 O O . GLU A 1 326 ? 0.829 5.790 -31.551 1.00 83.88 326 GLU A O 1
ATOM 2700 N N . MET A 1 327 ? 2.127 7.009 -30.174 1.00 79.88 327 MET A N 1
ATOM 2701 C CA . MET A 1 327 ? 3.321 6.990 -31.022 1.00 79.88 327 MET A CA 1
ATOM 2702 C C . MET A 1 327 ? 3.831 5.565 -31.247 1.00 79.88 327 MET A C 1
ATOM 2704 O O . MET A 1 327 ? 4.068 5.162 -32.385 1.00 79.88 327 MET A O 1
ATOM 2708 N N . LEU A 1 328 ? 3.949 4.769 -30.180 1.00 77.19 328 LEU A N 1
ATOM 2709 C CA . LEU A 1 328 ? 4.374 3.372 -30.285 1.00 77.19 328 LEU A CA 1
ATOM 2710 C C . LEU A 1 328 ? 3.368 2.499 -31.052 1.00 77.19 328 LEU A C 1
ATOM 2712 O O . LEU A 1 328 ? 3.774 1.517 -31.665 1.00 77.19 328 LEU A O 1
ATOM 2716 N N . ARG A 1 329 ? 2.076 2.853 -31.046 1.00 74.69 329 ARG A N 1
ATOM 2717 C CA . ARG A 1 329 ? 1.024 2.155 -31.799 1.00 74.69 329 ARG A CA 1
ATOM 2718 C C . ARG A 1 329 ? 1.077 2.430 -33.305 1.00 74.69 329 ARG A C 1
ATOM 2720 O O . ARG A 1 329 ? 0.792 1.518 -34.075 1.00 74.69 329 ARG A O 1
ATOM 2727 N N . ASN A 1 330 ? 1.370 3.667 -33.714 1.00 68.50 330 ASN A N 1
ATOM 2728 C CA . ASN A 1 330 ? 1.302 4.106 -35.122 1.00 68.50 330 ASN A CA 1
ATOM 2729 C C . ASN A 1 330 ? 2.557 3.793 -35.932 1.00 68.50 330 ASN A C 1
ATOM 2731 O O . ASN A 1 330 ? 2.538 3.738 -37.159 1.00 68.50 330 ASN A O 1
ATOM 2735 N N . LEU A 1 331 ? 3.650 3.537 -35.237 1.00 60.94 331 LEU A N 1
ATOM 2736 C CA . LEU A 1 331 ? 4.768 2.808 -35.782 1.00 60.94 331 LEU A CA 1
ATOM 2737 C C . LEU A 1 331 ? 4.255 1.490 -36.417 1.00 60.94 331 LEU A C 1
ATOM 2739 O O . LEU A 1 331 ? 3.713 0.645 -35.708 1.00 60.94 331 LEU A O 1
ATOM 2743 N N . GLN A 1 332 ? 4.489 1.243 -37.720 1.00 52.28 332 GLN A N 1
ATOM 2744 C CA . GLN A 1 332 ? 4.303 -0.068 -38.408 1.00 52.28 332 GLN A CA 1
ATOM 2745 C C . GLN A 1 332 ? 5.148 -1.217 -37.791 1.00 52.28 332 GLN A C 1
ATOM 2747 O O . GLN A 1 332 ? 5.334 -2.299 -38.344 1.00 52.28 332 GLN A O 1
ATOM 2752 N N . LEU A 1 333 ? 5.662 -0.991 -36.591 1.00 47.69 333 LEU A N 1
ATOM 2753 C CA . LEU A 1 333 ? 6.498 -1.838 -35.776 1.00 47.69 333 LEU A CA 1
ATOM 2754 C C . LEU A 1 333 ? 5.759 -3.032 -35.167 1.00 47.69 333 LEU A C 1
ATOM 2756 O O . LEU A 1 333 ? 6.386 -3.804 -34.458 1.00 47.69 333 LEU A O 1
ATOM 2760 N N . ARG A 1 334 ? 4.473 -3.251 -35.469 1.00 45.53 334 ARG A N 1
ATOM 2761 C CA . ARG A 1 334 ? 3.874 -4.569 -35.209 1.00 45.53 334 ARG A CA 1
ATOM 2762 C C . ARG A 1 334 ? 4.557 -5.672 -36.038 1.00 45.53 334 ARG A C 1
ATOM 2764 O O . ARG A 1 334 ? 4.511 -6.818 -35.619 1.00 45.53 334 ARG A O 1
ATOM 2771 N N . TYR A 1 335 ? 5.198 -5.298 -37.158 1.00 41.22 335 TYR A N 1
ATOM 2772 C CA . TYR A 1 335 ? 5.954 -6.198 -38.042 1.00 41.22 335 TYR A CA 1
ATOM 2773 C C . TYR A 1 335 ? 7.343 -5.668 -38.462 1.00 41.22 335 TYR A C 1
ATOM 2775 O O . TYR A 1 335 ? 8.212 -6.462 -38.778 1.00 41.22 335 TYR A O 1
ATOM 2783 N N . ALA A 1 336 ? 7.613 -4.352 -38.441 1.00 40.22 336 ALA A N 1
ATOM 2784 C CA . ALA A 1 336 ? 8.959 -3.811 -38.734 1.00 40.22 336 ALA A CA 1
ATOM 2785 C C . ALA A 1 336 ? 9.886 -3.711 -37.497 1.00 40.22 336 ALA A C 1
ATOM 2787 O O . ALA A 1 336 ? 11.092 -3.503 -37.631 1.00 40.22 336 ALA A O 1
ATOM 2788 N N . LEU A 1 337 ? 9.335 -3.880 -36.285 1.00 45.22 337 LEU A N 1
ATOM 2789 C CA . LEU A 1 337 ? 10.052 -4.539 -35.189 1.00 45.22 337 LEU A CA 1
ATOM 2790 C C . LEU A 1 337 ? 9.678 -6.017 -35.279 1.00 45.22 337 LEU A C 1
ATOM 2792 O O . LEU A 1 337 ? 9.036 -6.538 -34.371 1.00 45.22 337 LEU A O 1
ATOM 2796 N N . ASP A 1 338 ? 10.014 -6.675 -36.386 1.00 39.66 338 ASP A N 1
ATOM 2797 C CA . ASP A 1 338 ? 10.051 -8.133 -36.403 1.00 39.66 338 ASP A CA 1
ATOM 2798 C C . ASP A 1 338 ? 10.953 -8.551 -35.228 1.00 39.66 338 ASP A C 1
ATOM 2800 O O . ASP A 1 338 ? 12.034 -7.984 -35.006 1.00 39.66 338 ASP A O 1
ATOM 2804 N N . PRO A 1 339 ? 10.386 -9.368 -34.342 1.00 40.09 339 PRO A N 1
ATOM 2805 C CA . PRO A 1 339 ? 10.167 -9.070 -32.939 1.00 40.09 339 PRO A CA 1
ATOM 2806 C C . PRO A 1 339 ? 11.497 -8.866 -32.253 1.00 40.09 339 PRO A C 1
ATOM 2808 O O . PRO A 1 339 ? 12.299 -9.787 -32.260 1.00 40.09 339 PRO A O 1
ATOM 2811 N N . TRP A 1 340 ? 11.731 -7.729 -31.594 1.00 47.94 340 TRP A N 1
ATOM 2812 C CA . TRP A 1 340 ? 12.591 -7.761 -30.408 1.00 47.94 340 TRP A CA 1
ATOM 2813 C C . TRP A 1 340 ? 13.961 -8.459 -30.606 1.00 47.94 340 TRP A C 1
ATOM 2815 O O . TRP A 1 340 ? 14.527 -8.941 -29.636 1.00 47.94 340 TRP A O 1
ATOM 2825 N N . GLN A 1 341 ? 14.547 -8.502 -31.815 1.00 41.59 341 GLN A N 1
ATOM 2826 C CA . GLN A 1 341 ? 15.838 -9.183 -32.027 1.00 41.59 341 GLN A CA 1
ATOM 2827 C C . GLN A 1 341 ? 16.957 -8.477 -31.255 1.00 41.59 341 GLN A C 1
ATOM 2829 O O . GLN A 1 341 ? 17.989 -9.058 -30.946 1.00 41.59 341 GLN A O 1
ATOM 2834 N N . VAL A 1 342 ? 16.712 -7.222 -30.883 1.00 44.31 342 VAL A N 1
ATOM 2835 C CA . VAL A 1 342 ? 17.570 -6.412 -30.020 1.00 44.31 342 VAL A CA 1
ATOM 2836 C C . VAL A 1 342 ? 17.163 -6.483 -28.539 1.00 44.31 342 VAL A C 1
ATOM 2838 O O . VAL A 1 342 ? 17.873 -6.030 -27.652 1.00 44.31 342 VAL A O 1
ATOM 2841 N N . LEU A 1 343 ? 15.998 -7.049 -28.261 1.00 48.28 343 LEU A N 1
ATOM 2842 C CA . LEU A 1 343 ? 15.452 -7.275 -26.934 1.00 48.28 343 LEU A CA 1
ATOM 2843 C C . LEU A 1 343 ? 15.128 -8.760 -26.794 1.00 48.28 343 LEU A C 1
ATOM 2845 O O . LEU A 1 343 ? 14.021 -9.109 -26.365 1.00 48.28 343 LEU A O 1
ATOM 2849 N N . THR A 1 344 ? 16.084 -9.624 -27.161 1.00 45.91 344 THR A N 1
ATOM 2850 C CA . THR A 1 344 ? 15.959 -11.064 -26.922 1.00 45.91 344 THR A CA 1
ATOM 2851 C C . THR A 1 344 ? 15.488 -11.253 -25.478 1.00 45.91 344 THR A C 1
ATOM 2853 O O . THR A 1 344 ? 15.878 -10.456 -24.615 1.00 45.91 344 THR A O 1
ATOM 2856 N N . PRO A 1 345 ? 14.633 -12.240 -25.160 1.00 49.56 345 PRO A N 1
ATOM 2857 C CA . PRO A 1 345 ? 14.102 -12.415 -23.800 1.00 49.56 345 PRO A CA 1
ATOM 2858 C C . PRO A 1 345 ? 15.187 -12.534 -22.711 1.00 49.56 345 PRO A C 1
ATOM 2860 O O . PRO A 1 345 ? 14.893 -12.472 -21.523 1.00 49.56 345 PRO A O 1
ATOM 2863 N N . GLU A 1 346 ? 16.443 -12.689 -23.128 1.00 51.31 346 GLU A N 1
ATOM 2864 C CA . GLU A 1 346 ? 17.653 -12.821 -22.329 1.00 51.31 346 GLU A CA 1
ATOM 2865 C C . GLU A 1 346 ? 18.321 -11.482 -21.972 1.00 51.31 346 GLU A C 1
ATOM 2867 O O . GLU A 1 346 ? 19.147 -11.443 -21.060 1.00 51.31 346 GLU A O 1
ATOM 2872 N N . GLN A 1 347 ? 17.988 -10.383 -22.659 1.00 62.78 347 GLN A N 1
ATOM 2873 C CA . GLN A 1 347 ? 18.622 -9.085 -22.438 1.00 62.78 347 GLN A CA 1
ATOM 2874 C C . GLN A 1 347 ? 17.776 -8.159 -21.558 1.00 62.78 347 GLN A C 1
ATOM 2876 O O . GLN A 1 347 ? 16.593 -7.894 -21.807 1.00 62.78 347 GLN A O 1
ATOM 2881 N N . ASN A 1 348 ? 18.435 -7.633 -20.528 1.00 73.38 348 ASN A N 1
ATOM 2882 C CA . ASN A 1 348 ? 17.940 -6.563 -19.673 1.00 73.38 348 ASN A CA 1
ATOM 2883 C C . ASN A 1 348 ? 17.995 -5.228 -20.405 1.00 73.38 348 ASN A C 1
ATOM 2885 O O . ASN A 1 348 ? 18.941 -4.970 -21.141 1.00 73.38 348 ASN A O 1
ATOM 2889 N N . PHE A 1 349 ? 17.022 -4.356 -20.167 1.00 77.50 349 PHE A N 1
ATOM 2890 C CA . PHE A 1 349 ? 17.086 -2.977 -20.635 1.00 77.50 349 PHE A CA 1
ATOM 2891 C C . PHE A 1 349 ? 16.342 -2.042 -19.687 1.00 77.50 349 PHE A C 1
ATOM 2893 O O . PHE A 1 349 ? 15.449 -2.460 -18.939 1.00 77.50 349 PHE A O 1
ATOM 2900 N N . THR A 1 350 ? 16.688 -0.763 -19.782 1.00 82.62 350 THR A N 1
ATOM 2901 C CA . THR A 1 350 ? 15.965 0.336 -19.149 1.00 82.62 350 THR A CA 1
ATOM 2902 C C . THR A 1 350 ? 15.415 1.233 -20.239 1.00 82.62 350 THR A C 1
ATOM 2904 O O . THR A 1 350 ? 16.169 1.736 -21.072 1.00 82.62 350 THR A O 1
ATOM 2907 N N . PHE A 1 351 ? 14.099 1.431 -20.242 1.00 84.69 351 PHE A N 1
ATOM 2908 C CA . PHE A 1 351 ? 13.425 2.294 -21.200 1.00 84.69 351 PHE A CA 1
ATOM 2909 C C . PHE A 1 351 ? 12.940 3.568 -20.524 1.00 84.69 351 PHE A C 1
ATOM 2911 O O . PHE A 1 351 ? 12.092 3.541 -19.634 1.00 84.69 351 PHE A O 1
ATOM 2918 N N . PHE A 1 352 ? 13.465 4.698 -20.973 1.00 86.12 352 PHE A N 1
ATOM 2919 C CA . PHE A 1 352 ? 13.036 6.010 -20.539 1.00 86.12 352 PHE A CA 1
ATOM 2920 C C . PHE A 1 352 ? 11.939 6.541 -21.463 1.00 86.12 352 PHE A C 1
ATOM 2922 O O . PHE A 1 352 ? 12.206 6.949 -22.581 1.00 86.12 352 PHE A O 1
ATOM 2929 N N . VAL A 1 353 ? 10.687 6.561 -21.038 1.00 85.69 353 VAL A N 1
ATOM 2930 C CA . VAL A 1 353 ? 9.556 6.947 -21.909 1.00 85.69 353 VAL A CA 1
ATOM 2931 C C . VAL A 1 353 ? 9.188 8.392 -21.616 1.00 85.69 353 VAL A C 1
ATOM 2933 O O . VAL A 1 353 ? 8.943 8.741 -20.455 1.00 85.69 353 VAL A O 1
ATOM 2936 N N . PRO A 1 354 ? 9.100 9.236 -22.654 1.00 88.62 354 PRO A N 1
ATOM 2937 C CA . PRO A 1 354 ? 8.611 10.594 -22.500 1.00 88.62 354 PRO A CA 1
ATOM 2938 C C . PRO A 1 354 ? 7.158 10.617 -22.011 1.00 88.62 354 PRO A C 1
ATOM 2940 O O . PRO A 1 354 ? 6.309 9.853 -22.480 1.00 88.62 354 PRO A O 1
ATOM 2943 N N . THR A 1 355 ? 6.856 11.519 -21.084 1.00 89.62 355 THR A N 1
ATOM 2944 C CA . THR A 1 355 ? 5.476 11.803 -20.673 1.00 89.62 355 THR A CA 1
ATOM 2945 C C . THR A 1 355 ? 4.706 12.584 -21.735 1.00 89.62 355 THR A C 1
ATOM 2947 O O . THR A 1 355 ? 5.289 13.158 -22.655 1.00 89.62 355 THR A O 1
ATOM 2950 N N . ASN A 1 356 ? 3.379 12.639 -21.596 1.00 88.69 356 ASN A N 1
ATOM 2951 C CA . ASN A 1 356 ? 2.519 13.480 -22.431 1.00 88.69 356 ASN A CA 1
ATOM 2952 C C . ASN A 1 356 ? 3.021 14.927 -22.455 1.00 88.69 356 ASN A C 1
ATOM 2954 O O . ASN A 1 356 ? 3.131 15.518 -23.521 1.00 88.69 356 ASN A O 1
ATOM 2958 N N . GLU A 1 357 ? 3.417 15.450 -21.294 1.00 88.06 357 GLU A N 1
ATOM 2959 C CA . GLU A 1 357 ? 3.959 16.799 -21.167 1.00 88.06 357 GLU A CA 1
ATOM 2960 C C . GLU A 1 357 ? 5.264 16.981 -21.955 1.00 88.06 357 GLU A C 1
ATOM 2962 O O . GLU A 1 357 ? 5.422 17.986 -22.645 1.00 88.06 357 GLU A O 1
ATOM 2967 N N . ALA A 1 358 ? 6.173 16.001 -21.919 1.00 86.94 358 ALA A N 1
ATOM 2968 C CA . ALA A 1 358 ? 7.402 16.048 -22.710 1.00 86.94 358 ALA A CA 1
ATOM 2969 C C . ALA A 1 358 ? 7.094 16.130 -24.218 1.00 86.94 358 ALA A C 1
ATOM 2971 O O . ALA A 1 358 ? 7.688 16.940 -24.932 1.00 86.94 358 ALA A O 1
ATOM 2972 N N . TRP A 1 359 ? 6.120 15.352 -24.701 1.00 87.75 359 TRP A N 1
ATOM 2973 C CA . TRP A 1 359 ? 5.666 15.422 -26.094 1.00 87.75 359 TRP A CA 1
ATOM 2974 C C . TRP A 1 359 ? 4.968 16.738 -26.439 1.00 87.75 359 TRP A C 1
ATOM 2976 O O . TRP A 1 359 ? 5.201 17.277 -27.516 1.00 87.75 359 TRP A O 1
ATOM 2986 N N . ASP A 1 360 ? 4.104 17.241 -25.561 1.00 87.69 360 ASP A N 1
ATOM 2987 C CA . ASP A 1 360 ? 3.284 18.424 -25.828 1.00 87.69 360 ASP A CA 1
ATOM 2988 C C . ASP A 1 360 ? 4.091 19.734 -25.711 1.00 87.69 360 ASP A C 1
ATOM 2990 O O . ASP A 1 360 ? 3.856 20.660 -26.485 1.00 87.69 360 ASP A O 1
ATOM 2994 N N . LEU A 1 361 ? 5.062 19.821 -24.790 1.00 86.19 361 LEU A N 1
ATOM 2995 C CA . LEU A 1 361 ? 5.836 21.046 -24.540 1.00 86.19 361 LEU A CA 1
ATOM 2996 C C . LEU A 1 361 ? 7.155 21.130 -25.312 1.00 86.19 361 LEU A C 1
ATOM 2998 O O . LEU A 1 361 ? 7.619 22.234 -25.599 1.00 86.19 361 LEU A O 1
ATOM 3002 N N . LYS A 1 362 ? 7.818 19.998 -25.587 1.00 84.69 362 LYS A N 1
ATOM 3003 C CA . LYS A 1 362 ? 9.180 19.996 -26.158 1.00 84.69 362 LYS A CA 1
ATOM 3004 C C . LYS A 1 362 ? 9.224 19.651 -27.643 1.00 84.69 362 LYS A C 1
ATOM 3006 O O . LYS A 1 362 ? 10.261 19.860 -28.272 1.00 84.69 362 LYS A O 1
ATOM 3011 N N . VAL A 1 363 ? 8.132 19.146 -28.217 1.00 85.38 363 VAL A N 1
ATOM 3012 C CA . VAL A 1 363 ? 8.070 18.725 -29.622 1.00 85.38 363 VAL A CA 1
ATOM 3013 C C . VAL A 1 363 ? 7.016 19.544 -30.362 1.00 85.38 363 VAL A C 1
ATOM 3015 O O . VAL A 1 363 ? 5.847 19.560 -29.991 1.00 85.38 363 VAL A O 1
ATOM 3018 N N . ALA A 1 364 ? 7.422 20.219 -31.442 1.00 88.38 364 ALA A N 1
ATOM 3019 C CA . ALA A 1 364 ? 6.507 21.031 -32.241 1.00 88.38 364 ALA A CA 1
ATOM 3020 C C . ALA A 1 364 ? 5.354 20.177 -32.819 1.00 88.38 364 ALA A C 1
ATOM 3022 O O . ALA A 1 364 ? 5.617 19.079 -33.328 1.00 88.38 364 ALA A O 1
ATOM 3023 N N . PRO A 1 365 ? 4.099 20.676 -32.845 1.00 87.19 365 PRO A N 1
ATOM 3024 C CA . PRO A 1 365 ? 2.950 19.910 -33.335 1.00 87.19 365 PRO A CA 1
ATOM 3025 C C . PRO A 1 365 ? 3.119 19.370 -34.760 1.00 87.19 365 PRO A C 1
ATOM 3027 O O . PRO A 1 365 ? 2.718 18.243 -35.037 1.00 87.19 365 PRO A O 1
ATOM 3030 N N . SER A 1 366 ? 3.767 20.133 -35.647 1.00 87.56 366 SER A N 1
ATOM 3031 C CA . SER A 1 366 ? 4.036 19.727 -37.034 1.00 87.56 366 SER A CA 1
ATOM 3032 C C . SER A 1 366 ? 5.062 18.597 -37.143 1.00 87.56 366 SER A C 1
ATOM 3034 O O . SER A 1 366 ? 4.967 17.752 -38.031 1.00 87.56 366 SER A O 1
ATOM 3036 N N . LEU A 1 367 ? 6.052 18.561 -36.248 1.00 85.44 367 LEU A N 1
ATOM 3037 C CA . LEU A 1 367 ? 7.030 17.478 -36.183 1.00 85.44 367 LEU A CA 1
ATOM 3038 C C . LEU A 1 367 ? 6.393 16.221 -35.591 1.00 85.44 367 LEU A C 1
ATOM 3040 O O . LEU A 1 367 ? 6.592 15.128 -36.111 1.00 85.44 367 LEU A O 1
ATOM 3044 N N . ARG A 1 368 ? 5.569 16.391 -34.555 1.00 85.38 368 ARG A N 1
ATOM 3045 C CA . ARG A 1 368 ? 4.798 15.308 -33.950 1.00 85.38 368 ARG A CA 1
ATOM 3046 C C . ARG A 1 368 ? 3.831 14.665 -34.947 1.00 85.38 368 ARG A C 1
ATOM 3048 O O . ARG A 1 368 ? 3.758 13.446 -35.010 1.00 85.38 368 ARG A O 1
ATOM 3055 N N . ALA A 1 369 ? 3.123 15.473 -35.737 1.00 83.44 369 ALA A N 1
ATOM 3056 C CA . ALA A 1 369 ? 2.238 14.979 -36.789 1.00 83.44 369 ALA A CA 1
ATOM 3057 C C . ALA A 1 369 ? 3.014 14.180 -37.846 1.00 83.44 369 ALA A C 1
ATOM 3059 O O . ALA A 1 369 ? 2.596 13.081 -38.189 1.00 83.44 369 ALA A O 1
ATOM 3060 N N . ARG A 1 370 ? 4.183 14.678 -38.278 1.00 83.19 370 ARG A N 1
ATOM 3061 C CA . ARG A 1 370 ? 5.078 13.959 -39.202 1.00 83.19 370 ARG A CA 1
ATOM 3062 C C . ARG A 1 370 ? 5.599 12.646 -38.629 1.00 83.19 370 ARG A C 1
ATOM 3064 O O . ARG A 1 370 ? 5.653 11.661 -39.337 1.00 83.19 370 ARG A O 1
ATOM 3071 N N . MET A 1 371 ? 5.951 12.588 -37.346 1.00 77.50 371 MET A N 1
ATOM 3072 C CA . MET A 1 371 ? 6.363 11.324 -36.711 1.00 77.50 371 MET A CA 1
ATOM 3073 C C . MET A 1 371 ? 5.229 10.291 -36.651 1.00 77.50 371 MET A C 1
ATOM 3075 O O . MET A 1 371 ? 5.499 9.098 -36.541 1.00 77.50 371 MET A O 1
ATOM 3079 N N . ASN A 1 372 ? 3.979 10.748 -36.724 1.00 76.94 372 ASN A N 1
ATOM 3080 C CA . ASN A 1 372 ? 2.782 9.940 -36.540 1.00 76.94 372 ASN A CA 1
ATOM 3081 C C . ASN A 1 372 ? 2.011 9.663 -37.843 1.00 76.94 372 ASN A C 1
ATOM 3083 O O . ASN A 1 372 ? 0.946 9.054 -37.802 1.00 76.94 372 ASN A O 1
ATOM 3087 N N . ASP A 1 373 ? 2.521 10.121 -38.988 1.00 78.06 373 ASP A N 1
ATOM 3088 C CA . ASP A 1 373 ? 1.857 10.003 -40.293 1.00 78.06 373 ASP A CA 1
ATOM 3089 C C . ASP A 1 373 ? 2.006 8.615 -40.942 1.00 78.06 373 ASP A C 1
ATOM 3091 O O . ASP A 1 373 ? 1.452 8.367 -42.009 1.00 78.06 373 ASP A O 1
ATOM 3095 N N . GLY A 1 374 ? 2.762 7.713 -40.305 1.00 72.12 374 GLY A N 1
ATOM 3096 C CA . GLY A 1 374 ? 3.068 6.365 -40.792 1.00 72.12 374 GLY A CA 1
ATOM 3097 C C . GLY A 1 374 ? 4.180 6.311 -41.847 1.00 72.12 374 GLY A C 1
ATOM 3098 O O . GLY A 1 374 ? 4.828 5.276 -41.987 1.00 72.12 374 GLY A O 1
ATOM 3099 N N . ASN A 1 375 ? 4.476 7.422 -42.523 1.00 76.50 375 ASN A N 1
ATOM 3100 C CA . ASN A 1 375 ? 5.479 7.504 -43.586 1.00 76.50 375 ASN A CA 1
ATOM 3101 C C . ASN A 1 375 ? 6.888 7.769 -43.035 1.00 76.50 375 ASN A C 1
ATOM 3103 O O . ASN A 1 375 ? 7.870 7.269 -43.580 1.00 76.50 375 ASN A O 1
ATOM 3107 N N . HIS A 1 376 ? 7.008 8.497 -41.920 1.00 77.31 376 HIS A N 1
ATOM 3108 C CA . HIS A 1 376 ? 8.299 8.833 -41.302 1.00 77.31 376 HIS A CA 1
ATOM 3109 C C . HIS A 1 376 ? 8.628 7.982 -40.066 1.00 77.31 376 HIS A C 1
ATOM 3111 O O . HIS A 1 376 ? 9.260 8.451 -39.112 1.00 77.31 376 HIS A O 1
ATOM 3117 N N . TRP A 1 377 ? 8.234 6.707 -40.078 1.00 72.25 377 TRP A N 1
ATOM 3118 C CA . TRP A 1 377 ? 8.415 5.799 -38.941 1.00 72.25 377 TRP A CA 1
ATOM 3119 C C . TRP A 1 377 ? 9.889 5.617 -38.528 1.00 72.25 377 TRP A C 1
ATOM 3121 O O . TRP A 1 377 ? 10.164 5.451 -37.338 1.00 72.25 377 TRP A O 1
ATOM 3131 N N . LEU A 1 378 ? 10.851 5.728 -39.462 1.00 75.94 378 LEU A N 1
ATOM 3132 C CA . LEU A 1 378 ? 12.292 5.670 -39.155 1.00 75.94 378 LEU A CA 1
ATOM 3133 C C . LEU A 1 378 ? 12.702 6.739 -38.135 1.00 75.94 378 LEU A C 1
ATOM 3135 O O . LEU A 1 378 ? 13.452 6.454 -37.202 1.00 75.94 378 LEU A O 1
ATOM 3139 N N . ALA A 1 379 ? 12.210 7.971 -38.289 1.00 78.88 379 ALA A N 1
ATOM 3140 C CA . ALA A 1 379 ? 12.569 9.072 -37.400 1.00 78.88 379 ALA A CA 1
ATOM 3141 C C . ALA A 1 379 ? 12.095 8.793 -35.968 1.00 78.88 379 ALA A C 1
ATOM 3143 O O . ALA A 1 379 ? 12.854 8.962 -35.012 1.00 78.88 379 ALA A O 1
ATOM 3144 N N . LEU A 1 380 ? 10.865 8.296 -35.829 1.00 78.81 380 LEU A N 1
ATOM 3145 C CA . LEU A 1 380 ? 10.296 7.920 -34.541 1.00 78.81 380 LEU A CA 1
ATOM 3146 C C . LEU A 1 380 ? 11.022 6.706 -33.929 1.00 78.81 380 LEU A C 1
ATOM 3148 O O . LEU A 1 380 ? 11.297 6.695 -32.728 1.00 78.81 380 LEU A O 1
ATOM 3152 N N . GLN A 1 381 ? 11.441 5.736 -34.749 1.00 78.00 381 GLN A N 1
ATOM 3153 C CA . GLN A 1 381 ? 12.281 4.620 -34.306 1.00 78.00 381 GLN A CA 1
ATOM 3154 C C . GLN A 1 381 ? 13.626 5.114 -33.743 1.00 78.00 381 GLN A C 1
ATOM 3156 O O . GLN A 1 381 ? 14.029 4.698 -32.657 1.00 78.00 381 GLN A O 1
ATOM 3161 N N . TYR A 1 382 ? 14.311 6.032 -34.432 1.00 80.38 382 TYR A N 1
ATOM 3162 C CA . TYR A 1 382 ? 15.558 6.632 -33.939 1.00 80.38 382 TYR A CA 1
ATOM 3163 C C . TYR A 1 382 ? 15.370 7.388 -32.621 1.00 80.38 382 TYR A C 1
ATOM 3165 O O . TYR A 1 382 ? 16.246 7.324 -31.755 1.00 80.38 382 TYR A O 1
ATOM 3173 N N . VAL A 1 383 ? 14.240 8.081 -32.446 1.00 82.69 383 VAL A N 1
ATOM 3174 C CA . VAL A 1 383 ? 13.906 8.746 -31.180 1.00 82.69 383 VAL A CA 1
ATOM 3175 C C . VAL A 1 383 ? 13.800 7.716 -30.060 1.00 82.69 383 VAL A C 1
ATOM 3177 O O . VAL A 1 383 ? 14.474 7.874 -29.048 1.00 82.69 383 VAL A O 1
ATOM 3180 N N . TYR A 1 384 ? 13.043 6.632 -30.229 1.00 82.62 384 TYR A N 1
ATOM 3181 C CA . TYR A 1 384 ? 12.910 5.622 -29.174 1.00 82.62 384 TYR A CA 1
ATOM 3182 C C . TYR A 1 384 ? 14.204 4.851 -28.888 1.00 82.62 384 TYR A C 1
ATOM 3184 O O . TYR A 1 384 ? 14.485 4.560 -27.728 1.00 82.62 384 TYR A O 1
ATOM 3192 N N . LYS A 1 385 ? 15.063 4.606 -29.886 1.00 82.06 385 LYS A N 1
ATOM 3193 C CA . LYS A 1 385 ? 16.391 4.011 -29.639 1.00 82.06 385 LYS A CA 1
ATOM 3194 C C . LYS A 1 385 ? 17.271 4.884 -28.726 1.00 82.06 385 LYS A C 1
ATOM 3196 O O . LYS A 1 385 ? 18.041 4.346 -27.941 1.00 82.06 385 LYS A O 1
ATOM 3201 N N . ARG A 1 386 ? 17.110 6.215 -28.741 1.00 85.75 386 ARG A N 1
ATOM 3202 C CA . ARG A 1 386 ? 17.804 7.146 -27.813 1.00 85.75 386 ARG A CA 1
ATOM 3203 C C . ARG A 1 386 ? 17.298 7.098 -26.377 1.00 85.75 386 ARG A C 1
ATOM 3205 O O . ARG A 1 386 ? 17.869 7.755 -25.513 1.00 85.75 386 ARG A O 1
ATOM 3212 N N . HIS A 1 387 ? 16.218 6.370 -26.143 1.00 85.12 387 HIS A N 1
ATOM 3213 C CA . HIS A 1 387 ? 15.547 6.265 -24.860 1.00 85.12 387 HIS A CA 1
ATOM 3214 C C . HIS A 1 387 ? 15.743 4.889 -24.211 1.00 85.12 387 HIS A C 1
ATOM 3216 O O . HIS A 1 387 ? 15.274 4.676 -23.098 1.00 85.12 387 HIS A O 1
ATOM 3222 N N . ILE A 1 388 ? 16.427 3.953 -24.875 1.00 84.06 388 ILE A N 1
ATOM 3223 C CA . ILE A 1 388 ? 16.627 2.585 -24.389 1.00 84.06 388 ILE A CA 1
ATOM 3224 C C . ILE A 1 388 ? 18.109 2.374 -24.080 1.00 84.06 388 ILE A C 1
ATOM 3226 O O . ILE A 1 388 ? 18.942 2.477 -24.978 1.00 84.06 388 ILE A O 1
ATOM 3230 N N . ILE A 1 389 ? 18.427 2.029 -22.831 1.00 84.62 389 ILE A N 1
ATOM 3231 C CA . ILE A 1 389 ? 19.734 1.485 -22.436 1.00 84.62 389 ILE A CA 1
ATOM 3232 C C . ILE A 1 389 ? 19.666 -0.035 -22.556 1.00 84.62 389 ILE A C 1
ATOM 3234 O O . ILE A 1 389 ? 18.809 -0.657 -21.933 1.00 84.62 389 ILE A O 1
ATOM 3238 N N . GLN A 1 390 ? 20.579 -0.635 -23.318 1.00 77.50 390 GLN A N 1
ATOM 3239 C CA . GLN A 1 390 ? 20.665 -2.088 -23.487 1.00 77.50 390 GLN A CA 1
ATOM 3240 C C . GLN A 1 390 ? 21.578 -2.750 -22.452 1.00 77.50 390 GLN A C 1
ATOM 3242 O O . GLN A 1 390 ? 22.532 -2.154 -21.958 1.00 77.50 390 GLN A O 1
ATOM 3247 N N . GLY A 1 391 ? 21.293 -4.014 -22.146 1.00 74.69 391 GLY A N 1
ATOM 3248 C CA . GLY A 1 391 ? 22.084 -4.875 -21.265 1.00 74.69 391 GLY A CA 1
ATOM 3249 C C . GLY A 1 391 ? 21.957 -4.570 -19.770 1.00 74.69 391 GLY A C 1
ATOM 3250 O O . GLY A 1 391 ? 22.502 -5.314 -18.955 1.00 74.69 391 GLY A O 1
ATOM 3251 N N . GLN A 1 392 ? 21.252 -3.506 -19.380 1.00 78.31 392 GLN A N 1
ATOM 3252 C CA . GLN A 1 392 ? 21.157 -3.061 -17.991 1.00 78.31 392 GLN A CA 1
ATOM 3253 C C . GLN A 1 392 ? 19.718 -2.735 -17.616 1.00 78.31 392 GLN A C 1
ATOM 3255 O O . GLN A 1 392 ? 19.047 -1.975 -18.302 1.00 78.31 392 GLN A O 1
ATOM 3260 N N . ALA A 1 393 ? 19.272 -3.318 -16.508 1.00 77.31 393 ALA A N 1
ATOM 3261 C CA . ALA A 1 393 ? 17.977 -3.076 -15.899 1.00 77.31 393 ALA A CA 1
ATOM 3262 C C . ALA A 1 393 ? 18.196 -2.242 -14.635 1.00 77.31 393 ALA A C 1
ATOM 3264 O O . ALA A 1 393 ? 18.310 -2.779 -13.539 1.00 77.31 393 ALA A O 1
ATOM 3265 N N . LEU A 1 394 ? 18.327 -0.935 -14.829 1.00 78.38 394 LEU A N 1
ATOM 3266 C CA . LEU A 1 394 ? 18.555 0.037 -13.767 1.00 78.38 394 LEU A CA 1
ATOM 3267 C C . LEU A 1 394 ? 17.258 0.303 -12.995 1.00 78.38 394 LEU A C 1
ATOM 3269 O O . LEU A 1 394 ? 16.270 0.738 -13.593 1.00 78.38 394 LEU A O 1
ATOM 3273 N N . MET A 1 395 ? 17.297 0.099 -11.679 1.00 72.31 395 MET A N 1
ATOM 3274 C CA . MET A 1 395 ? 16.324 0.647 -10.731 1.00 72.31 395 MET A CA 1
ATOM 3275 C C . MET A 1 395 ? 16.665 2.105 -10.393 1.00 72.31 395 MET A C 1
ATOM 3277 O O . MET A 1 395 ? 17.782 2.569 -10.630 1.00 72.31 395 MET A O 1
ATOM 3281 N N . TYR A 1 396 ? 15.741 2.831 -9.763 1.00 72.62 396 TYR A N 1
ATOM 3282 C CA . TYR A 1 396 ? 15.984 4.186 -9.263 1.00 72.62 396 TYR A CA 1
ATOM 3283 C C . TYR A 1 396 ? 17.166 4.238 -8.276 1.00 72.62 396 TYR A C 1
ATOM 3285 O O . TYR A 1 396 ? 17.952 5.183 -8.318 1.00 72.62 396 TYR A O 1
ATOM 3293 N N . THR A 1 397 ? 17.362 3.193 -7.457 1.00 70.06 397 THR A N 1
ATOM 3294 C CA . THR A 1 397 ? 18.542 3.017 -6.578 1.00 70.06 397 THR A CA 1
ATOM 3295 C C . THR A 1 397 ? 19.862 2.902 -7.340 1.00 70.06 397 THR A C 1
ATOM 3297 O O . THR A 1 397 ? 20.923 3.257 -6.815 1.00 70.06 397 THR A O 1
ATOM 3300 N N . ASP A 1 398 ? 19.812 2.370 -8.560 1.00 76.00 398 ASP A N 1
ATOM 3301 C CA . ASP A 1 398 ? 20.990 2.092 -9.384 1.00 76.00 398 ASP A CA 1
ATOM 3302 C C . ASP A 1 398 ? 21.408 3.322 -10.193 1.00 76.00 398 ASP A C 1
ATOM 3304 O O . ASP A 1 398 ? 22.532 3.384 -10.703 1.00 76.00 398 ASP A O 1
ATOM 3308 N N . LEU A 1 399 ? 20.526 4.326 -10.287 1.00 79.81 399 LEU A N 1
ATOM 3309 C CA . LEU A 1 399 ? 20.831 5.598 -10.920 1.00 79.81 399 LEU A CA 1
ATOM 3310 C C . LEU A 1 399 ? 21.934 6.305 -10.130 1.00 79.81 399 LEU A C 1
ATOM 3312 O O . LEU A 1 399 ? 21.774 6.762 -9.000 1.00 79.81 399 LEU A O 1
ATOM 3316 N N . ARG A 1 400 ? 23.101 6.387 -10.758 1.00 82.62 400 ARG A N 1
ATOM 3317 C CA . ARG A 1 400 ? 24.288 7.079 -10.261 1.00 82.62 400 ARG A CA 1
ATOM 3318 C C . ARG A 1 400 ? 24.890 7.884 -11.394 1.00 82.62 400 ARG A C 1
ATOM 3320 O O . ARG A 1 400 ? 24.592 7.631 -12.564 1.00 82.62 400 ARG A O 1
ATOM 3327 N N . GLU A 1 401 ? 25.746 8.837 -11.043 1.00 86.44 401 GLU A N 1
ATOM 3328 C CA . GLU A 1 401 ? 26.450 9.632 -12.041 1.00 86.44 401 GLU A CA 1
ATOM 3329 C C . GLU A 1 401 ? 27.372 8.745 -12.871 1.00 86.44 401 GLU A C 1
ATOM 3331 O O . GLU A 1 401 ? 28.429 8.303 -12.421 1.00 86.44 401 GLU A O 1
ATOM 3336 N N . ARG A 1 402 ? 26.918 8.411 -14.078 1.00 89.19 402 ARG A N 1
ATOM 3337 C CA . ARG A 1 402 ? 27.586 7.462 -14.962 1.00 89.19 402 ARG A CA 1
ATOM 3338 C C . ARG A 1 402 ? 27.178 7.725 -16.404 1.00 89.19 402 ARG A C 1
ATOM 3340 O O . ARG A 1 402 ? 26.085 8.215 -16.690 1.00 89.19 402 ARG A O 1
ATOM 3347 N N . THR A 1 403 ? 28.085 7.396 -17.316 1.00 90.00 403 THR A N 1
ATOM 3348 C CA . THR A 1 403 ? 27.803 7.398 -18.751 1.00 90.00 403 THR A CA 1
ATOM 3349 C C . THR A 1 403 ? 27.301 6.024 -19.177 1.00 90.00 403 THR A C 1
ATOM 3351 O O . THR A 1 403 ? 27.940 5.015 -18.877 1.00 90.00 403 THR A O 1
ATOM 3354 N N . TYR A 1 404 ? 26.188 6.006 -19.898 1.00 89.38 404 TYR A N 1
ATOM 3355 C CA . TYR A 1 404 ? 25.595 4.824 -20.509 1.00 89.38 404 TYR A CA 1
ATOM 3356 C C . TYR A 1 404 ? 25.580 4.980 -22.026 1.00 89.38 404 TYR A C 1
ATOM 3358 O O . TYR A 1 404 ? 25.687 6.090 -22.553 1.00 89.38 404 TYR A O 1
ATOM 3366 N N . VAL A 1 405 ? 25.450 3.858 -22.723 1.00 88.81 405 VAL A N 1
ATOM 3367 C CA . VAL A 1 405 ? 25.291 3.818 -24.176 1.00 88.81 405 VAL A CA 1
ATOM 3368 C C . VAL A 1 405 ? 23.846 3.436 -24.466 1.00 88.81 405 VAL A C 1
ATOM 3370 O O . VAL A 1 405 ? 23.349 2.432 -23.956 1.00 88.81 405 VAL A O 1
ATOM 3373 N N . MET A 1 406 ? 23.160 4.284 -25.226 1.00 86.00 406 MET A N 1
ATOM 3374 C CA . MET A 1 406 ? 21.802 4.022 -25.690 1.00 86.00 406 MET A CA 1
ATOM 3375 C C . MET A 1 406 ? 21.823 3.057 -26.881 1.00 86.00 406 MET A C 1
ATOM 3377 O O . MET A 1 406 ? 22.843 2.874 -27.537 1.00 86.00 406 MET A O 1
ATOM 3381 N N . MET A 1 407 ? 20.669 2.493 -27.220 1.00 83.31 407 MET A N 1
ATOM 3382 C CA . MET A 1 407 ? 20.480 1.546 -28.327 1.00 83.31 407 MET A CA 1
ATOM 3383 C C . MET A 1 407 ? 20.827 2.106 -29.721 1.00 83.31 407 MET A C 1
ATOM 3385 O O . MET A 1 407 ? 20.909 1.357 -30.690 1.00 83.31 407 MET A O 1
ATOM 3389 N N . ASN A 1 408 ? 20.999 3.419 -29.859 1.00 82.25 408 ASN A N 1
ATOM 3390 C CA . ASN A 1 408 ? 21.485 4.057 -31.085 1.00 82.25 408 ASN A CA 1
ATOM 3391 C C . ASN A 1 408 ? 22.980 4.426 -31.038 1.00 82.25 408 ASN A C 1
ATOM 3393 O O . ASN A 1 408 ? 23.386 5.341 -31.756 1.00 82.25 408 ASN A O 1
ATOM 3397 N N . ASP A 1 409 ? 23.752 3.799 -30.148 1.00 84.62 409 ASP A N 1
ATOM 3398 C CA . ASP A 1 409 ? 25.188 4.020 -29.916 1.00 84.62 409 ASP A CA 1
ATOM 3399 C C . ASP A 1 409 ? 25.563 5.430 -29.425 1.00 84.62 409 ASP A C 1
ATOM 3401 O O . ASP A 1 409 ? 26.737 5.798 -29.332 1.00 84.62 409 ASP A O 1
ATOM 3405 N N . GLU A 1 410 ? 24.574 6.247 -29.057 1.00 88.50 410 GLU A N 1
ATOM 3406 C CA . GLU A 1 410 ? 24.825 7.550 -28.454 1.00 88.50 410 GLU A CA 1
ATOM 3407 C C . GLU A 1 410 ? 25.038 7.433 -26.946 1.00 88.50 410 GLU A C 1
ATOM 3409 O O . GLU A 1 410 ? 24.327 6.726 -26.230 1.00 88.50 410 GLU A O 1
ATOM 3414 N N . LYS A 1 411 ? 26.019 8.188 -26.449 1.00 90.31 411 LYS A N 1
ATOM 3415 C CA . LYS A 1 411 ? 26.286 8.293 -25.018 1.00 90.31 411 LYS A CA 1
ATOM 3416 C C . LYS A 1 411 ? 25.239 9.181 -24.354 1.00 90.31 411 LYS A C 1
ATOM 3418 O O . LYS A 1 411 ? 24.983 10.295 -24.814 1.00 90.31 411 LYS A O 1
ATOM 3423 N N . VAL A 1 412 ? 24.712 8.717 -23.230 1.00 90.88 412 VAL A N 1
ATOM 3424 C CA . VAL A 1 412 ? 23.913 9.509 -22.295 1.00 90.88 412 VAL A CA 1
ATOM 3425 C C . VAL A 1 412 ? 24.644 9.566 -20.961 1.00 90.88 412 VAL A C 1
ATOM 3427 O O . VAL A 1 412 ? 25.203 8.572 -20.504 1.00 90.88 412 VAL A O 1
ATOM 3430 N N . VAL A 1 413 ? 24.668 10.730 -20.329 1.00 91.31 413 VAL A N 1
ATOM 3431 C CA . VAL A 1 413 ? 25.227 10.908 -18.990 1.00 91.31 413 VAL A CA 1
ATOM 3432 C C . VAL A 1 413 ? 24.068 11.089 -18.028 1.00 91.31 413 VAL A C 1
ATOM 3434 O O . VAL A 1 413 ? 23.326 12.062 -18.143 1.00 91.31 413 VAL A O 1
ATOM 3437 N N . ILE A 1 414 ? 23.920 10.167 -17.079 1.00 90.44 414 ILE A N 1
ATOM 3438 C CA . ILE A 1 414 ? 23.015 10.363 -15.947 1.00 90.44 414 ILE A CA 1
ATOM 3439 C C . ILE A 1 414 ? 23.740 11.259 -14.950 1.00 90.44 414 ILE A C 1
ATOM 3441 O O . ILE A 1 414 ? 24.881 10.975 -14.589 1.00 90.44 414 ILE A O 1
ATOM 3445 N N . ARG A 1 415 ? 23.107 12.355 -14.539 1.00 89.88 415 ARG A N 1
ATOM 3446 C CA . ARG A 1 415 ? 23.645 13.320 -13.570 1.00 89.88 415 ARG A CA 1
ATOM 3447 C C . ARG A 1 415 ? 22.680 13.472 -12.413 1.00 89.88 415 ARG A C 1
ATOM 3449 O O . ARG A 1 415 ? 21.468 13.448 -12.623 1.00 89.88 415 ARG A O 1
ATOM 3456 N N . ARG A 1 416 ? 23.197 13.666 -11.203 1.00 85.62 416 ARG A N 1
ATOM 3457 C CA . ARG A 1 416 ? 22.367 13.935 -10.033 1.00 85.62 416 ARG A CA 1
ATOM 3458 C C . ARG A 1 416 ? 22.335 15.442 -9.795 1.00 85.62 416 ARG A C 1
ATOM 3460 O O . ARG A 1 416 ? 23.337 16.053 -9.441 1.00 85.62 416 ARG A O 1
ATOM 3467 N N . ARG A 1 417 ? 21.171 16.066 -9.968 1.00 84.62 417 ARG A N 1
ATOM 3468 C CA . ARG A 1 417 ? 20.952 17.485 -9.650 1.00 84.62 417 ARG A CA 1
ATOM 3469 C C . ARG A 1 417 ? 20.153 17.600 -8.364 1.00 84.62 417 ARG A C 1
ATOM 3471 O O . ARG A 1 417 ? 18.929 17.710 -8.369 1.00 84.62 417 ARG A O 1
ATOM 3478 N N . GLY A 1 418 ? 20.865 17.543 -7.239 1.00 81.69 418 GLY A N 1
ATOM 3479 C CA . GLY A 1 418 ? 20.262 17.592 -5.909 1.00 81.69 418 GLY A CA 1
ATOM 3480 C C . GLY A 1 418 ? 19.304 16.420 -5.682 1.00 81.69 418 GLY A C 1
ATOM 3481 O O . GLY A 1 418 ? 19.744 15.304 -5.394 1.00 81.69 418 GLY A O 1
ATOM 3482 N N . ARG A 1 419 ? 17.999 16.691 -5.817 1.00 73.25 419 ARG A N 1
ATOM 3483 C CA . ARG A 1 419 ? 16.908 15.743 -5.539 1.00 73.25 419 ARG A CA 1
ATOM 3484 C C . ARG A 1 419 ? 16.424 14.937 -6.747 1.00 73.25 419 ARG A C 1
ATOM 3486 O O . ARG A 1 419 ? 15.617 14.050 -6.558 1.00 73.25 419 ARG A O 1
ATOM 3493 N N . TYR A 1 420 ? 16.885 15.210 -7.968 1.00 78.56 420 TYR A N 1
ATOM 3494 C CA . TYR A 1 420 ? 16.445 14.458 -9.150 1.00 78.56 420 TYR A CA 1
ATOM 3495 C C . TYR A 1 420 ? 17.611 14.048 -10.047 1.00 78.56 420 TYR A C 1
ATOM 3497 O O . TYR A 1 420 ? 18.716 14.595 -9.964 1.00 78.56 420 TYR A O 1
ATOM 3505 N N . PHE A 1 421 ? 17.344 13.079 -10.921 1.00 85.56 421 PHE A N 1
ATOM 3506 C CA . PHE A 1 421 ? 18.270 12.658 -11.963 1.00 85.56 421 PHE A CA 1
ATOM 3507 C C . PHE A 1 421 ? 17.942 13.333 -13.295 1.00 85.56 421 PHE A C 1
ATOM 3509 O O . PHE A 1 421 ? 16.778 13.483 -13.675 1.00 85.56 421 PHE A O 1
ATOM 3516 N N . GLU A 1 422 ? 18.985 13.724 -14.013 1.00 89.69 422 GLU A N 1
ATOM 3517 C CA . GLU A 1 422 ? 18.910 14.246 -15.372 1.00 89.69 422 GLU A CA 1
ATOM 3518 C C . GLU A 1 422 ? 19.614 13.297 -16.333 1.00 89.69 422 GLU A C 1
ATOM 3520 O O . GLU A 1 422 ? 20.706 12.804 -16.048 1.00 89.69 422 GLU A O 1
ATOM 3525 N N . LEU A 1 423 ? 19.011 13.092 -17.499 1.00 89.44 423 LEU A N 1
ATOM 3526 C CA . LEU A 1 423 ? 19.659 12.500 -18.657 1.00 89.44 423 LEU A CA 1
ATOM 3527 C C . LEU A 1 423 ? 20.219 13.624 -19.518 1.00 89.44 423 LEU A C 1
ATOM 3529 O O . LEU A 1 423 ? 19.466 14.431 -20.060 1.00 89.44 423 LEU A O 1
ATOM 3533 N N . TYR A 1 424 ? 21.538 13.673 -19.651 1.00 90.62 424 TYR A N 1
ATOM 3534 C CA . TYR A 1 424 ? 22.232 14.608 -20.524 1.00 90.62 424 TYR A CA 1
ATOM 3535 C C . TYR A 1 424 ? 22.780 13.873 -21.744 1.00 90.62 424 TYR A C 1
ATOM 3537 O O . TYR A 1 424 ? 23.627 12.991 -21.606 1.00 90.62 424 TYR A O 1
ATOM 3545 N N . TRP A 1 425 ? 22.349 14.266 -22.940 1.00 89.88 425 TRP A N 1
ATOM 3546 C CA . TRP A 1 425 ? 22.953 13.818 -24.194 1.00 89.88 425 TRP A CA 1
ATOM 3547 C C . TRP A 1 425 ? 23.984 14.862 -24.638 1.00 89.88 425 TRP A C 1
ATOM 3549 O O . TRP A 1 425 ? 23.593 15.951 -25.072 1.00 89.88 425 TRP A O 1
ATOM 3559 N N . PRO A 1 426 ? 25.298 14.555 -24.575 1.00 87.88 426 PRO A N 1
ATOM 3560 C CA . PRO A 1 426 ? 26.343 15.500 -24.968 1.00 87.88 426 PRO A CA 1
ATOM 3561 C C . PRO A 1 426 ? 26.215 15.914 -26.433 1.00 87.88 426 PRO A C 1
ATOM 3563 O O . PRO A 1 426 ? 26.440 17.068 -26.794 1.00 87.88 426 PRO A O 1
ATOM 3566 N N . ARG A 1 427 ? 25.797 14.971 -27.283 1.00 82.06 427 ARG A N 1
ATOM 3567 C CA . ARG A 1 427 ? 25.526 15.225 -28.692 1.00 82.06 427 ARG A CA 1
ATOM 3568 C C . ARG A 1 427 ? 24.206 15.987 -28.826 1.00 82.06 427 ARG A C 1
ATOM 3570 O O . ARG A 1 427 ? 23.128 15.415 -28.694 1.00 82.06 427 ARG A O 1
ATOM 3577 N N . GLY A 1 428 ? 24.309 17.287 -29.094 1.00 79.50 428 GLY A N 1
ATOM 3578 C CA . GLY A 1 428 ? 23.163 18.189 -29.244 1.00 79.50 428 GLY A CA 1
ATOM 3579 C C . GLY A 1 428 ? 22.736 18.911 -27.963 1.00 79.50 428 GLY A C 1
ATOM 3580 O O . GLY A 1 428 ? 21.718 19.595 -28.002 1.00 79.50 428 GLY A O 1
ATOM 3581 N N . GLY A 1 429 ? 23.478 18.768 -26.855 1.00 85.19 429 GLY A N 1
ATOM 3582 C CA . GLY A 1 429 ? 23.271 19.547 -25.626 1.00 85.19 429 GLY A CA 1
ATOM 3583 C C . GLY A 1 429 ? 21.882 19.395 -24.998 1.00 85.19 429 GLY A C 1
ATOM 3584 O O . GLY A 1 429 ? 21.359 20.348 -24.426 1.00 85.19 429 GLY A O 1
ATOM 3585 N N . ARG A 1 430 ? 21.253 18.223 -25.139 1.00 8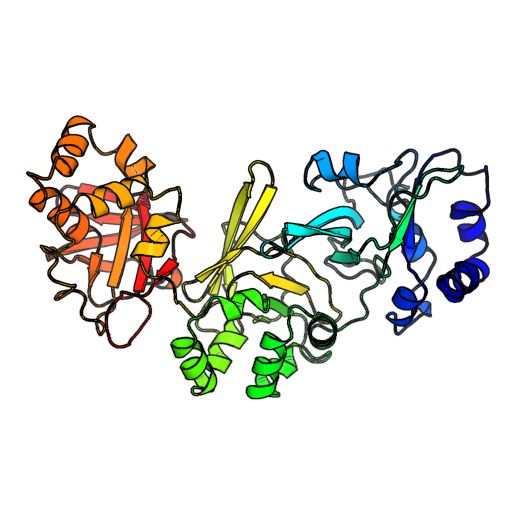5.50 430 ARG A N 1
ATOM 3586 C CA . ARG A 1 430 ? 19.874 17.986 -24.683 1.00 85.50 430 ARG A CA 1
ATOM 3587 C C . ARG A 1 430 ? 19.858 17.453 -23.257 1.00 85.50 430 ARG A C 1
ATOM 3589 O O . ARG A 1 430 ? 20.703 16.636 -22.893 1.00 85.50 430 ARG A O 1
ATOM 3596 N N . VAL A 1 431 ? 18.864 17.878 -22.483 1.00 87.88 431 VAL A N 1
ATOM 3597 C CA . VAL A 1 431 ? 18.640 17.437 -21.103 1.00 87.88 431 VAL A CA 1
ATOM 3598 C C . VAL A 1 431 ? 17.192 16.975 -20.965 1.00 87.88 431 VAL A C 1
ATOM 3600 O O . VAL A 1 431 ? 16.294 17.644 -21.475 1.00 87.88 431 VAL A O 1
ATOM 3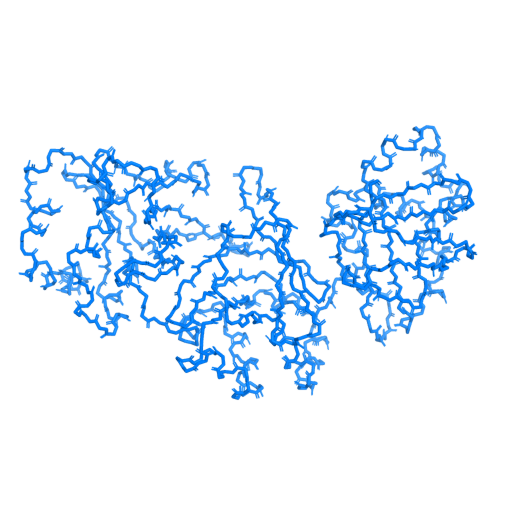603 N N . ALA A 1 432 ? 16.964 15.859 -20.277 1.00 86.94 432 ALA A N 1
ATOM 3604 C CA . ALA A 1 432 ? 15.640 15.427 -19.833 1.00 86.94 432 ALA A CA 1
ATOM 3605 C C . ALA A 1 432 ? 15.671 15.125 -18.336 1.00 86.94 432 ALA A C 1
ATOM 3607 O O . ALA A 1 432 ? 16.673 14.620 -17.824 1.00 86.94 432 ALA A O 1
ATOM 3608 N N . ARG A 1 433 ? 14.575 15.409 -17.631 1.00 87.19 433 ARG A N 1
ATOM 3609 C CA . ARG A 1 433 ? 14.471 15.115 -16.200 1.00 87.19 433 ARG A CA 1
ATOM 3610 C C . ARG A 1 433 ? 13.783 13.771 -15.995 1.00 87.19 433 ARG A C 1
ATOM 3612 O O . ARG A 1 433 ? 12.716 13.524 -16.549 1.00 87.19 433 ARG A O 1
ATOM 3619 N N . VAL A 1 434 ? 14.361 12.930 -15.143 1.00 83.69 434 VAL A N 1
ATOM 3620 C CA . VAL A 1 434 ? 13.722 11.700 -14.665 1.00 83.69 434 VAL A CA 1
ATOM 3621 C C . VAL A 1 434 ? 12.653 12.047 -13.630 1.00 83.69 434 VAL A C 1
ATOM 3623 O O . VAL A 1 434 ? 12.908 12.803 -12.689 1.00 83.69 434 VAL A O 1
ATOM 3626 N N . ILE A 1 435 ? 11.447 11.509 -13.811 1.00 76.12 435 ILE A N 1
ATOM 3627 C CA . ILE A 1 435 ? 10.329 11.685 -12.881 1.00 76.12 435 ILE A CA 1
ATOM 3628 C C . ILE A 1 435 ? 10.388 10.592 -11.813 1.00 76.12 435 ILE A C 1
ATOM 3630 O O . ILE A 1 435 ? 10.425 9.400 -12.125 1.00 76.12 435 ILE A O 1
ATOM 3634 N N . GLU A 1 436 ? 10.350 11.005 -10.548 1.00 65.62 436 GLU A N 1
ATOM 3635 C CA . GLU A 1 436 ? 10.336 10.089 -9.409 1.00 65.62 436 GLU A CA 1
ATOM 3636 C C . GLU A 1 436 ? 9.091 9.203 -9.408 1.00 65.62 436 GLU A C 1
ATOM 3638 O O . GLU A 1 436 ? 7.980 9.634 -9.734 1.00 65.62 436 GLU A O 1
ATOM 3643 N N . GLY A 1 437 ? 9.296 7.928 -9.069 1.00 59.28 437 GLY A N 1
ATOM 3644 C CA . GLY A 1 437 ? 8.210 6.964 -8.970 1.00 59.28 437 GLY A CA 1
ATOM 3645 C C . GLY A 1 437 ? 7.523 6.615 -10.303 1.00 59.28 437 GLY A C 1
ATOM 3646 O O . GLY A 1 437 ? 6.439 6.024 -10.331 1.00 59.28 437 GLY A O 1
ATOM 3647 N N . GLY A 1 438 ? 8.165 6.972 -11.419 1.00 59.19 438 GLY A N 1
ATOM 3648 C CA . GLY A 1 438 ? 7.870 6.442 -12.747 1.00 59.19 438 GLY A CA 1
ATOM 3649 C C . GLY A 1 438 ? 8.487 5.065 -13.005 1.00 59.19 438 GLY A C 1
ATOM 3650 O O . GLY A 1 438 ? 8.307 4.554 -14.104 1.00 59.19 438 GLY A O 1
ATOM 3651 N N . GLU A 1 439 ? 9.211 4.492 -12.034 1.00 64.25 439 GLU A N 1
ATOM 3652 C CA . GLU A 1 439 ? 9.819 3.167 -12.156 1.00 64.25 439 GLU A CA 1
ATOM 3653 C C . GLU A 1 439 ? 8.758 2.066 -12.109 1.00 64.25 439 GLU A C 1
ATOM 3655 O O . GLU A 1 439 ? 8.080 1.876 -11.096 1.00 64.25 439 GLU A O 1
ATOM 3660 N N . ILE A 1 440 ? 8.628 1.320 -13.202 1.00 62.56 440 ILE A N 1
ATOM 3661 C CA . ILE A 1 440 ? 7.777 0.133 -13.262 1.00 62.56 440 ILE A CA 1
ATOM 3662 C C . ILE A 1 440 ? 8.533 -0.947 -14.029 1.00 62.56 440 ILE A C 1
ATOM 3664 O O . ILE A 1 440 ? 8.947 -0.745 -15.167 1.00 62.56 440 ILE A O 1
ATOM 3668 N N . ALA A 1 441 ? 8.731 -2.100 -13.408 1.00 55.06 441 ALA A N 1
ATOM 3669 C CA . ALA A 1 441 ? 9.282 -3.267 -14.058 1.00 55.06 441 ALA A CA 1
ATOM 3670 C C . ALA A 1 441 ? 8.200 -3.997 -14.844 1.00 55.06 441 ALA A C 1
ATOM 3672 O O . ALA A 1 441 ? 7.107 -4.262 -14.336 1.00 55.06 441 ALA A O 1
ATOM 3673 N N . GLY A 1 442 ? 8.538 -4.350 -16.078 1.00 54.69 442 GLY A N 1
ATOM 3674 C CA . GLY A 1 442 ? 7.676 -5.109 -16.962 1.00 54.69 442 GLY A CA 1
ATOM 3675 C C . GLY A 1 442 ? 8.379 -6.299 -17.597 1.00 54.69 442 GLY A C 1
ATOM 3676 O O . GLY A 1 442 ? 9.606 -6.399 -17.620 1.00 54.69 442 GLY A O 1
ATOM 3677 N N . LYS A 1 443 ? 7.576 -7.209 -18.135 1.00 56.94 443 LYS A N 1
ATOM 3678 C CA . LYS A 1 443 ? 7.994 -8.293 -19.017 1.00 56.94 443 LYS A CA 1
ATOM 3679 C C . LYS A 1 443 ? 7.886 -7.838 -20.479 1.00 56.94 443 LYS A C 1
ATOM 3681 O O . LYS A 1 443 ? 7.233 -6.850 -20.808 1.00 56.94 443 LYS A O 1
ATOM 3686 N N . CYS A 1 444 ? 8.533 -8.561 -21.375 1.00 42.34 444 CYS A N 1
ATOM 3687 C CA . CYS A 1 444 ? 8.192 -8.544 -22.788 1.00 42.34 444 CYS A CA 1
ATOM 3688 C C . CYS A 1 444 ? 7.570 -9.873 -23.192 1.00 42.34 444 CYS A C 1
ATOM 3690 O O . CYS A 1 444 ? 8.048 -10.930 -22.771 1.00 42.34 444 CYS A O 1
ATOM 3692 N N . ASP A 1 445 ? 6.534 -9.799 -24.015 1.00 35.78 445 ASP A N 1
ATOM 3693 C CA . ASP A 1 445 ? 5.894 -10.959 -24.613 1.00 35.78 445 ASP A CA 1
ATOM 3694 C C . ASP A 1 445 ? 6.662 -11.398 -25.868 1.00 35.78 445 ASP A C 1
ATOM 3696 O O . ASP A 1 445 ? 6.686 -10.688 -26.865 1.00 35.78 445 ASP A O 1
ATOM 3700 N N . GLU A 1 446 ? 7.382 -12.514 -25.791 1.00 33.00 446 GLU A N 1
ATOM 3701 C CA . GLU A 1 446 ? 7.001 -13.834 -26.314 1.00 33.00 446 GLU A CA 1
ATOM 3702 C C . GLU A 1 446 ? 8.064 -14.852 -25.863 1.00 33.00 446 GLU A C 1
ATOM 3704 O O . GLU A 1 446 ? 9.246 -14.536 -25.796 1.00 33.00 446 GLU A O 1
ATOM 3709 N N . LEU A 1 447 ? 7.605 -16.053 -25.489 1.00 31.55 447 LEU A N 1
ATOM 3710 C CA . LEU A 1 447 ? 8.373 -17.294 -25.298 1.00 31.55 447 LEU A CA 1
ATOM 3711 C C . LEU A 1 447 ? 9.769 -17.171 -24.638 1.00 31.55 447 LEU A C 1
ATOM 3713 O O . LEU A 1 447 ? 10.780 -16.920 -25.278 1.00 31.55 447 LEU A O 1
ATOM 3717 N N . PHE A 1 448 ? 9.811 -17.548 -23.356 1.00 28.62 448 PHE A N 1
ATOM 3718 C CA . PHE A 1 448 ? 10.989 -17.759 -22.499 1.00 28.62 448 PHE A CA 1
ATOM 3719 C C . PHE A 1 448 ? 11.518 -16.570 -21.688 1.00 28.62 448 PHE A C 1
ATOM 3721 O O . PHE A 1 448 ? 11.209 -15.403 -21.883 1.00 28.62 448 PHE A O 1
ATOM 3728 N N . TRP A 1 449 ? 12.177 -16.954 -20.600 1.00 35.12 449 TRP A N 1
ATOM 3729 C CA . TRP A 1 449 ? 12.358 -16.207 -19.368 1.00 35.12 449 TRP A CA 1
ATOM 3730 C C . TRP A 1 449 ? 13.747 -15.577 -19.317 1.00 35.12 449 TRP A C 1
ATOM 3732 O O . TRP A 1 449 ? 14.706 -16.315 -19.522 1.00 35.12 449 TRP A O 1
ATOM 3742 N N . ARG A 1 450 ? 13.864 -14.330 -18.830 1.00 33.62 450 ARG A N 1
ATOM 3743 C CA . ARG A 1 450 ? 14.694 -13.940 -17.665 1.00 33.62 450 ARG A CA 1
ATOM 3744 C C . ARG A 1 450 ? 14.698 -12.415 -17.420 1.00 33.62 450 ARG A C 1
ATOM 3746 O O . ARG A 1 450 ? 14.699 -11.629 -18.349 1.00 33.62 450 ARG A O 1
ATOM 3753 N N . MET A 1 451 ? 14.770 -12.077 -16.125 1.00 37.31 451 MET A N 1
ATOM 3754 C CA . MET A 1 451 ? 15.144 -10.791 -15.499 1.00 37.31 451 MET A CA 1
ATOM 3755 C C . MET A 1 451 ? 14.217 -9.555 -15.656 1.00 37.31 451 MET A C 1
ATOM 3757 O O . MET A 1 451 ? 13.457 -9.449 -16.616 1.00 37.31 451 MET A O 1
ATOM 3761 N N . PRO A 1 452 ? 14.213 -8.643 -14.653 1.00 40.56 452 PRO A N 1
ATOM 3762 C CA . PRO A 1 452 ? 13.372 -7.445 -14.659 1.00 40.56 452 PRO A CA 1
ATOM 3763 C C . PRO A 1 452 ? 13.834 -6.455 -15.735 1.00 40.56 452 PRO A C 1
ATOM 3765 O O . PRO A 1 452 ? 15.028 -6.242 -15.904 1.00 40.56 452 PRO A O 1
ATOM 3768 N N . ARG A 1 453 ? 12.897 -5.820 -16.443 1.00 55.69 453 ARG A N 1
ATOM 3769 C CA . ARG A 1 453 ? 13.156 -4.685 -17.346 1.00 55.69 453 ARG A CA 1
ATOM 3770 C C . ARG A 1 453 ? 12.462 -3.471 -16.766 1.00 55.69 453 ARG A C 1
ATOM 3772 O O . ARG A 1 453 ? 11.293 -3.590 -16.418 1.00 55.69 453 ARG A O 1
ATOM 3779 N N . PHE A 1 454 ? 13.147 -2.337 -16.657 1.00 49.44 454 PHE A N 1
ATOM 3780 C CA . PHE A 1 454 ? 12.595 -1.155 -15.990 1.00 49.44 454 PHE A CA 1
ATOM 3781 C C . PHE A 1 454 ? 12.158 -0.099 -16.987 1.00 49.44 454 PHE A C 1
ATOM 3783 O O . PHE A 1 454 ? 12.855 0.222 -17.949 1.00 49.44 454 PHE A O 1
ATOM 3790 N N . PHE A 1 455 ? 10.996 0.465 -16.717 1.00 47.94 455 PHE A N 1
ATOM 3791 C CA . PHE A 1 455 ? 10.477 1.642 -17.371 1.00 47.94 455 PHE A CA 1
ATOM 3792 C C . PHE A 1 455 ? 10.626 2.844 -16.431 1.00 47.94 455 PHE A C 1
ATOM 3794 O O . PHE A 1 455 ? 10.309 2.702 -15.258 1.00 47.94 455 PHE A O 1
ATOM 3801 N N . ILE A 1 456 ? 11.093 3.999 -16.919 1.00 57.00 456 ILE A N 1
ATOM 3802 C CA . ILE A 1 456 ? 11.230 5.239 -16.138 1.00 57.00 456 ILE A CA 1
ATOM 3803 C C . ILE A 1 456 ? 10.642 6.421 -16.930 1.00 57.00 456 ILE A C 1
ATOM 3805 O O . ILE A 1 456 ? 11.008 6.659 -18.080 1.00 57.00 456 ILE A O 1
ATOM 3809 N N . GLY A 1 457 ? 9.734 7.191 -16.322 1.00 52.41 457 GLY A N 1
ATOM 3810 C CA . GLY A 1 457 ? 9.126 8.368 -16.959 1.00 52.41 457 GLY A CA 1
ATOM 3811 C C . GLY A 1 457 ? 10.073 9.571 -17.068 1.00 52.41 457 GLY A C 1
ATOM 3812 O O . GLY A 1 457 ? 10.808 9.867 -16.124 1.00 52.41 457 GLY A O 1
ATOM 3813 N N . LEU A 1 458 ? 10.015 10.298 -18.192 1.00 52.16 458 LEU A N 1
ATOM 3814 C CA . LEU A 1 458 ? 10.773 11.538 -18.427 1.00 52.16 458 LEU A CA 1
ATOM 3815 C C . LEU A 1 458 ? 9.880 12.768 -18.638 1.00 52.16 458 LEU A C 1
ATOM 3817 O O . LEU A 1 458 ? 8.830 12.677 -19.284 1.00 52.16 458 LEU A O 1
ATOM 3821 N N . ARG A 1 459 ? 10.338 13.923 -18.144 1.00 43.31 459 ARG A N 1
ATOM 3822 C CA . ARG A 1 459 ? 9.763 15.255 -18.392 1.00 43.31 459 ARG A CA 1
ATOM 3823 C C . ARG A 1 459 ? 10.707 16.130 -19.209 1.00 43.31 459 ARG A C 1
ATOM 3825 O O . ARG A 1 459 ? 11.931 16.104 -18.923 1.00 43.31 459 ARG A O 1
#

Foldseek 3Di:
DVVVWCPVVVVLCVVVVVVVCVPPNDPVQVFAKEFEAETPLQCVLAPDNVVCDPLLRQLRIFDGHDFDFPVVQCPLQFPDWTQGSSQPVPPPDPCRQKTWTKHWFADPVVRDIWIWTKIAGCDDDDQFDHFIATWTFPATFDADPRHTYTYTHHRGRHARAFQLRVLVVDPFNPVVNVLCVLLPDPLVCCRDLNNAAKEFAGETPLQVVPAPPVLVVVCSVPSVLSVLLRQQRIFPPDQDFPVNADQPDWTATSNNPKIKGWHFDAPPHSRTWIWIAILQAIWTFSATRHDHSRHGYTYTHHRHNRAEAAPLRLLVPDPFNVLVNLLVVLQPCVPVCVDCPVPPQPKAKEFEGETPCCCVPVPDPVRSCVSRVSPPVVVSVLVRQQRMFIRDADDPVNQDQDWTAGSNRFIWTWDDDPPWIWTAGPVPGDIKTWDRPQWHWHGHDDDDDDDTYIYTYID

InterPro domains:
  IPR000782 FAS1 domain [PF02469] (173-304)
  IPR000782 FAS1 domain [PF02469] (342-417)
  IPR000782 FAS1 domain [PS50213] (1-156)
  IPR000782 FAS1 domain [PS50213] (160-304)
  IPR000782 FAS1 domain [PS50213] (308-459)
  IPR000782 FAS1 domain [SM00554] (34-159)
  IPR000782 FAS1 domain [SM00554] (199-307)
  IPR000782 FAS1 domain [SM00554] (350-453)
  IPR036378 FAS1 domain superfamily [G3DSA:2.30.180.10] (24-158)
  IPR036378 FAS1 domain superfamily [G3DSA:2.30.180.10] (169-308)
  IPR036378 FAS1 domain superfamily [G3DSA:2.30.180.10] (310-440)
  IPR036378 FAS1 domain superfamily [SSF82153] (28-156)
  IPR036378 FAS1 domain superfamily [SSF82153] (135-305)
  IPR036378 FAS1 domain superfamily [SSF82153] (285-422)
  IPR050904 Cell adhesion and biosynthesis-related protein [PTHR10900] (22-249)

Radius of gyration: 26.28 Å; chains: 1; bounding box: 61×48×79 Å

Organism: Nippostrongylus brasiliensis (NCBI:txid27835)

Secondary structure (DSSP, 8-state):
-GGGSSHHHHHHHHHSHHHHIIIII-TTS-S-EEEEEE-HHHHHT-S-GGG--HHHHHHTBBPTT----HHHHGGGTT---EEBHHHHT--SSS--SEEEEEEEEE-TTT--EEEEEEEEESS-BTTBPSEEEEEEEEEEEEEETTEEEEEESS-TT-----HHHHHHH-GGGHHHHHHHHHH-HHHHHHHSTTS-SEEEEEE-HHHHHTS-HHHHHHHHH-HHHHHHHHHHTEEET----TTT--TT-EEE-TTSS-EEEEEEEESSTT-EEEEEEETTEEEEEEEEEEEETTEEEEEESS-TT---SBHHHHHHH-GGGHHHHHHHHHSSTTTSS-TTTTS-TT--EEEEEEPHHHHHHHS-HHHHHHHTSSS-HHHHHHHHHTTEEES----GGG--SEEEEBTTS-EEEEEEETTEEEEEETTTTEEEEBPTT--EEEB--SS-----EEEEEE-

pLDDT: mean 78.05, std 14.38, range [28.62, 95.25]